Protein AF-A0A480A609-F1 (afdb_monomer_lite)

Structure (mmCIF, N/CA/C/O backbone):
data_AF-A0A480A609-F1
#
_entry.id   AF-A0A480A609-F1
#
loop_
_atom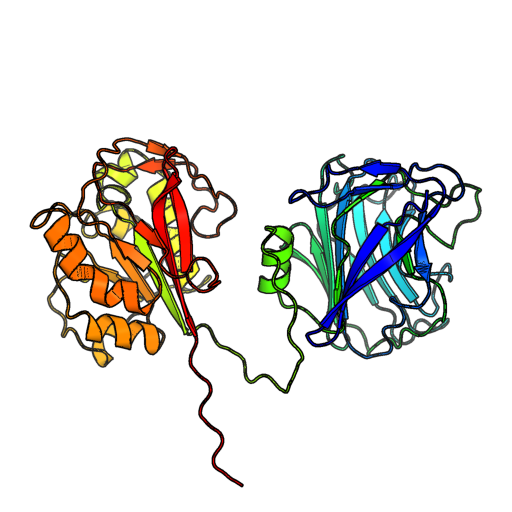_site.group_PDB
_atom_site.id
_atom_site.type_symbol
_atom_site.label_atom_id
_atom_site.label_alt_id
_atom_site.label_comp_id
_atom_site.label_asym_id
_atom_site.label_entity_id
_atom_site.label_seq_id
_atom_site.pdbx_PDB_ins_code
_atom_site.Cartn_x
_atom_site.Cartn_y
_atom_site.Cartn_z
_atom_site.occupancy
_atom_site.B_iso_or_equiv
_atom_site.auth_seq_id
_atom_site.auth_comp_id
_atom_site.auth_asym_id
_atom_site.auth_atom_id
_atom_site.pdbx_PDB_model_num
ATOM 1 N N . MET A 1 1 ? 21.116 15.821 30.233 1.00 38.81 1 MET A N 1
ATOM 2 C CA . MET A 1 1 ? 20.248 16.184 29.092 1.00 38.81 1 MET A CA 1
ATOM 3 C C . MET A 1 1 ? 19.076 15.226 29.103 1.00 38.81 1 MET A C 1
ATOM 5 O O . MET A 1 1 ? 19.307 14.044 29.323 1.00 38.81 1 MET A O 1
ATOM 9 N N . THR A 1 2 ? 17.851 15.714 28.944 1.00 37.25 2 THR A N 1
ATOM 10 C CA . THR A 1 2 ? 16.641 14.883 28.978 1.00 37.25 2 THR A CA 1
ATOM 11 C C . THR A 1 2 ? 16.502 14.139 27.651 1.00 37.25 2 THR A C 1
ATOM 13 O O . THR A 1 2 ? 16.056 14.707 26.662 1.00 37.25 2 THR A O 1
ATOM 16 N N . THR A 1 3 ? 16.941 12.882 27.607 1.00 53.53 3 THR A N 1
ATOM 17 C CA . THR A 1 3 ? 16.758 11.997 26.450 1.00 53.53 3 THR A CA 1
ATOM 18 C C . THR A 1 3 ? 15.340 11.439 26.471 1.00 53.53 3 THR A C 1
ATOM 20 O O . THR A 1 3 ? 15.086 10.433 27.127 1.00 53.53 3 THR A O 1
ATOM 23 N N . THR A 1 4 ? 14.399 12.106 25.813 1.00 59.78 4 THR A N 1
ATOM 24 C CA . THR A 1 4 ? 13.044 11.578 25.608 1.00 59.78 4 THR A CA 1
ATOM 25 C C . THR A 1 4 ? 12.957 10.842 24.272 1.00 59.78 4 THR A C 1
ATOM 27 O O . THR A 1 4 ? 13.764 11.076 23.372 1.00 59.78 4 THR A O 1
ATOM 30 N N . PHE A 1 5 ? 12.000 9.921 24.147 1.00 63.91 5 PHE A N 1
ATOM 31 C CA . PHE A 1 5 ? 11.693 9.259 22.877 1.00 63.91 5 PHE A CA 1
ATOM 32 C C . PHE A 1 5 ? 10.222 9.481 22.525 1.00 63.91 5 PHE A C 1
ATOM 34 O O . PHE A 1 5 ? 9.330 9.027 23.246 1.00 63.91 5 PHE A O 1
ATOM 41 N N . SER A 1 6 ? 9.972 10.187 21.424 1.00 63.97 6 SER A N 1
ATOM 42 C CA . SER A 1 6 ? 8.634 10.600 21.007 1.00 63.97 6 SER A CA 1
ATOM 43 C C . SER A 1 6 ? 7.799 9.434 20.465 1.00 63.97 6 SER A C 1
ATOM 45 O O . SER A 1 6 ? 8.185 8.749 19.517 1.00 63.97 6 SER A O 1
ATOM 47 N N . CYS A 1 7 ? 6.595 9.264 21.006 1.00 57.59 7 CYS A N 1
ATOM 48 C CA . CYS A 1 7 ? 5.483 8.595 20.336 1.00 57.59 7 CYS A CA 1
ATOM 49 C C . CYS A 1 7 ? 4.660 9.653 19.602 1.00 57.59 7 CYS A C 1
ATOM 51 O O . CYS A 1 7 ? 4.340 10.686 20.185 1.00 57.59 7 CYS A O 1
ATOM 53 N N . LEU A 1 8 ? 4.227 9.390 18.371 1.00 61.50 8 LEU A N 1
ATOM 54 C CA . LEU A 1 8 ? 3.173 10.200 17.758 1.00 61.50 8 LEU A CA 1
ATOM 55 C C . LEU A 1 8 ? 1.819 9.590 18.128 1.00 61.50 8 LEU A C 1
ATOM 57 O O . LEU A 1 8 ? 1.333 8.676 17.458 1.00 61.50 8 LEU A O 1
ATOM 61 N N . LEU A 1 9 ? 1.199 10.086 19.203 1.00 56.19 9 LEU A N 1
ATOM 62 C CA . LEU A 1 9 ? -0.234 9.865 19.376 1.00 56.19 9 LEU A CA 1
ATOM 63 C C . LEU A 1 9 ? -0.938 10.715 18.325 1.00 56.19 9 LEU A C 1
ATOM 65 O O . LEU A 1 9 ? -0.709 11.920 18.239 1.00 56.19 9 LEU A O 1
ATOM 69 N N . THR A 1 10 ? -1.824 10.103 17.550 1.00 58.34 10 THR A N 1
ATOM 70 C CA . THR A 1 10 ? -2.813 10.877 16.812 1.00 58.34 10 THR A CA 1
ATOM 71 C C . THR A 1 10 ? -4.202 10.482 17.260 1.00 58.34 10 THR A C 1
ATOM 73 O O . THR A 1 10 ? -4.699 9.404 16.936 1.00 58.34 10 THR A O 1
ATOM 76 N N . ALA A 1 11 ? -4.820 11.391 18.005 1.00 49.84 11 ALA A N 1
ATOM 77 C CA . ALA A 1 11 ? -6.221 11.311 18.357 1.00 49.84 11 ALA A CA 1
ATOM 78 C C . ALA A 1 11 ? -6.999 12.241 17.424 1.00 49.84 11 ALA A C 1
ATOM 80 O O . ALA A 1 11 ? -6.680 13.428 17.343 1.00 49.84 11 ALA A O 1
ATOM 81 N N . LYS A 1 12 ? -8.017 11.725 16.728 1.00 38.41 12 LYS A N 1
ATOM 82 C CA . LYS A 1 12 ? -9.081 12.540 16.110 1.00 38.41 12 LYS A CA 1
ATOM 83 C C . LYS A 1 12 ? -8.612 13.840 15.402 1.00 38.41 12 LYS A C 1
ATOM 85 O O . LYS A 1 12 ? -9.098 14.922 15.719 1.00 38.41 12 LYS A O 1
ATOM 90 N N . ALA A 1 13 ? -7.739 13.713 14.393 1.00 36.84 13 ALA A N 1
ATOM 91 C CA . ALA A 1 13 ? -7.087 14.780 13.595 1.00 36.84 13 ALA A CA 1
ATOM 92 C C . ALA A 1 13 ? -5.990 15.632 14.259 1.00 36.84 13 ALA A C 1
ATOM 94 O O . ALA A 1 13 ? -5.351 16.406 13.549 1.00 36.84 13 ALA A O 1
ATOM 95 N N . ASN A 1 14 ? -5.697 15.463 15.548 1.00 42.69 14 ASN A N 1
ATOM 96 C CA . ASN A 1 14 ? -4.573 16.140 16.194 1.00 42.69 14 ASN A CA 1
ATOM 97 C C . ASN A 1 14 ? -3.413 15.164 16.400 1.00 42.69 14 ASN A C 1
ATOM 99 O O . ASN A 1 14 ? -3.502 14.240 17.211 1.00 42.69 14 ASN A O 1
ATOM 103 N N . VAL A 1 15 ? -2.314 15.378 15.669 1.00 59.09 15 VAL A N 1
ATOM 104 C CA . VAL A 1 15 ? -1.036 14.707 15.944 1.00 59.09 15 VAL A CA 1
ATOM 105 C C . VAL A 1 15 ? -0.393 15.441 17.110 1.00 59.09 15 VAL A C 1
ATOM 107 O O . VAL A 1 15 ? -0.134 16.640 17.023 1.00 59.09 15 VAL A O 1
ATOM 110 N N . SER A 1 16 ? -0.143 14.742 18.210 1.00 66.56 16 SER A N 1
ATOM 111 C CA . SER A 1 16 ? 0.563 15.290 19.365 1.00 66.56 16 SER A CA 1
ATOM 112 C C . SER A 1 16 ? 1.728 14.370 19.727 1.00 66.56 16 SER A C 1
ATOM 114 O O . SER A 1 16 ? 1.506 13.179 19.971 1.00 66.56 16 SER A O 1
ATOM 116 N N . PRO A 1 17 ? 2.973 14.881 19.755 1.00 75.00 17 PRO A N 1
ATOM 117 C CA . PRO A 1 17 ? 4.085 14.112 20.279 1.00 75.00 17 PRO A CA 1
ATOM 118 C C . PRO A 1 17 ? 3.854 13.874 21.774 1.00 75.00 17 PRO A C 1
ATOM 120 O O . PRO A 1 17 ? 3.636 14.811 22.542 1.00 75.00 17 PRO A O 1
ATOM 123 N N . ILE A 1 18 ? 3.888 12.609 22.177 1.00 79.00 18 ILE A N 1
ATOM 124 C CA . ILE A 1 18 ? 3.941 12.198 23.575 1.00 79.00 18 ILE A CA 1
ATOM 125 C C . ILE A 1 18 ? 5.359 11.732 23.841 1.00 79.00 18 ILE A C 1
ATOM 127 O O . ILE A 1 18 ? 5.795 10.692 23.345 1.00 79.00 18 ILE A O 1
ATOM 131 N N . GLU A 1 19 ? 6.067 12.504 24.652 1.00 81.88 19 GLU A N 1
ATOM 132 C CA . GLU A 1 19 ? 7.425 12.182 25.056 1.00 81.88 19 GLU A CA 1
ATOM 133 C C . GLU A 1 19 ? 7.427 11.031 26.064 1.00 81.88 19 GLU A C 1
ATOM 135 O O . GLU A 1 19 ? 6.884 11.130 27.167 1.00 81.88 19 GLU A O 1
ATOM 140 N N . GLY A 1 20 ? 8.040 9.917 25.671 1.00 83.50 20 GLY A N 1
ATOM 141 C CA . GLY A 1 20 ? 8.302 8.793 26.552 1.00 83.50 20 GLY A CA 1
ATOM 142 C C . GLY A 1 20 ? 9.522 9.062 27.426 1.00 83.50 20 GLY A C 1
ATOM 143 O O . GLY A 1 20 ? 10.591 9.428 26.929 1.00 83.50 20 GLY A O 1
ATOM 144 N N . THR A 1 21 ? 9.384 8.820 28.729 1.00 86.56 21 THR A N 1
ATOM 145 C CA . THR A 1 21 ? 10.517 8.784 29.657 1.00 86.56 21 THR A CA 1
ATOM 146 C C . THR A 1 21 ? 11.310 7.511 29.404 1.00 86.56 21 THR A C 1
ATOM 148 O O . THR A 1 21 ? 10.779 6.408 29.563 1.00 86.56 21 THR A O 1
ATOM 151 N N . VAL A 1 22 ? 12.579 7.652 29.029 1.00 86.81 22 VAL A N 1
ATOM 152 C CA . VAL A 1 22 ? 13.477 6.512 28.820 1.00 86.81 22 VAL A CA 1
ATOM 153 C C . VAL A 1 22 ? 14.244 6.165 30.097 1.00 86.81 22 VAL A C 1
ATOM 155 O O . VAL A 1 22 ? 14.505 7.025 30.938 1.00 86.81 22 VAL A O 1
ATOM 158 N N . SER A 1 23 ? 14.638 4.904 30.239 1.00 85.50 23 SER A N 1
ATOM 159 C CA . SER A 1 23 ? 15.553 4.443 31.285 1.00 85.50 23 SER A CA 1
ATOM 160 C C . SER A 1 23 ? 16.499 3.402 30.695 1.00 85.50 23 SER A C 1
ATOM 162 O O . SER A 1 23 ? 16.045 2.526 29.970 1.00 85.50 23 SER A O 1
ATOM 164 N N . ASN A 1 24 ? 17.805 3.519 30.959 1.00 85.50 24 ASN A N 1
ATOM 165 C CA . ASN A 1 24 ? 18.862 2.613 30.478 1.00 85.50 24 ASN A CA 1
ATOM 166 C C . ASN A 1 24 ? 18.799 2.278 28.965 1.00 85.50 24 ASN A C 1
ATOM 168 O O . ASN A 1 24 ? 19.029 1.133 28.562 1.00 85.50 24 ASN A O 1
ATOM 172 N N . THR A 1 25 ? 18.482 3.270 28.125 1.00 85.69 25 THR A N 1
ATOM 173 C CA . THR A 1 25 ? 18.395 3.160 26.654 1.00 85.69 25 THR A CA 1
ATOM 174 C C . THR A 1 25 ? 19.447 4.011 25.943 1.00 85.69 25 THR A C 1
ATOM 176 O O . THR A 1 25 ? 19.902 5.012 26.495 1.00 85.69 25 THR A O 1
ATOM 179 N N . THR A 1 26 ? 19.693 3.724 24.665 1.00 85.88 26 THR A N 1
ATOM 180 C CA . THR A 1 26 ? 20.396 4.634 23.738 1.00 85.88 26 THR A CA 1
ATOM 181 C C . THR A 1 26 ? 19.428 5.109 22.652 1.00 85.88 26 THR A C 1
ATOM 183 O O . THR A 1 26 ? 18.565 4.338 22.246 1.00 85.88 26 THR A O 1
ATOM 186 N N . ILE A 1 27 ? 19.552 6.353 22.179 1.00 84.50 27 ILE A N 1
ATOM 187 C CA . ILE A 1 27 ? 18.755 6.897 21.064 1.00 84.50 27 ILE A CA 1
ATOM 188 C C . ILE A 1 27 ? 19.696 7.263 19.911 1.00 84.50 27 ILE A C 1
ATOM 190 O O . ILE A 1 27 ? 20.749 7.855 20.144 1.00 84.50 27 ILE A O 1
ATOM 194 N N . ASP A 1 28 ? 19.311 6.924 18.682 1.00 78.81 28 ASP A N 1
ATOM 195 C CA . ASP A 1 28 ? 20.030 7.259 17.448 1.00 78.81 28 ASP A CA 1
ATOM 196 C C . ASP A 1 28 ? 19.064 7.662 16.312 1.00 78.81 28 ASP A C 1
ATOM 198 O O . ASP A 1 28 ? 17.847 7.682 16.490 1.00 78.81 28 ASP A O 1
ATOM 202 N N . ALA A 1 29 ? 19.606 8.001 15.138 1.00 77.94 29 ALA A N 1
ATOM 203 C CA . ALA A 1 29 ? 18.848 8.394 13.944 1.00 77.94 29 ALA A CA 1
ATOM 204 C C . ALA A 1 29 ? 18.829 7.308 12.841 1.00 77.94 29 ALA A C 1
ATOM 206 O O . ALA A 1 29 ? 18.782 7.627 11.656 1.00 77.94 29 ALA A O 1
ATOM 207 N N . GLN A 1 30 ? 18.928 6.025 13.208 1.00 78.00 30 GLN A N 1
ATOM 208 C CA . GLN A 1 30 ? 19.029 4.892 12.272 1.00 78.00 30 GLN A CA 1
ATOM 209 C C . GLN A 1 30 ? 17.745 4.041 12.196 1.00 78.00 30 GLN A C 1
ATOM 211 O O . GLN A 1 30 ? 17.797 2.846 11.884 1.00 78.00 30 GLN A O 1
ATOM 216 N N . GLY A 1 31 ? 16.588 4.624 12.513 1.00 81.38 31 GLY A N 1
ATOM 217 C CA . GLY A 1 31 ? 15.295 3.967 12.346 1.00 81.38 31 GLY A CA 1
ATOM 218 C C . GLY A 1 31 ? 14.820 3.961 10.883 1.00 81.38 31 GLY A C 1
ATOM 219 O O . GLY A 1 31 ? 15.264 4.790 10.081 1.00 81.38 31 GLY A O 1
ATOM 220 N N . PRO A 1 32 ? 13.892 3.061 10.507 1.00 81.88 32 PRO A N 1
ATOM 221 C CA . PRO A 1 32 ? 13.291 3.041 9.174 1.00 81.88 32 PRO A CA 1
ATOM 222 C C . PRO A 1 32 ? 12.659 4.389 8.809 1.00 81.88 32 PRO A C 1
ATOM 224 O O . PRO A 1 32 ? 12.061 5.054 9.656 1.00 81.88 32 PRO A O 1
ATOM 227 N N . GLY A 1 33 ? 12.799 4.814 7.551 1.00 70.00 33 GLY A N 1
ATOM 228 C CA . GLY A 1 33 ? 12.304 6.116 7.084 1.00 70.00 33 GLY A CA 1
ATOM 229 C C . GLY A 1 33 ? 12.984 7.325 7.744 1.00 70.00 33 GLY A C 1
ATOM 230 O O . GLY A 1 33 ? 12.332 8.347 7.937 1.00 70.00 33 GLY A O 1
ATOM 231 N N . SER A 1 34 ? 14.255 7.195 8.144 1.00 69.00 34 SER A N 1
ATOM 232 C CA . SER A 1 34 ? 15.039 8.226 8.854 1.00 69.00 34 SER A CA 1
ATOM 233 C C . SER A 1 34 ? 14.434 8.684 10.190 1.00 69.00 34 SER A C 1
ATOM 235 O O . SER A 1 34 ? 14.767 9.755 10.698 1.00 69.00 34 SER A O 1
ATOM 237 N N . ASN A 1 35 ? 13.546 7.878 10.778 1.00 74.25 35 ASN A N 1
ATOM 238 C CA . ASN A 1 35 ? 13.003 8.137 12.106 1.00 74.25 35 ASN A CA 1
ATOM 239 C C . ASN A 1 35 ? 14.079 7.902 13.180 1.00 74.25 35 ASN A C 1
ATOM 241 O O . ASN A 1 35 ? 14.975 7.069 13.022 1.00 74.25 35 ASN A O 1
ATOM 245 N N . ALA A 1 36 ? 13.952 8.582 14.322 1.00 83.44 36 ALA A N 1
ATOM 246 C CA . ALA A 1 36 ? 14.745 8.243 15.500 1.00 83.44 36 ALA A CA 1
ATOM 247 C C . ALA A 1 36 ? 14.476 6.787 15.927 1.00 83.44 36 ALA A C 1
ATOM 249 O O . ALA A 1 36 ? 13.340 6.301 15.839 1.00 83.44 36 ALA A O 1
ATOM 250 N N . SER A 1 37 ? 15.507 6.092 16.402 1.00 88.31 37 SER A N 1
ATOM 251 C CA . SER A 1 37 ? 15.395 4.759 16.992 1.00 88.31 37 SER A CA 1
ATOM 252 C C . SER A 1 37 ? 15.838 4.777 18.453 1.00 88.31 37 SER A C 1
ATOM 254 O O . SER A 1 37 ? 16.725 5.544 18.829 1.00 88.31 37 SER A O 1
ATOM 256 N N . VAL A 1 38 ? 15.207 3.950 19.286 1.00 92.12 38 VAL A N 1
ATOM 257 C CA . VAL A 1 38 ? 15.596 3.733 20.684 1.00 92.12 38 VAL A CA 1
ATOM 258 C C . VAL A 1 38 ? 15.979 2.275 20.896 1.00 92.12 38 VAL A C 1
ATOM 260 O O . VAL A 1 38 ? 15.193 1.365 20.635 1.00 92.12 38 VAL A O 1
ATOM 263 N N . GLN A 1 39 ? 17.197 2.055 21.379 1.00 92.12 39 GLN A N 1
ATOM 264 C CA . GLN A 1 39 ? 17.715 0.758 21.789 1.00 92.12 39 GLN A CA 1
ATOM 265 C C . GLN A 1 39 ? 17.315 0.482 23.239 1.00 92.12 39 GLN A C 1
ATOM 267 O O . GLN A 1 39 ? 17.809 1.132 24.165 1.00 92.12 39 GLN A O 1
ATOM 272 N N . ILE A 1 40 ? 16.488 -0.541 23.432 1.00 91.06 40 ILE A N 1
ATOM 273 C CA . ILE A 1 40 ? 16.347 -1.241 24.706 1.00 91.06 40 ILE A CA 1
ATOM 274 C C . ILE A 1 40 ? 17.479 -2.265 24.772 1.00 91.06 40 ILE A C 1
ATOM 276 O O . ILE A 1 40 ? 17.631 -3.088 23.874 1.00 91.06 40 ILE A O 1
ATOM 280 N N . THR A 1 41 ? 18.332 -2.171 25.785 1.00 85.12 41 THR A N 1
ATOM 281 C CA . THR A 1 41 ? 19.662 -2.810 25.800 1.00 85.12 41 THR A CA 1
ATOM 282 C C . THR A 1 41 ? 19.662 -4.244 26.335 1.00 85.12 41 THR A C 1
ATOM 284 O O . THR A 1 41 ? 20.709 -4.882 26.384 1.00 85.12 41 THR A O 1
ATOM 287 N N . GLY A 1 42 ? 18.511 -4.743 26.798 1.00 82.25 42 GLY A N 1
ATOM 288 C CA . GLY A 1 42 ? 18.412 -5.996 27.556 1.00 82.25 42 GLY A CA 1
ATOM 289 C C . GLY A 1 42 ? 18.967 -5.917 28.989 1.00 82.25 42 GLY A C 1
ATOM 290 O O . GLY A 1 42 ? 18.896 -6.899 29.727 1.00 82.25 42 GLY A O 1
ATOM 291 N N . ALA A 1 43 ? 19.507 -4.762 29.397 1.00 82.25 43 ALA A N 1
ATOM 292 C CA . ALA A 1 43 ? 19.927 -4.505 30.768 1.00 82.25 43 ALA A CA 1
ATOM 293 C C . ALA A 1 43 ? 18.726 -4.236 31.686 1.00 82.25 43 ALA A C 1
ATOM 295 O O . ALA A 1 43 ? 17.659 -3.786 31.249 1.00 82.25 43 ALA A O 1
ATOM 296 N N . ASP A 1 44 ? 18.925 -4.460 32.982 1.00 77.69 44 ASP A N 1
ATOM 297 C CA . ASP A 1 44 ? 17.932 -4.199 34.015 1.00 77.69 44 ASP A CA 1
ATOM 298 C C . ASP A 1 44 ? 17.404 -2.765 33.906 1.00 77.69 44 ASP A C 1
ATOM 300 O O . ASP A 1 44 ? 18.145 -1.799 33.695 1.00 77.69 44 ASP A O 1
ATOM 304 N N . ASN A 1 45 ? 16.088 -2.623 34.049 1.00 79.31 45 ASN A N 1
ATOM 305 C CA . ASN A 1 45 ? 15.402 -1.338 33.956 1.00 79.31 45 ASN A CA 1
ATOM 306 C C . ASN A 1 45 ? 15.557 -0.605 32.599 1.00 79.31 45 ASN A C 1
ATOM 308 O O . ASN A 1 45 ? 15.242 0.579 32.541 1.00 79.31 45 ASN A O 1
ATOM 312 N N . SER A 1 46 ? 15.965 -1.279 31.512 1.00 86.62 46 SER A N 1
ATOM 313 C CA . SER A 1 46 ? 15.951 -0.708 30.154 1.00 86.62 46 SER A CA 1
ATOM 314 C C . SER A 1 46 ? 14.533 -0.687 29.567 1.00 86.62 46 SER A C 1
ATOM 316 O O . SER A 1 46 ? 13.932 -1.745 29.408 1.00 86.62 46 SER A O 1
ATOM 318 N N . PHE A 1 47 ? 13.956 0.495 29.308 1.00 89.44 47 PHE A N 1
ATOM 319 C CA . PHE A 1 47 ? 12.626 0.663 28.684 1.00 89.44 47 PHE A CA 1
ATOM 320 C C . PHE A 1 47 ? 12.338 2.116 28.276 1.00 89.44 47 PHE A C 1
ATOM 322 O O . PHE A 1 47 ? 12.990 3.051 28.744 1.00 89.44 47 PHE A O 1
ATOM 329 N N . VAL A 1 48 ? 11.275 2.312 27.488 1.00 91.25 48 VAL A N 1
ATOM 330 C CA . VAL A 1 48 ? 10.580 3.608 27.365 1.00 91.25 48 VAL A CA 1
ATOM 331 C C . VAL A 1 48 ? 9.198 3.502 28.004 1.00 91.25 48 VAL A C 1
ATOM 333 O O . VAL A 1 48 ? 8.511 2.502 27.812 1.00 91.25 48 VAL A O 1
ATOM 336 N N . SER A 1 49 ? 8.785 4.508 28.776 1.00 90.75 49 SER A N 1
ATOM 337 C CA . SER A 1 49 ? 7.471 4.588 29.425 1.00 90.75 49 SER A CA 1
ATOM 338 C C . SER A 1 49 ? 6.747 5.870 29.040 1.00 90.75 49 SER A C 1
ATOM 340 O O . SER A 1 49 ? 7.242 6.964 29.294 1.00 90.75 49 SER A O 1
ATOM 342 N N . PHE A 1 50 ? 5.527 5.733 28.527 1.00 90.19 50 PHE A N 1
ATOM 343 C CA . PHE A 1 50 ? 4.666 6.853 28.126 1.00 90.19 50 PHE A CA 1
ATOM 344 C C . PHE A 1 50 ? 3.662 7.256 29.219 1.00 90.19 50 PHE A C 1
ATOM 346 O O . PHE A 1 50 ? 2.816 8.132 29.022 1.00 90.19 50 PHE A O 1
ATOM 353 N N . GLY A 1 51 ? 3.747 6.623 30.395 1.00 88.88 51 GLY A N 1
ATOM 354 C CA . GLY A 1 51 ? 2.756 6.794 31.453 1.00 88.88 51 GLY A CA 1
ATOM 355 C C . GLY A 1 51 ? 1.398 6.234 31.026 1.00 88.88 51 GLY A C 1
ATOM 356 O O . GLY A 1 51 ? 1.318 5.326 30.200 1.00 88.88 51 GLY A O 1
ATOM 357 N N . THR A 1 52 ? 0.327 6.784 31.588 1.00 90.00 52 THR A N 1
ATOM 358 C CA . THR A 1 52 ? -1.067 6.439 31.257 1.00 90.00 52 THR A CA 1
ATOM 359 C C . THR A 1 52 ? -1.647 7.274 30.109 1.00 90.00 52 THR A C 1
ATOM 361 O O . THR A 1 52 ? -2.831 7.153 29.812 1.00 90.00 52 THR A O 1
ATOM 364 N N . GLN A 1 53 ? -0.828 8.102 29.446 1.00 82.69 53 GLN A N 1
ATOM 365 C CA . GLN A 1 53 ? -1.252 8.975 28.340 1.00 82.69 53 GLN A CA 1
ATOM 366 C C . GLN A 1 53 ? -1.694 8.185 27.092 1.00 82.69 53 GLN A C 1
ATOM 368 O O . GLN A 1 53 ? -2.441 8.695 26.263 1.00 82.69 53 GLN A O 1
ATOM 373 N N . ILE A 1 54 ? -1.242 6.932 26.974 1.00 88.88 54 ILE A N 1
ATOM 374 C CA . ILE A 1 54 ? -1.671 5.936 25.984 1.00 88.88 54 ILE A CA 1
ATOM 375 C C . ILE A 1 54 ? -1.889 4.583 26.687 1.00 88.88 54 ILE A C 1
ATOM 377 O O . ILE A 1 54 ? -1.511 4.404 27.846 1.00 88.88 54 ILE A O 1
ATOM 381 N N . GLY A 1 55 ? -2.505 3.615 26.002 1.00 89.50 55 GLY A N 1
ATOM 382 C CA . GLY A 1 55 ? -2.770 2.271 26.543 1.00 89.50 55 GLY A CA 1
ATOM 383 C C . GLY A 1 55 ? -4.097 2.120 27.297 1.00 89.50 55 GLY A C 1
ATOM 384 O O . GLY A 1 55 ? -4.570 1.002 27.486 1.00 89.50 55 GLY A O 1
ATOM 385 N N . GLN A 1 56 ? -4.727 3.227 27.695 1.00 93.50 56 GLN A N 1
ATOM 386 C CA . GLN A 1 56 ? -6.020 3.251 28.389 1.00 93.50 56 GLN A CA 1
ATOM 387 C C . GLN A 1 56 ? -7.168 3.363 27.368 1.00 93.50 56 GLN A C 1
ATOM 389 O O . GLN A 1 56 ? -7.849 4.381 27.270 1.00 93.50 56 GLN A O 1
ATOM 394 N N . PHE A 1 57 ? -7.312 2.338 26.524 1.00 95.00 57 PHE A N 1
ATOM 395 C CA . PHE A 1 57 ? -8.160 2.378 25.323 1.00 95.00 57 PHE A CA 1
ATOM 396 C C . PHE A 1 57 ? -9.672 2.276 25.576 1.00 95.00 57 PHE A C 1
ATOM 398 O O . PHE A 1 57 ? -10.455 2.450 24.639 1.00 95.00 57 PHE A O 1
ATOM 405 N N . GLY A 1 58 ? -10.099 1.947 26.798 1.00 96.62 58 GLY A N 1
ATOM 406 C CA . GLY A 1 58 ? -11.497 1.649 27.102 1.00 96.62 58 GLY A CA 1
ATOM 407 C C . GLY A 1 58 ? -12.050 0.584 26.150 1.00 96.62 58 GLY A C 1
ATOM 408 O O . GLY A 1 58 ? -11.353 -0.375 25.814 1.00 96.62 58 GLY A O 1
ATOM 409 N N . THR A 1 59 ? -13.264 0.793 25.643 1.00 96.81 59 THR A N 1
ATOM 410 C CA . THR A 1 59 ? -13.879 -0.009 24.568 1.00 96.81 59 THR A CA 1
ATOM 411 C C . THR A 1 59 ? -13.742 0.638 23.177 1.00 96.81 59 THR A C 1
ATOM 413 O O . THR A 1 59 ? -14.225 0.093 22.190 1.00 96.81 59 THR A O 1
ATOM 416 N N . ASN A 1 60 ? -13.001 1.745 23.048 1.00 93.81 60 ASN A N 1
ATOM 417 C CA . ASN A 1 60 ? -13.190 2.802 22.031 1.00 93.81 60 ASN A CA 1
ATOM 418 C C . ASN A 1 60 ? -12.665 2.544 20.591 1.00 93.81 60 ASN A C 1
ATOM 420 O O . ASN A 1 60 ? -12.643 3.476 19.793 1.00 93.81 60 ASN A O 1
ATOM 424 N N . ASP A 1 61 ? -12.233 1.322 20.266 1.00 95.00 61 ASP A N 1
ATOM 425 C CA . ASP A 1 61 ? -11.318 0.958 19.159 1.00 95.00 61 ASP A CA 1
ATOM 426 C C . ASP A 1 61 ? -9.949 1.674 19.168 1.00 95.00 61 ASP A C 1
ATOM 428 O O . ASP A 1 61 ? -9.761 2.687 19.839 1.00 95.00 61 ASP A O 1
ATOM 432 N N . PHE A 1 62 ? -8.940 1.084 18.506 1.00 96.12 62 PHE A N 1
ATOM 433 C CA . PHE A 1 62 ? -7.585 1.656 18.437 1.00 96.12 62 PHE A CA 1
ATOM 434 C C . PHE A 1 62 ? -6.700 1.017 17.360 1.00 96.12 62 PHE A C 1
ATOM 436 O O . PHE A 1 62 ? -6.963 -0.091 16.888 1.00 96.12 62 PHE A O 1
ATOM 443 N N . THR A 1 63 ? -5.579 1.681 17.064 1.00 97.44 63 THR A N 1
ATOM 444 C CA . THR A 1 63 ? -4.418 1.066 16.405 1.00 97.44 63 THR A CA 1
ATOM 445 C C . THR A 1 63 ? -3.134 1.416 17.152 1.00 97.44 63 THR A C 1
ATOM 447 O O . THR A 1 63 ? -2.931 2.567 17.535 1.00 97.44 63 THR A O 1
ATOM 450 N N . VAL A 1 64 ? -2.248 0.440 17.343 1.00 97.25 64 VAL A N 1
ATOM 451 C CA . VAL A 1 64 ? -0.875 0.648 17.833 1.00 97.25 64 VAL A CA 1
ATOM 452 C C . VAL A 1 64 ? 0.081 0.108 16.783 1.00 97.25 64 VAL A C 1
ATOM 454 O O . VAL A 1 64 ? -0.089 -1.029 16.350 1.00 97.25 64 VAL A O 1
ATOM 457 N N . THR A 1 65 ? 1.074 0.898 16.375 1.00 95.69 65 THR A N 1
ATOM 458 C CA . THR A 1 65 ? 2.061 0.465 15.378 1.00 95.69 65 THR A CA 1
ATOM 459 C C . THR A 1 65 ? 3.460 0.996 15.661 1.00 95.69 65 THR A C 1
ATOM 461 O O . THR A 1 65 ? 3.613 2.110 16.162 1.00 95.69 65 THR A O 1
ATOM 464 N N . PHE A 1 66 ? 4.482 0.203 15.356 1.00 95.50 66 PHE A N 1
ATOM 465 C CA . PHE A 1 66 ? 5.893 0.568 15.491 1.00 95.50 66 PHE A CA 1
ATOM 466 C C . PHE A 1 66 ? 6.778 -0.334 14.628 1.00 95.50 66 PHE A C 1
ATOM 468 O O . PHE A 1 66 ? 6.408 -1.450 14.270 1.00 95.50 66 PHE A O 1
ATOM 475 N N . TRP A 1 67 ? 7.989 0.135 14.348 1.00 95.44 67 TRP A N 1
ATOM 476 C CA . TRP A 1 67 ? 9.070 -0.707 13.852 1.00 95.44 67 TRP A CA 1
ATOM 477 C C . TRP A 1 67 ? 9.832 -1.331 15.017 1.00 95.44 67 TRP A C 1
ATOM 479 O O . TRP A 1 67 ? 10.112 -0.638 15.999 1.00 95.44 67 TRP A O 1
ATOM 489 N N . VAL A 1 68 ? 10.212 -2.602 14.890 1.00 96.62 68 VAL A N 1
ATOM 490 C CA . VAL A 1 68 ? 11.101 -3.303 15.827 1.00 96.62 68 VAL A CA 1
ATOM 491 C C . VAL A 1 68 ? 12.231 -4.018 15.090 1.00 96.62 68 VAL A C 1
ATOM 493 O O . VAL A 1 68 ? 12.019 -4.563 14.011 1.00 96.62 68 VAL A O 1
ATOM 496 N N . GLN A 1 69 ? 13.428 -4.021 15.674 1.00 95.81 69 GLN A N 1
ATOM 497 C CA . GLN A 1 69 ? 14.568 -4.832 15.243 1.00 95.81 69 GLN A CA 1
ATOM 498 C C . GLN A 1 69 ? 15.141 -5.564 16.455 1.00 95.81 69 GLN A C 1
ATOM 500 O O . GLN A 1 69 ? 15.505 -4.934 17.448 1.00 95.81 69 GLN A O 1
ATOM 505 N N . THR A 1 70 ? 15.222 -6.894 16.397 1.00 95.38 70 THR A N 1
ATOM 506 C CA . THR A 1 70 ? 15.697 -7.712 17.522 1.00 95.38 70 THR A CA 1
ATOM 507 C C . THR A 1 70 ? 16.235 -9.068 17.065 1.00 95.38 70 THR A C 1
ATOM 509 O O . THR A 1 70 ? 15.834 -9.585 16.026 1.00 95.38 70 THR A O 1
ATOM 512 N N . THR A 1 71 ? 17.128 -9.641 17.871 1.00 94.69 71 THR A N 1
ATOM 513 C CA . THR A 1 71 ? 17.539 -11.057 17.839 1.00 94.69 71 THR A CA 1
ATOM 514 C C . THR A 1 71 ? 17.224 -11.762 19.165 1.00 94.69 71 THR A C 1
ATOM 516 O O . THR A 1 71 ? 17.767 -12.828 19.460 1.00 94.69 71 THR A O 1
ATOM 519 N N . GLU A 1 72 ? 16.367 -11.157 19.996 1.00 90.94 72 GLU A N 1
ATOM 520 C CA . GLU A 1 72 ? 16.044 -11.652 21.329 1.00 90.94 72 GLU A CA 1
ATOM 521 C C . GLU A 1 72 ? 15.442 -13.062 21.267 1.00 90.94 72 GLU A C 1
ATOM 523 O O . GLU A 1 72 ? 14.659 -13.413 20.378 1.00 90.94 72 GLU A O 1
ATOM 528 N N . SER A 1 73 ? 15.851 -13.893 22.223 1.00 89.62 73 SER A N 1
ATOM 529 C CA . SER A 1 73 ? 15.536 -15.318 22.271 1.00 89.62 73 SER A CA 1
ATOM 530 C C . SER A 1 73 ? 15.028 -15.785 23.635 1.00 89.62 73 SER A C 1
ATOM 532 O O . SER A 1 73 ? 14.785 -16.982 23.801 1.00 89.62 73 SER A O 1
ATOM 534 N N . TYR A 1 74 ? 14.782 -14.876 24.588 1.00 87.38 74 TYR A N 1
ATOM 535 C CA . TYR A 1 74 ? 14.004 -15.199 25.788 1.00 87.38 74 TYR A CA 1
ATOM 536 C C . TYR A 1 74 ? 12.677 -15.879 25.434 1.00 87.38 74 TYR A C 1
ATOM 538 O O . TYR A 1 74 ? 12.006 -15.509 24.474 1.00 87.38 74 TYR A O 1
ATOM 546 N N . ARG A 1 75 ? 12.289 -16.880 26.234 1.00 87.69 75 ARG A N 1
ATOM 547 C CA . ARG A 1 75 ? 11.129 -17.752 25.983 1.00 87.69 75 ARG A CA 1
ATOM 548 C C . ARG A 1 75 ? 9.874 -16.972 25.573 1.00 87.69 75 ARG A C 1
ATOM 550 O O . ARG A 1 75 ? 9.261 -17.288 24.558 1.00 87.69 75 ARG A O 1
ATOM 557 N N . TYR A 1 76 ? 9.545 -15.947 26.354 1.00 86.25 76 TYR A N 1
ATOM 558 C CA . TYR A 1 76 ? 8.487 -14.979 26.096 1.00 86.25 76 TYR A CA 1
ATOM 559 C C . TYR A 1 76 ? 8.952 -13.607 26.573 1.00 86.25 76 TYR A C 1
ATOM 561 O O . TYR A 1 76 ? 9.483 -13.499 27.679 1.00 86.25 76 TYR A O 1
ATOM 569 N N . PHE A 1 77 ? 8.727 -12.571 25.771 1.00 88.00 77 PHE A N 1
ATOM 570 C CA . PHE A 1 77 ? 9.024 -11.191 26.142 1.00 88.00 77 PHE A CA 1
ATOM 571 C C . PHE A 1 77 ? 8.010 -10.221 25.537 1.00 88.00 77 PHE A C 1
ATOM 573 O O . PHE A 1 77 ? 7.451 -10.462 24.466 1.00 88.00 77 PHE A O 1
ATOM 580 N N . ASP A 1 78 ? 7.771 -9.118 26.240 1.00 90.56 78 ASP A N 1
ATOM 581 C CA . ASP A 1 78 ? 6.776 -8.121 25.859 1.00 90.56 78 ASP A CA 1
ATOM 582 C C . ASP A 1 78 ? 7.467 -6.997 25.069 1.00 90.56 78 ASP A C 1
ATOM 584 O O . ASP A 1 78 ? 8.438 -6.395 25.536 1.00 90.56 78 ASP A O 1
ATOM 588 N N . LEU A 1 79 ? 6.962 -6.716 23.866 1.00 94.00 79 LEU A N 1
ATOM 589 C CA . LEU A 1 79 ? 7.461 -5.661 22.981 1.00 94.00 79 LEU A CA 1
ATOM 590 C C . LEU A 1 79 ? 6.830 -4.308 23.311 1.00 94.00 79 LEU A C 1
ATOM 592 O O . LEU A 1 79 ? 7.521 -3.293 23.367 1.00 94.00 79 LEU A O 1
ATOM 596 N N . ALA A 1 80 ? 5.513 -4.289 23.518 1.00 94.81 80 ALA A N 1
ATOM 597 C CA . ALA A 1 80 ? 4.756 -3.072 23.781 1.00 94.81 80 ALA A CA 1
ATOM 598 C C . ALA A 1 80 ? 3.468 -3.374 24.557 1.00 94.81 80 ALA A C 1
ATOM 600 O O . ALA A 1 80 ? 2.826 -4.392 24.315 1.00 94.81 80 ALA A O 1
ATOM 601 N N . GLY A 1 81 ? 3.045 -2.481 25.452 1.00 94.38 81 GLY A N 1
ATOM 602 C CA . GLY A 1 81 ? 1.751 -2.605 26.132 1.00 94.38 81 GLY A CA 1
ATOM 603 C C . GLY A 1 81 ? 1.754 -2.119 27.575 1.00 94.38 81 GLY A C 1
ATOM 604 O O . GLY A 1 81 ? 2.680 -1.443 28.018 1.00 94.38 81 GLY A O 1
ATOM 605 N N . ASN A 1 82 ? 0.696 -2.467 28.307 1.00 93.50 82 ASN A N 1
ATOM 606 C CA . ASN A 1 82 ? 0.477 -2.101 29.713 1.00 93.50 82 ASN A CA 1
ATOM 607 C C . ASN A 1 82 ? 0.096 -3.311 30.594 1.00 93.50 82 ASN A C 1
ATOM 609 O O . ASN A 1 82 ? -0.530 -3.142 31.642 1.00 93.50 82 ASN A O 1
ATOM 613 N N . ARG A 1 83 ? 0.450 -4.533 30.172 1.00 91.94 83 ARG A N 1
ATOM 614 C CA . ARG A 1 83 ? 0.174 -5.781 30.900 1.00 91.94 83 ARG A CA 1
ATOM 615 C C . ARG A 1 83 ? 0.951 -5.871 32.209 1.00 91.94 83 ARG A C 1
ATOM 617 O O . ARG A 1 83 ? 2.171 -5.786 32.202 1.00 91.94 83 ARG A O 1
ATOM 624 N N . THR A 1 84 ? 0.236 -6.133 33.303 1.00 87.75 84 THR A N 1
ATOM 625 C CA . THR A 1 84 ? 0.772 -6.446 34.648 1.00 87.75 84 THR A CA 1
ATOM 626 C C . THR A 1 84 ? 0.279 -7.783 35.209 1.00 87.75 84 THR A C 1
ATOM 628 O O . THR A 1 84 ? 0.789 -8.244 36.226 1.00 87.75 84 THR A O 1
ATOM 631 N N . ALA A 1 85 ? -0.700 -8.424 34.563 1.00 88.06 85 ALA A N 1
ATOM 632 C CA . ALA A 1 85 ? -1.261 -9.704 34.985 1.00 88.06 85 ALA A CA 1
ATOM 633 C C . ALA A 1 85 ? -0.615 -10.865 34.217 1.00 88.06 85 ALA A C 1
ATOM 635 O O . ALA A 1 85 ? -0.567 -10.845 32.987 1.00 88.06 85 ALA A O 1
ATOM 636 N N . GLY A 1 86 ? -0.124 -11.886 34.926 1.00 86.06 86 GLY A N 1
ATOM 637 C CA . GLY A 1 86 ? 0.580 -13.022 34.306 1.00 86.06 86 GLY A CA 1
ATOM 638 C C . GLY A 1 86 ? -0.300 -14.070 33.631 1.00 86.06 86 GLY A C 1
ATOM 639 O O . GLY A 1 86 ? 0.212 -14.962 32.964 1.00 86.06 86 GLY A O 1
ATOM 640 N N . SER A 1 87 ? -1.612 -13.938 33.787 1.00 90.25 87 SER A N 1
ATOM 641 C CA . SER A 1 87 ? -2.643 -14.710 33.097 1.00 90.25 87 SER A CA 1
ATOM 642 C C . SER A 1 87 ? -3.701 -13.705 32.619 1.00 90.25 87 SER A C 1
ATOM 644 O O . SER A 1 87 ? -3.322 -12.639 32.122 1.00 90.25 87 SER A O 1
ATOM 646 N N . HIS A 1 88 ? -4.983 -14.004 32.804 1.00 94.81 88 HIS A N 1
ATOM 647 C CA . HIS A 1 88 ? -6.091 -13.072 32.624 1.00 94.81 88 HIS A CA 1
ATOM 648 C C . HIS A 1 88 ? -6.006 -11.847 33.546 1.00 94.81 88 HIS A C 1
ATOM 650 O O . HIS A 1 88 ? -5.458 -11.898 34.652 1.00 94.81 88 HIS A O 1
ATOM 656 N N . GLY A 1 89 ? -6.539 -10.724 33.074 1.00 94.88 89 GLY A N 1
ATOM 657 C CA . GLY A 1 89 ? -6.506 -9.431 33.754 1.00 94.88 89 GLY A CA 1
ATOM 658 C C . GLY A 1 89 ? -7.026 -8.313 32.853 1.00 94.88 89 GLY A C 1
ATOM 659 O O . GLY A 1 89 ? -7.678 -8.572 31.855 1.00 94.88 89 GLY A O 1
ATOM 660 N N . ASN A 1 90 ? -6.723 -7.055 33.175 1.00 96.69 90 ASN A N 1
ATOM 661 C CA . ASN A 1 90 ? -7.057 -5.920 32.311 1.00 96.69 90 ASN A CA 1
ATOM 662 C C . ASN A 1 90 ? -5.785 -5.409 31.620 1.00 96.69 90 ASN A C 1
ATOM 664 O O . ASN A 1 90 ? -4.886 -4.929 32.315 1.00 96.69 90 ASN A O 1
ATOM 668 N N . PHE A 1 91 ? -5.658 -5.551 30.295 1.00 96.19 91 PHE A N 1
ATOM 669 C CA . PHE A 1 91 ? -4.467 -5.105 29.557 1.00 96.19 91 PHE A CA 1
ATOM 670 C C . PHE A 1 91 ? -4.624 -5.088 28.030 1.00 96.19 91 PHE A C 1
ATOM 672 O O . PHE A 1 91 ? -5.473 -5.762 27.453 1.00 96.19 91 PHE A O 1
ATOM 679 N N . PHE A 1 92 ? -3.702 -4.373 27.384 1.00 96.94 92 PHE A N 1
ATOM 680 C CA . PHE A 1 92 ? -3.233 -4.625 26.024 1.00 96.94 92 PHE A CA 1
ATOM 681 C C . PHE A 1 92 ? -1.756 -5.045 26.061 1.00 96.94 92 PHE A C 1
ATOM 683 O O . PHE A 1 92 ? -0.959 -4.485 26.824 1.00 96.94 92 PHE A O 1
ATOM 690 N N . CYS A 1 93 ? -1.377 -6.012 25.228 1.00 95.56 93 CYS A N 1
ATOM 691 C CA . CYS A 1 93 ? -0.003 -6.487 25.123 1.00 95.56 93 CYS A CA 1
ATOM 692 C C . CYS A 1 93 ? 0.338 -6.925 23.694 1.00 95.56 93 CYS A C 1
ATOM 694 O O . CYS A 1 93 ? -0.456 -7.604 23.051 1.00 95.56 93 CYS A O 1
ATOM 696 N N . ILE A 1 94 ? 1.539 -6.586 23.230 1.00 96.88 94 ILE A N 1
ATOM 697 C CA . ILE A 1 94 ? 2.204 -7.172 22.065 1.00 96.88 94 ILE A CA 1
ATOM 698 C C . ILE A 1 94 ? 3.457 -7.870 22.579 1.00 96.88 94 ILE A C 1
ATOM 700 O O . ILE A 1 94 ? 4.267 -7.265 23.288 1.00 96.88 94 ILE A O 1
ATOM 704 N N . ARG A 1 95 ? 3.621 -9.139 22.220 1.00 93.81 95 ARG A N 1
ATOM 705 C CA . ARG A 1 95 ? 4.660 -10.031 22.737 1.00 93.81 95 ARG A CA 1
ATOM 706 C C . ARG A 1 95 ? 5.332 -10.766 21.594 1.00 93.81 95 ARG A C 1
ATOM 708 O O . ARG A 1 95 ? 4.784 -10.873 20.499 1.00 93.81 95 ARG A O 1
ATOM 715 N N . MET A 1 96 ? 6.508 -11.305 21.871 1.00 93.50 96 MET A N 1
ATOM 716 C CA . MET A 1 96 ? 7.194 -12.212 20.967 1.00 93.50 96 MET A CA 1
ATOM 717 C C . MET A 1 96 ? 7.616 -13.480 21.713 1.00 93.50 96 MET A C 1
ATOM 719 O O . MET A 1 96 ? 8.025 -13.447 22.876 1.00 93.50 96 MET A O 1
ATOM 723 N N . THR A 1 97 ? 7.481 -14.617 21.033 1.00 92.31 97 THR A N 1
ATOM 724 C CA . THR A 1 97 ? 8.012 -15.907 21.486 1.00 92.31 97 THR A CA 1
ATOM 725 C C . THR A 1 97 ? 9.442 -16.035 20.977 1.00 92.31 97 THR A C 1
ATOM 727 O O . THR A 1 97 ? 9.653 -16.025 19.767 1.00 92.31 97 THR A O 1
ATOM 730 N N . GLY A 1 98 ? 10.425 -16.152 21.869 1.00 90.50 98 GLY A N 1
ATOM 731 C CA . GLY A 1 98 ? 11.804 -16.470 21.495 1.00 90.50 98 GLY A CA 1
ATOM 732 C C . GLY A 1 98 ? 12.025 -17.981 21.444 1.00 90.50 98 GLY A C 1
ATOM 733 O O . GLY A 1 98 ? 11.255 -18.718 20.832 1.00 90.50 98 GLY A O 1
ATOM 734 N N . LYS A 1 99 ? 13.082 -18.475 22.091 1.00 90.19 99 LYS A N 1
ATOM 735 C CA . LYS A 1 99 ? 13.382 -19.909 22.149 1.00 90.19 99 LYS A CA 1
ATOM 736 C C . LYS A 1 99 ? 12.366 -20.632 23.042 1.00 90.19 99 LYS A C 1
ATOM 738 O O . LYS A 1 99 ? 12.373 -20.468 24.261 1.00 90.19 99 LYS A O 1
ATOM 743 N N . HIS A 1 100 ? 11.530 -21.467 22.434 1.00 91.81 100 HIS A N 1
ATOM 744 C CA . HIS A 1 100 ? 10.504 -22.269 23.101 1.00 91.81 100 HIS A CA 1
ATOM 745 C C . HIS A 1 100 ? 10.620 -23.736 22.656 1.00 91.81 100 HIS A C 1
ATOM 747 O O . HIS A 1 100 ? 10.934 -24.001 21.500 1.00 91.81 100 HIS A O 1
ATOM 753 N N . GLU A 1 101 ? 10.375 -24.711 23.536 1.00 93.75 101 GLU A N 1
ATOM 754 C CA . GLU A 1 101 ? 10.627 -26.132 23.219 1.00 93.75 101 GLU A CA 1
ATOM 755 C C . GLU A 1 101 ? 9.603 -26.716 22.235 1.00 93.75 101 GLU A C 1
ATOM 757 O O . GLU A 1 101 ? 9.898 -27.674 21.529 1.00 93.75 101 GLU A O 1
ATOM 762 N N . SER A 1 102 ? 8.402 -26.134 22.182 1.00 93.12 102 SER A N 1
ATOM 763 C CA . SER A 1 102 ? 7.286 -26.586 21.336 1.00 93.12 102 SER A CA 1
ATOM 764 C C . SER A 1 102 ? 6.787 -25.554 20.316 1.00 93.12 102 SER A C 1
ATOM 766 O O . SER A 1 102 ? 5.733 -25.756 19.715 1.00 93.12 102 SER A O 1
ATOM 768 N N . ARG A 1 103 ? 7.488 -24.425 20.134 1.00 90.62 103 ARG A N 1
ATOM 769 C CA . ARG A 1 103 ? 7.061 -23.339 19.231 1.00 90.62 103 ARG A CA 1
ATOM 770 C C . ARG A 1 103 ? 8.263 -22.726 18.499 1.00 90.62 103 ARG A C 1
ATOM 772 O O . ARG A 1 103 ? 9.314 -22.591 19.122 1.00 90.62 103 ARG A O 1
ATOM 779 N N . PRO A 1 104 ? 8.137 -22.335 17.216 1.00 93.88 104 PRO A N 1
ATOM 780 C CA . PRO A 1 104 ? 9.210 -21.635 16.518 1.00 93.88 104 PRO A CA 1
ATOM 781 C C . PRO A 1 104 ? 9.416 -20.230 17.105 1.00 93.88 104 PRO A C 1
ATOM 783 O O . PRO A 1 104 ? 8.468 -19.586 17.557 1.00 93.88 104 PRO A O 1
ATOM 786 N N . ALA A 1 105 ? 10.664 -19.764 17.083 1.00 94.25 105 ALA A N 1
ATOM 787 C CA . ALA A 1 105 ? 11.035 -18.437 17.563 1.00 94.25 105 ALA A CA 1
ATOM 788 C C . ALA A 1 105 ? 10.592 -17.330 16.594 1.00 94.25 105 ALA A C 1
ATOM 790 O O . ALA A 1 105 ? 10.436 -17.556 15.395 1.00 94.25 105 ALA A O 1
ATOM 791 N N . GLY A 1 106 ? 10.391 -16.125 17.120 1.00 95.25 106 GLY A N 1
ATOM 792 C CA . GLY A 1 106 ? 9.961 -14.961 16.354 1.00 95.25 106 GLY A CA 1
ATOM 793 C C . GLY A 1 106 ? 8.481 -14.979 15.964 1.00 95.25 106 GLY A C 1
ATOM 794 O O . GLY A 1 106 ? 8.129 -14.308 15.002 1.00 95.25 106 GLY A O 1
ATOM 795 N N . ILE A 1 107 ? 7.614 -15.734 16.657 1.00 97.56 107 ILE A N 1
ATOM 796 C CA . ILE A 1 107 ? 6.154 -15.524 16.570 1.00 97.56 107 ILE A CA 1
ATOM 797 C C . ILE A 1 107 ? 5.817 -14.236 17.318 1.00 97.56 107 ILE A C 1
ATOM 799 O O . ILE A 1 107 ? 6.155 -14.116 18.498 1.00 97.56 107 ILE A O 1
ATOM 803 N N . ILE A 1 108 ? 5.109 -13.320 16.659 1.00 97.88 108 ILE A N 1
ATOM 804 C CA . ILE A 1 108 ? 4.504 -12.143 17.287 1.00 97.88 108 ILE A CA 1
ATOM 805 C C . ILE A 1 108 ? 3.084 -12.509 17.719 1.00 97.88 108 ILE A C 1
ATOM 807 O O . ILE A 1 108 ? 2.332 -13.122 16.960 1.00 97.88 108 ILE A O 1
ATOM 811 N N . SER A 1 109 ? 2.700 -12.103 18.924 1.00 96.94 109 SER A N 1
ATOM 812 C CA . SER A 1 109 ? 1.329 -12.200 19.415 1.00 96.94 109 SER A CA 1
ATOM 813 C C . SER A 1 109 ? 0.833 -10.855 19.930 1.00 96.94 109 SER A C 1
ATOM 815 O O . SER A 1 109 ? 1.610 -10.022 20.401 1.00 96.94 109 SER A O 1
ATOM 817 N N . ALA A 1 110 ? -0.474 -10.638 19.835 1.00 98.06 110 ALA A N 1
ATOM 818 C CA . ALA A 1 110 ? -1.154 -9.502 20.431 1.00 98.06 110 ALA A CA 1
ATOM 819 C C . ALA A 1 110 ? -2.366 -9.985 21.231 1.00 98.06 110 ALA A C 1
ATOM 821 O O . ALA A 1 110 ? -3.127 -10.838 20.776 1.00 98.06 110 ALA A O 1
ATOM 822 N N . GLU A 1 111 ? -2.536 -9.437 22.427 1.00 97.25 111 GLU A N 1
ATOM 823 C CA . GLU A 1 111 ? -3.563 -9.825 23.389 1.00 97.25 111 GLU A CA 1
ATOM 824 C C . GLU A 1 111 ? -4.285 -8.572 23.905 1.00 97.25 111 GLU A C 1
ATOM 826 O O . GLU A 1 111 ? -3.640 -7.568 24.235 1.00 97.25 111 GLU A O 1
ATOM 831 N N . VAL A 1 112 ? -5.612 -8.641 24.032 1.00 98.00 112 VAL A N 1
ATOM 832 C CA . VAL A 1 112 ? -6.375 -7.743 24.913 1.00 98.00 112 VAL A CA 1
ATOM 833 C C . VAL A 1 112 ? -7.214 -8.552 25.886 1.00 98.00 112 VAL A C 1
ATOM 835 O O . VAL A 1 112 ? -7.757 -9.600 25.534 1.00 98.00 112 VAL A O 1
ATOM 838 N N . ASP A 1 113 ? -7.335 -8.038 27.104 1.00 97.44 113 ASP A N 1
ATOM 839 C CA . ASP A 1 113 ? -8.167 -8.622 28.148 1.00 97.44 113 ASP A CA 1
ATOM 840 C C . ASP A 1 113 ? -8.777 -7.534 29.041 1.00 97.44 113 ASP A C 1
ATOM 842 O O . ASP A 1 113 ? -8.266 -6.413 29.134 1.00 97.44 113 ASP A O 1
ATOM 846 N N . GLN A 1 114 ? -9.900 -7.864 29.671 1.00 97.06 114 GLN A N 1
ATOM 847 C CA . GLN A 1 114 ? -10.728 -6.957 30.457 1.00 97.06 114 GLN A CA 1
ATOM 848 C C . GLN A 1 114 ? -10.680 -7.241 31.963 1.00 97.06 114 GLN A C 1
ATOM 850 O O . GLN A 1 114 ? -10.794 -6.307 32.757 1.00 97.06 114 GLN A O 1
ATOM 855 N N . ASP A 1 115 ? -10.552 -8.496 32.385 1.00 96.69 115 ASP A N 1
ATOM 856 C CA . ASP A 1 115 ? -10.611 -8.867 33.798 1.00 96.69 115 ASP A CA 1
ATOM 857 C C . ASP A 1 115 ? -9.940 -10.219 34.078 1.00 96.69 115 ASP A C 1
ATOM 859 O O . ASP A 1 115 ? -9.527 -10.942 33.179 1.00 96.69 115 ASP A O 1
ATOM 863 N N . GLN A 1 116 ? -9.829 -10.568 35.361 1.00 96.06 116 GLN A N 1
ATOM 864 C CA . GLN A 1 116 ? -9.206 -11.815 35.822 1.00 96.06 116 GLN A CA 1
ATOM 865 C C . GLN A 1 116 ? -9.961 -13.090 35.397 1.00 96.06 116 GLN A C 1
ATOM 867 O O . GLN A 1 116 ? -9.416 -14.181 35.550 1.00 96.06 116 GLN A O 1
ATOM 872 N N . ASN A 1 117 ? -11.181 -12.973 34.858 1.00 97.06 117 ASN A N 1
ATOM 873 C CA . ASN A 1 117 ? -11.975 -14.101 34.365 1.00 97.06 117 ASN A CA 1
ATOM 874 C C . ASN A 1 117 ? -11.821 -14.311 32.848 1.00 97.06 117 ASN A C 1
ATOM 876 O O . ASN A 1 117 ? -12.373 -15.272 32.311 1.00 97.06 117 ASN A O 1
ATOM 880 N N . GLY A 1 118 ? -11.116 -13.415 32.146 1.00 96.44 118 GLY A N 1
ATOM 881 C CA . GLY A 1 118 ? -10.964 -13.469 30.694 1.00 96.44 118 GLY A CA 1
ATOM 882 C C . GLY A 1 118 ? -12.252 -13.151 29.926 1.00 96.44 118 GLY A C 1
ATOM 883 O O . GLY A 1 118 ? -12.411 -13.622 28.798 1.00 96.44 118 GLY A O 1
ATOM 884 N N . THR A 1 119 ? -13.196 -12.395 30.514 1.00 96.81 119 THR A N 1
ATOM 885 C CA . THR A 1 119 ? -14.573 -12.218 29.992 1.00 96.81 119 THR A CA 1
ATOM 886 C C . THR A 1 119 ? -14.625 -11.860 28.502 1.00 96.81 119 THR A C 1
ATOM 888 O O . THR A 1 119 ? -15.424 -12.425 27.754 1.00 96.81 119 THR A O 1
ATOM 891 N N . ASN A 1 120 ? -13.747 -10.947 28.075 1.00 97.12 120 ASN A N 1
ATOM 892 C CA . ASN A 1 120 ? -13.588 -10.500 26.688 1.00 97.12 120 ASN A CA 1
ATOM 893 C C . ASN A 1 120 ? -12.151 -10.723 26.173 1.00 97.12 120 ASN A C 1
ATOM 895 O O . ASN A 1 120 ? -11.696 -9.991 25.295 1.00 97.12 120 ASN A O 1
ATOM 899 N N . TYR A 1 121 ? -11.430 -11.712 26.717 1.00 97.81 121 TYR A N 1
ATOM 900 C CA . TYR A 1 121 ? -10.075 -12.044 26.275 1.00 97.81 121 TYR A CA 1
ATOM 901 C C . TYR A 1 121 ? -10.052 -12.423 24.790 1.00 97.81 121 TYR A C 1
ATOM 903 O O . TYR A 1 121 ? -10.798 -13.306 24.352 1.00 97.81 121 TYR A O 1
ATOM 911 N N . ILE A 1 122 ? -9.140 -11.808 24.036 1.00 97.75 122 ILE A N 1
ATOM 912 C CA . ILE A 1 122 ? -8.760 -12.250 22.692 1.00 97.75 122 ILE A CA 1
ATOM 913 C C . ILE A 1 122 ? -7.248 -12.178 22.511 1.00 97.75 122 ILE A C 1
ATOM 915 O O . ILE A 1 122 ? -6.613 -11.163 22.796 1.00 97.75 122 ILE A O 1
ATOM 919 N N . GLY A 1 123 ? -6.698 -13.266 21.977 1.00 97.38 123 GLY A N 1
ATOM 920 C CA . GLY A 1 123 ? -5.334 -13.344 21.472 1.00 97.38 123 GLY A CA 1
ATOM 921 C C . GLY A 1 123 ? -5.334 -13.539 19.957 1.00 97.38 123 GLY A C 1
ATOM 922 O O . GLY A 1 123 ? -6.193 -14.228 19.401 1.00 97.38 123 GLY A O 1
ATOM 923 N N . VAL A 1 124 ? -4.357 -12.944 19.287 1.00 98.31 124 VAL A N 1
ATOM 924 C CA . VAL A 1 124 ? -4.053 -13.168 17.874 1.00 98.31 124 VAL A CA 1
ATOM 925 C C . VAL A 1 124 ? -2.549 -13.374 17.725 1.00 98.31 124 VAL A C 1
ATOM 927 O O . VAL A 1 124 ? -1.756 -12.721 18.400 1.00 98.31 124 VAL A O 1
ATOM 930 N N . GLU A 1 125 ? -2.151 -14.293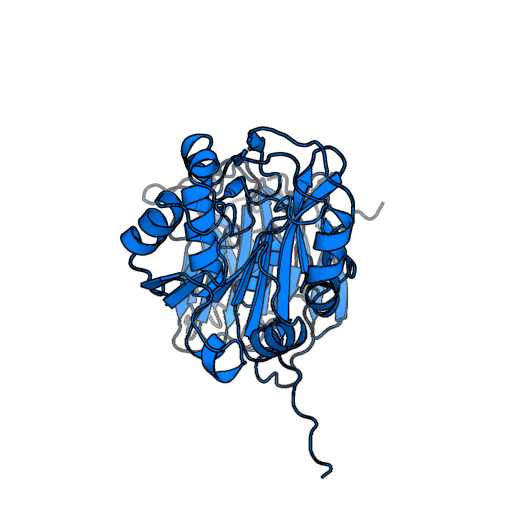 16.855 1.00 97.94 125 GLU A N 1
ATOM 931 C CA . GLU A 1 125 ? -0.749 -14.616 16.592 1.00 97.94 125 GLU A CA 1
ATOM 932 C C . GLU A 1 125 ? -0.447 -14.481 15.100 1.00 97.94 125 GLU A C 1
ATOM 934 O O . GLU A 1 125 ? -1.342 -14.591 14.256 1.00 97.94 125 GLU A O 1
ATOM 939 N N . SER A 1 126 ? 0.818 -14.232 14.771 1.00 97.06 126 SER A N 1
ATOM 940 C CA . SER A 1 126 ? 1.293 -14.218 13.394 1.00 97.06 126 SER A CA 1
ATOM 941 C C . SER A 1 126 ? 1.256 -15.626 12.789 1.00 97.06 126 SER A C 1
ATOM 943 O O . SER A 1 126 ? 1.721 -16.589 13.398 1.00 97.06 126 SER A O 1
ATOM 945 N N . LYS A 1 127 ? 0.741 -15.756 11.557 1.00 91.25 127 LYS A N 1
ATOM 946 C CA . LYS A 1 127 ? 0.728 -17.025 10.793 1.00 91.25 127 LYS A CA 1
ATOM 947 C C . LYS A 1 127 ? 2.127 -17.582 10.516 1.00 91.25 127 LYS A C 1
ATOM 949 O O . LYS A 1 127 ? 2.274 -18.778 10.277 1.00 91.25 127 LYS A O 1
ATOM 954 N N . THR A 1 128 ? 3.134 -16.715 10.504 1.00 91.75 128 THR A N 1
ATOM 955 C CA . THR A 1 128 ? 4.546 -17.050 10.311 1.00 91.75 128 THR A CA 1
ATOM 956 C C . THR A 1 128 ? 5.365 -16.681 11.548 1.00 91.75 128 THR A C 1
ATOM 958 O O . THR A 1 128 ? 4.908 -15.955 12.435 1.00 91.75 128 THR A O 1
ATOM 961 N N . ALA A 1 129 ? 6.581 -17.214 11.608 1.00 95.38 129 ALA A N 1
ATOM 962 C CA . ALA A 1 129 ? 7.555 -16.989 12.669 1.00 95.38 129 ALA A CA 1
ATOM 963 C C . ALA A 1 129 ? 8.867 -16.446 12.071 1.00 95.38 129 ALA A C 1
ATOM 965 O O . ALA A 1 129 ? 8.970 -16.288 10.854 1.00 95.38 129 ALA A O 1
ATOM 966 N N . GLY A 1 130 ? 9.878 -16.205 12.908 1.00 95.75 130 GLY A N 1
ATOM 967 C CA . GLY A 1 130 ? 11.191 -15.716 12.478 1.00 95.75 130 GLY A CA 1
ATOM 968 C C . GLY A 1 130 ? 11.359 -14.194 12.455 1.00 95.75 130 GLY A C 1
ATOM 969 O O . GLY A 1 130 ? 12.375 -13.724 11.961 1.00 95.75 130 GLY A O 1
ATOM 970 N N . PHE A 1 131 ? 10.435 -13.414 13.030 1.00 96.44 131 PHE A N 1
ATOM 971 C CA . PHE A 1 131 ? 10.532 -11.942 13.103 1.00 96.44 131 PHE A CA 1
ATOM 972 C C . PHE A 1 131 ? 11.581 -11.410 14.111 1.00 96.44 131 PHE A C 1
ATOM 974 O O . PHE A 1 131 ? 11.595 -10.224 14.437 1.00 96.44 131 PHE A O 1
ATOM 981 N N . ASN A 1 132 ? 12.456 -12.283 14.619 1.00 96.06 132 ASN A N 1
ATOM 982 C CA . ASN A 1 132 ? 13.646 -11.960 15.412 1.00 96.06 132 ASN A CA 1
ATOM 983 C C . ASN A 1 132 ? 14.948 -12.289 14.651 1.00 96.06 132 ASN A C 1
ATOM 985 O O . ASN A 1 132 ? 15.926 -12.752 15.238 1.00 96.06 132 ASN A O 1
ATOM 989 N N . ASP A 1 133 ? 14.963 -12.076 13.334 1.00 96.06 133 ASP A N 1
ATOM 990 C CA . ASP A 1 133 ? 16.113 -12.346 12.458 1.00 96.06 133 ASP A CA 1
ATOM 991 C C . ASP A 1 133 ? 17.182 -11.230 12.449 1.00 96.06 133 ASP A C 1
ATOM 993 O O . ASP A 1 133 ? 18.155 -11.299 11.694 1.00 96.06 133 ASP A O 1
ATOM 997 N N . GLY A 1 134 ? 17.011 -10.195 13.277 1.00 94.62 134 GLY A N 1
ATOM 998 C CA . GLY A 1 134 ? 17.886 -9.027 13.330 1.00 94.62 134 GLY A CA 1
ATOM 999 C C . GLY A 1 134 ? 17.600 -7.945 12.285 1.00 94.62 134 GLY A C 1
ATOM 1000 O O . GLY A 1 134 ? 18.356 -6.973 12.228 1.00 94.62 134 GLY A O 1
ATOM 1001 N N . LYS A 1 135 ? 16.534 -8.044 11.482 1.00 94.62 135 LYS A N 1
ATOM 1002 C CA . LYS A 1 135 ? 16.064 -6.966 10.593 1.00 94.62 135 LYS A CA 1
ATOM 1003 C C . LYS A 1 135 ? 14.983 -6.111 11.259 1.00 94.62 135 LYS A C 1
ATOM 1005 O O . LYS A 1 135 ? 14.504 -6.414 12.348 1.00 94.62 135 LYS A O 1
ATOM 1010 N N . TRP A 1 136 ? 14.639 -5.001 10.606 1.00 95.38 136 TRP A N 1
ATOM 1011 C CA . TRP A 1 136 ? 13.502 -4.163 10.979 1.00 95.38 136 TRP A CA 1
ATOM 1012 C C . TRP A 1 136 ? 12.201 -4.745 10.419 1.00 95.38 136 TRP A C 1
ATOM 1014 O O . TRP A 1 136 ? 12.082 -4.891 9.205 1.00 95.38 136 TRP A O 1
ATOM 1024 N N . HIS A 1 137 ? 11.227 -4.981 11.295 1.00 96.38 137 HIS A N 1
ATOM 1025 C CA . HIS A 1 137 ? 9.857 -5.363 10.950 1.00 96.38 137 HIS A CA 1
ATOM 1026 C C . HIS A 1 137 ? 8.860 -4.318 11.456 1.00 96.38 137 HIS A C 1
ATOM 1028 O O . HIS A 1 137 ? 9.026 -3.778 12.554 1.00 96.38 137 HIS A O 1
ATOM 1034 N N . HIS A 1 138 ? 7.817 -4.031 10.678 1.00 96.69 138 HIS A N 1
ATOM 1035 C CA . HIS A 1 138 ? 6.736 -3.125 11.073 1.00 96.69 138 HIS A CA 1
ATOM 1036 C C . HIS A 1 138 ? 5.576 -3.926 11.656 1.00 96.69 138 HIS A C 1
ATOM 1038 O O . HIS A 1 138 ? 4.941 -4.701 10.946 1.00 96.69 138 HIS A O 1
ATOM 1044 N N . ILE A 1 139 ? 5.275 -3.726 12.936 1.00 98.25 139 ILE A N 1
ATOM 1045 C CA . ILE A 1 139 ? 4.179 -4.399 13.635 1.00 98.25 139 ILE A CA 1
ATOM 1046 C C . ILE A 1 139 ? 3.048 -3.401 13.826 1.00 98.25 139 ILE A C 1
ATOM 1048 O O . ILE A 1 139 ? 3.259 -2.376 14.473 1.00 98.25 139 ILE A O 1
ATOM 1052 N N . ALA A 1 140 ? 1.846 -3.736 13.353 1.00 98.06 140 ALA A N 1
ATOM 1053 C CA . ALA A 1 140 ? 0.632 -2.991 13.676 1.00 98.06 140 ALA A CA 1
ATOM 1054 C C . ALA A 1 140 ? -0.446 -3.909 14.255 1.00 98.06 140 ALA A C 1
ATOM 1056 O O . ALA A 1 140 ? -0.666 -5.017 13.769 1.00 98.06 140 ALA A O 1
ATOM 1057 N N . VAL A 1 141 ? -1.161 -3.432 15.270 1.00 98.69 141 VAL A N 1
ATOM 1058 C CA . VAL A 1 141 ? -2.322 -4.119 15.842 1.00 98.69 141 VAL A CA 1
ATOM 1059 C C . VAL A 1 141 ? -3.515 -3.184 15.822 1.00 98.69 141 VAL A C 1
ATOM 1061 O O . VAL A 1 141 ? -3.471 -2.104 16.413 1.00 98.69 141 VAL A O 1
ATOM 1064 N N . VAL A 1 142 ? -4.577 -3.624 15.154 1.00 98.38 142 VAL A N 1
ATOM 1065 C CA . VAL A 1 142 ? -5.846 -2.909 15.006 1.00 98.38 142 VAL A CA 1
ATOM 1066 C C . VAL A 1 142 ? -6.908 -3.630 15.828 1.00 98.38 142 VAL A C 1
ATOM 1068 O O . VAL A 1 142 ? -7.155 -4.816 15.603 1.00 98.38 142 VAL A O 1
ATOM 1071 N N . ARG A 1 143 ? -7.578 -2.919 16.742 1.00 98.25 143 ARG A N 1
ATOM 1072 C CA . ARG A 1 143 ? -8.840 -3.379 17.336 1.00 98.25 143 ARG A CA 1
ATOM 1073 C C . ARG A 1 143 ? -10.005 -2.668 16.661 1.00 98.25 143 ARG A C 1
ATOM 1075 O O . ARG A 1 143 ? -10.048 -1.439 16.668 1.00 98.25 143 ARG A O 1
ATOM 1082 N N . LYS A 1 144 ? -10.952 -3.450 16.133 1.00 95.94 144 LYS A N 1
ATOM 1083 C CA . LYS A 1 144 ? -12.208 -2.972 15.543 1.00 95.94 144 LYS A CA 1
ATOM 1084 C C . LYS A 1 144 ? -13.393 -3.743 16.125 1.00 95.94 144 LYS A C 1
ATOM 1086 O O . LYS A 1 144 ? -13.597 -4.916 15.806 1.00 95.94 144 LYS A O 1
ATOM 1091 N N . GLY A 1 145 ? -14.165 -3.106 16.996 1.00 95.31 145 GLY A N 1
ATOM 1092 C CA . GLY A 1 145 ? -15.148 -3.758 17.852 1.00 95.31 145 GLY A CA 1
ATOM 1093 C C . GLY A 1 145 ? -14.519 -4.896 18.662 1.00 95.31 145 GLY A C 1
ATOM 1094 O O . GLY A 1 145 ? -13.553 -4.699 19.400 1.00 95.31 145 GLY A O 1
ATOM 1095 N N . ALA A 1 146 ? -15.081 -6.099 18.515 1.00 95.00 146 ALA A N 1
ATOM 1096 C CA . ALA A 1 146 ? -14.604 -7.327 19.159 1.00 95.00 146 ALA A CA 1
ATOM 1097 C C . ALA A 1 146 ? -13.491 -8.052 18.370 1.00 95.00 146 ALA A C 1
ATOM 1099 O O . ALA A 1 146 ? -13.067 -9.134 18.772 1.00 95.00 146 ALA A O 1
ATOM 1100 N N . SER A 1 147 ? -13.036 -7.502 17.239 1.00 96.81 147 SER A N 1
ATOM 1101 C CA . SER A 1 147 ? -11.979 -8.092 16.408 1.00 96.81 147 SER A CA 1
ATOM 1102 C C . SER A 1 147 ? -10.617 -7.466 16.694 1.00 96.81 147 SER A C 1
ATOM 1104 O O . SER A 1 147 ? -10.510 -6.247 16.834 1.00 96.81 147 SER A O 1
ATOM 1106 N N . LEU A 1 148 ? -9.578 -8.301 16.722 1.00 98.31 148 LEU A N 1
ATOM 1107 C CA . LEU A 1 148 ? -8.176 -7.909 16.832 1.00 98.31 148 LEU A CA 1
ATOM 1108 C C . LEU A 1 148 ? -7.404 -8.470 15.633 1.00 98.31 148 LEU A C 1
ATOM 1110 O O . LEU A 1 148 ? -7.324 -9.687 15.440 1.00 98.31 148 LEU A O 1
ATOM 1114 N N . THR A 1 149 ? -6.834 -7.573 14.834 1.00 98.19 149 THR A N 1
ATOM 1115 C CA . THR A 1 149 ? -6.074 -7.894 13.624 1.00 98.19 149 THR A CA 1
ATOM 1116 C C . THR A 1 149 ? -4.613 -7.511 13.834 1.00 98.19 149 THR A C 1
ATOM 1118 O O . THR A 1 149 ? -4.309 -6.368 14.180 1.00 98.19 149 THR A O 1
ATOM 1121 N N . LEU A 1 150 ? -3.710 -8.466 13.622 1.00 98.62 150 LEU A N 1
ATOM 1122 C CA . LEU A 1 150 ? -2.262 -8.281 13.672 1.00 98.62 150 LEU A CA 1
ATOM 1123 C C . LEU A 1 150 ? -1.714 -8.202 12.247 1.00 98.62 150 LEU A C 1
ATOM 1125 O O . LEU A 1 150 ? -1.918 -9.111 11.440 1.00 98.62 150 LEU A O 1
ATOM 1129 N N . TYR A 1 151 ? -0.966 -7.143 11.973 1.00 98.31 151 TYR A N 1
ATOM 1130 C CA . TYR A 1 151 ? -0.228 -6.927 10.740 1.00 98.31 151 TYR A CA 1
ATOM 1131 C C . TYR A 1 151 ? 1.267 -7.003 11.025 1.00 98.31 151 TYR A C 1
ATOM 1133 O O . TYR A 1 151 ? 1.736 -6.498 12.050 1.00 98.31 151 TYR A O 1
ATOM 1141 N N . VAL A 1 152 ? 2.009 -7.592 10.093 1.00 96.56 152 VAL A N 1
ATOM 1142 C CA . VAL A 1 152 ? 3.472 -7.537 10.070 1.00 96.56 152 VAL A CA 1
ATOM 1143 C C . VAL A 1 152 ? 3.891 -7.155 8.656 1.00 96.56 152 VAL A C 1
ATOM 1145 O O . VAL A 1 152 ? 3.335 -7.681 7.696 1.00 96.56 152 VAL A O 1
ATOM 1148 N N . ASP A 1 153 ? 4.803 -6.193 8.530 1.00 93.00 153 ASP A N 1
ATOM 1149 C CA . ASP A 1 153 ? 5.328 -5.675 7.258 1.00 93.00 153 ASP A CA 1
ATOM 1150 C C . ASP A 1 153 ? 4.228 -5.257 6.264 1.00 93.00 153 ASP A C 1
ATOM 1152 O O . ASP A 1 153 ? 4.234 -5.585 5.081 1.00 93.00 153 ASP A O 1
ATOM 1156 N N . GLY A 1 154 ? 3.227 -4.541 6.788 1.00 87.00 154 GLY A N 1
ATOM 1157 C CA . GLY A 1 154 ? 2.119 -3.972 6.016 1.00 87.00 154 GLY A CA 1
ATOM 1158 C C . GLY A 1 154 ? 0.977 -4.942 5.687 1.00 87.00 154 GLY A C 1
ATOM 1159 O O . GLY A 1 154 ? -0.086 -4.482 5.277 1.00 87.00 154 GLY A O 1
ATOM 1160 N N . VAL A 1 155 ? 1.140 -6.253 5.906 1.00 83.50 155 VAL A N 1
ATOM 1161 C CA . VAL A 1 155 ? 0.148 -7.284 5.539 1.00 83.50 155 VAL A CA 1
ATOM 1162 C C . VAL A 1 155 ? -0.488 -7.965 6.754 1.00 83.50 155 VAL A C 1
ATOM 1164 O O . VAL A 1 155 ? 0.128 -8.083 7.813 1.00 83.50 155 VAL A O 1
ATOM 1167 N N . VAL A 1 156 ? -1.733 -8.444 6.610 1.00 91.06 156 VAL A N 1
ATOM 1168 C CA . VAL A 1 156 ? -2.460 -9.161 7.677 1.00 91.06 156 VAL A CA 1
ATOM 1169 C C . VAL A 1 156 ? -1.768 -10.488 8.000 1.00 91.06 156 VAL A C 1
ATOM 1171 O O . VAL A 1 156 ? -1.865 -11.466 7.253 1.00 91.06 156 VAL A O 1
ATOM 1174 N N . SER A 1 157 ? -1.128 -10.545 9.165 1.00 89.75 157 SER A N 1
ATOM 1175 C CA . SER A 1 157 ? -0.445 -11.733 9.676 1.00 89.75 157 SER A CA 1
ATOM 1176 C C . SER A 1 157 ? -1.365 -12.616 10.527 1.00 89.75 157 SER A C 1
ATOM 1178 O O . SER A 1 157 ? -1.204 -13.832 10.524 1.00 89.75 157 SER A O 1
ATOM 1180 N N . GLY A 1 158 ? -2.386 -12.050 11.182 1.00 93.62 158 GLY A N 1
ATOM 1181 C CA . GLY A 1 158 ? -3.383 -12.800 11.957 1.00 93.62 158 GLY A CA 1
ATOM 1182 C C . GLY A 1 158 ? -4.662 -12.000 12.226 1.00 93.62 158 GLY A C 1
ATOM 1183 O O . GLY A 1 158 ? -4.643 -10.771 12.210 1.00 93.62 158 GLY A O 1
ATOM 1184 N N . ASN A 1 159 ? -5.782 -12.683 12.482 1.00 94.62 159 ASN A N 1
ATOM 1185 C CA . ASN A 1 159 ? -7.038 -12.045 12.893 1.00 94.62 159 ASN A CA 1
ATOM 1186 C C . ASN A 1 159 ? -7.879 -12.968 13.788 1.00 94.62 159 ASN A C 1
ATOM 1188 O O . ASN A 1 159 ? -8.133 -14.110 13.406 1.00 94.62 159 ASN A O 1
ATOM 1192 N N . THR A 1 160 ? -8.371 -12.441 14.911 1.00 97.56 160 THR A N 1
ATOM 1193 C CA . THR A 1 160 ? -9.271 -13.138 15.847 1.00 97.56 160 THR A CA 1
ATOM 1194 C C . THR A 1 160 ? -10.462 -12.241 16.191 1.00 97.56 160 THR A C 1
ATOM 1196 O O . THR A 1 160 ? -10.303 -11.029 16.319 1.00 97.56 160 THR A O 1
ATOM 1199 N N . THR A 1 161 ? -11.648 -12.821 16.397 1.00 96.69 161 THR A N 1
ATOM 1200 C CA . THR A 1 161 ? -12.837 -12.104 16.894 1.00 96.69 161 THR A CA 1
ATOM 1201 C C . THR A 1 161 ? -13.329 -12.737 18.192 1.00 96.69 161 THR A C 1
ATOM 1203 O O . THR A 1 161 ? -13.451 -13.957 18.287 1.00 96.69 161 THR A O 1
ATOM 1206 N N . GLY A 1 162 ? -13.579 -11.902 19.200 1.00 93.94 162 GLY A N 1
ATOM 1207 C CA . GLY A 1 162 ? -14.010 -12.305 20.535 1.00 93.94 162 GLY A CA 1
ATOM 1208 C C . GLY A 1 162 ? -15.521 -12.343 20.726 1.00 93.94 162 GLY A C 1
ATOM 1209 O O . GLY A 1 162 ? -16.301 -12.027 19.831 1.00 93.94 162 GLY A O 1
ATOM 1210 N N . LYS A 1 163 ? -15.927 -12.685 21.952 1.00 94.12 163 LYS A N 1
ATOM 1211 C CA . LYS A 1 163 ? -17.334 -12.675 22.395 1.00 94.12 163 LYS A CA 1
ATOM 1212 C C . LYS A 1 163 ? -17.896 -11.260 22.591 1.00 94.12 163 LYS A C 1
ATOM 1214 O O . LYS A 1 163 ? -19.108 -11.079 22.578 1.00 94.12 163 LYS A O 1
ATOM 1219 N N . GLY A 1 164 ? -17.022 -10.276 22.786 1.00 96.19 164 GLY A N 1
ATOM 1220 C CA . GLY A 1 164 ? -17.365 -8.891 23.079 1.00 96.19 164 GLY A CA 1
ATOM 1221 C C . GLY A 1 164 ? -16.129 -7.994 23.043 1.00 96.19 164 GLY A C 1
ATOM 1222 O O . GLY A 1 164 ? -15.031 -8.438 22.707 1.00 96.19 164 GLY A O 1
ATOM 1223 N N . VAL A 1 165 ? -16.315 -6.715 23.365 1.00 97.81 165 VAL A N 1
ATOM 1224 C CA . VAL A 1 165 ? -15.248 -5.706 23.335 1.00 97.81 165 VAL A CA 1
ATOM 1225 C C . VAL A 1 165 ? -14.601 -5.596 24.712 1.00 97.81 165 VAL A C 1
ATOM 1227 O O . VAL A 1 165 ? -15.269 -5.213 25.670 1.00 97.81 165 VAL A O 1
ATOM 1230 N N . ALA A 1 166 ? -13.305 -5.897 24.816 1.00 97.56 166 ALA A N 1
ATOM 1231 C CA . ALA A 1 166 ? -12.559 -5.712 26.058 1.00 97.56 166 ALA A CA 1
ATOM 1232 C C . ALA A 1 166 ? -12.444 -4.222 26.422 1.00 97.56 166 ALA A C 1
ATOM 1234 O O . ALA A 1 166 ? -11.949 -3.420 25.630 1.00 97.56 166 ALA A O 1
ATOM 1235 N N . ASN A 1 167 ? -12.880 -3.860 27.630 1.00 97.94 167 ASN A N 1
ATOM 1236 C CA . ASN A 1 167 ? -12.669 -2.539 28.219 1.00 97.94 167 ASN A CA 1
ATOM 1237 C C . ASN A 1 167 ? -11.265 -2.443 28.842 1.00 97.94 167 ASN A C 1
ATOM 1239 O O . ASN A 1 167 ? -11.042 -3.021 29.903 1.00 97.94 167 ASN A O 1
ATOM 1243 N N . ILE A 1 168 ? -10.331 -1.715 28.225 1.00 97.12 168 ILE A N 1
ATOM 1244 C CA . ILE A 1 168 ? -8.924 -1.638 28.665 1.00 97.12 168 ILE A CA 1
ATOM 1245 C C . ILE A 1 168 ? -8.678 -0.332 29.435 1.00 97.12 168 ILE A C 1
ATOM 1247 O O . ILE A 1 168 ? -8.515 0.731 28.836 1.00 97.12 168 ILE A O 1
ATOM 1251 N N . ALA A 1 169 ? -8.666 -0.410 30.765 1.00 95.44 169 ALA A N 1
ATOM 1252 C CA . ALA A 1 169 ? -8.640 0.740 31.673 1.00 95.44 169 ALA A CA 1
ATOM 1253 C C . ALA A 1 169 ? -7.907 0.421 32.996 1.00 95.44 169 ALA A C 1
ATOM 1255 O O . ALA A 1 169 ? -8.385 0.731 34.086 1.00 95.44 169 ALA A O 1
ATOM 1256 N N . ASN A 1 170 ? -6.754 -0.249 32.914 1.00 93.56 170 ASN A N 1
ATOM 1257 C CA . ASN A 1 170 ? -6.013 -0.750 34.077 1.00 93.56 170 ASN A CA 1
ATOM 1258 C C . ASN A 1 170 ? -5.210 0.303 34.866 1.00 93.56 170 ASN A C 1
ATOM 1260 O O . ASN A 1 170 ? -4.631 -0.025 35.898 1.00 93.56 170 ASN A O 1
ATOM 1264 N N . GLY A 1 171 ? -5.107 1.543 34.376 1.00 93.44 171 GLY A N 1
ATOM 1265 C CA . GLY A 1 171 ? -4.317 2.604 35.012 1.00 93.44 171 GLY A CA 1
ATOM 1266 C C . GLY A 1 171 ? -2.798 2.372 35.020 1.00 93.44 171 GLY A C 1
ATOM 1267 O O . GLY A 1 171 ? -2.066 3.142 35.641 1.00 93.44 171 GLY A O 1
ATOM 1268 N N . HIS A 1 172 ? -2.291 1.339 34.341 1.00 92.56 172 HIS A N 1
ATOM 1269 C CA . HIS A 1 172 ? -0.864 1.038 34.275 1.00 92.56 172 HIS A CA 1
ATOM 1270 C C . HIS A 1 172 ? -0.163 1.756 33.109 1.00 92.56 172 HIS A C 1
ATOM 1272 O O . HIS A 1 172 ? -0.771 1.964 32.052 1.00 92.56 172 HIS A O 1
ATOM 1278 N N . PRO A 1 173 ? 1.129 2.119 33.257 1.00 91.00 173 PRO A N 1
ATOM 1279 C CA . PRO A 1 173 ? 1.870 2.776 32.190 1.00 91.00 173 PRO A CA 1
ATOM 1280 C C . PRO A 1 173 ? 2.047 1.888 30.959 1.00 91.00 173 PRO A C 1
ATOM 1282 O O . PRO A 1 173 ? 2.458 0.733 31.087 1.00 91.00 173 PRO A O 1
ATOM 1285 N N . PHE A 1 174 ? 1.840 2.459 29.773 1.00 92.94 174 PHE A N 1
ATOM 1286 C CA . PHE A 1 174 ? 2.254 1.836 28.520 1.00 92.94 174 PHE A CA 1
ATOM 1287 C C . PHE A 1 174 ? 3.775 1.942 28.356 1.00 92.94 174 PHE A C 1
ATOM 1289 O O . PHE A 1 174 ? 4.356 3.019 28.546 1.00 92.94 174 PHE A O 1
ATOM 1296 N N . LYS A 1 175 ? 4.424 0.834 27.995 1.00 91.75 175 LYS A N 1
ATOM 1297 C CA . LYS A 1 175 ? 5.882 0.731 27.861 1.00 91.75 175 LYS A CA 1
ATOM 1298 C C . LYS A 1 175 ? 6.289 0.055 26.557 1.00 91.75 175 LYS A C 1
ATOM 1300 O O . LYS A 1 175 ? 5.541 -0.765 26.032 1.00 91.75 175 LYS A O 1
ATOM 1305 N N . LEU A 1 176 ? 7.491 0.381 26.081 1.00 92.31 176 LEU A N 1
ATOM 1306 C CA . LEU A 1 176 ? 8.219 -0.386 25.065 1.00 92.31 176 LEU A CA 1
ATOM 1307 C C . LEU A 1 176 ? 9.319 -1.222 25.715 1.00 92.31 176 LEU A C 1
ATOM 1309 O O . LEU A 1 176 ? 10.010 -0.748 26.621 1.00 92.31 176 LEU A O 1
ATOM 1313 N N . GLY A 1 177 ? 9.480 -2.446 25.213 1.00 82.75 177 GLY A N 1
ATOM 1314 C CA . GLY A 1 177 ? 10.539 -3.382 25.571 1.00 82.75 177 GLY A CA 1
ATOM 1315 C C . GLY A 1 177 ? 10.587 -3.773 27.041 1.00 82.75 177 GLY A C 1
ATOM 1316 O O . GLY A 1 177 ? 11.670 -4.090 27.520 1.00 82.75 177 GLY A O 1
ATOM 1317 N N . ARG A 1 178 ? 9.457 -3.741 27.764 1.00 82.19 178 ARG A N 1
ATOM 1318 C CA . ARG A 1 178 ? 9.402 -4.191 29.158 1.00 82.19 178 ARG A CA 1
ATOM 1319 C C . ARG A 1 178 ? 8.146 -4.973 29.510 1.00 82.19 178 ARG A C 1
ATOM 1321 O O . ARG A 1 178 ? 7.064 -4.396 29.593 1.00 82.19 178 ARG A O 1
ATOM 1328 N N . SER A 1 179 ? 8.345 -6.240 29.870 1.00 71.75 179 SER A N 1
ATOM 1329 C CA . SER A 1 179 ? 7.337 -7.018 30.593 1.00 71.75 179 SER A CA 1
ATOM 1330 C C . SER A 1 179 ? 7.191 -6.497 32.026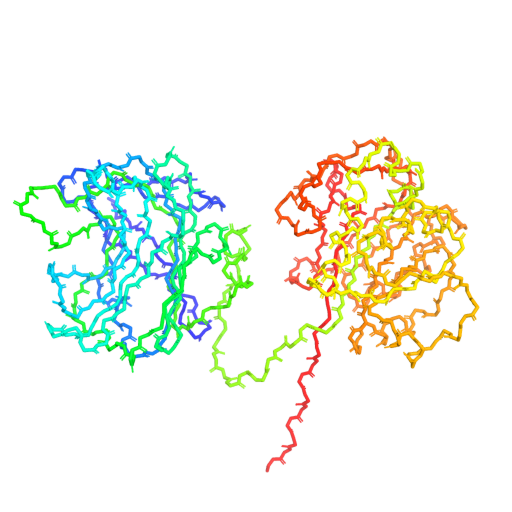 1.00 71.75 179 SER A C 1
ATOM 1332 O O . SER A 1 179 ? 8.174 -6.096 32.659 1.00 71.75 179 SER A O 1
ATOM 1334 N N . LEU A 1 180 ? 5.970 -6.524 32.561 1.00 65.88 180 LEU A N 1
ATOM 1335 C CA . LEU A 1 180 ? 5.707 -6.323 33.995 1.00 65.88 180 LEU A CA 1
ATOM 1336 C C . LEU A 1 180 ? 5.315 -7.634 34.696 1.00 65.88 180 LEU A C 1
ATOM 1338 O O . LEU A 1 180 ? 4.924 -7.613 35.858 1.00 65.88 180 LEU A O 1
ATOM 1342 N N . VAL A 1 181 ? 5.463 -8.770 34.004 1.00 61.53 181 VAL A N 1
ATOM 1343 C CA . VAL A 1 181 ? 5.242 -10.122 34.525 1.00 61.53 181 VAL A CA 1
ATOM 1344 C C . VAL A 1 181 ? 6.449 -11.006 34.207 1.00 61.53 181 VAL A C 1
ATOM 1346 O O . VAL A 1 181 ? 6.707 -11.345 33.051 1.00 61.53 181 VAL A O 1
ATOM 1349 N N . GLY A 1 182 ? 7.165 -11.437 35.239 1.00 53.88 182 GLY A N 1
ATOM 1350 C CA . GLY A 1 182 ? 8.278 -12.376 35.111 1.00 53.88 182 GLY A CA 1
ATOM 1351 C C . GLY A 1 182 ? 9.019 -12.522 36.434 1.00 53.88 182 GLY A C 1
ATOM 1352 O O . GLY A 1 182 ? 9.182 -11.544 37.154 1.00 53.88 182 GLY A O 1
ATOM 1353 N N . VAL A 1 183 ? 9.426 -13.747 36.770 1.00 45.03 183 VAL A N 1
ATOM 1354 C CA . VAL A 1 183 ? 9.926 -14.121 38.112 1.00 45.03 183 VAL A CA 1
ATOM 1355 C C . VAL A 1 183 ? 11.462 -14.061 38.216 1.00 45.03 183 VAL A C 1
ATOM 1357 O O . VAL A 1 183 ? 12.048 -14.622 39.135 1.00 45.03 183 VAL A O 1
ATOM 1360 N N . HIS 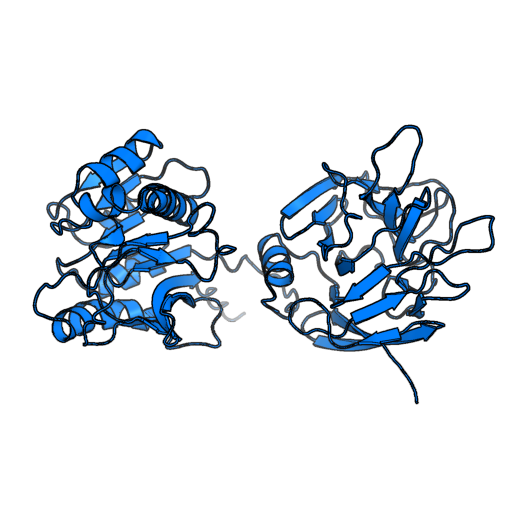A 1 184 ? 12.125 -13.412 37.255 1.00 50.00 184 HIS A N 1
ATOM 1361 C CA . HIS A 1 184 ? 13.583 -13.325 37.152 1.00 50.00 184 HIS A CA 1
ATOM 1362 C C . HIS A 1 184 ? 14.006 -11.932 36.681 1.00 50.00 184 HIS A C 1
ATOM 1364 O O . HIS A 1 184 ? 13.249 -11.245 35.998 1.00 50.00 184 HIS A O 1
ATOM 1370 N N . ASP A 1 185 ? 15.231 -11.539 37.023 1.00 49.88 185 ASP A N 1
ATOM 1371 C CA . ASP A 1 185 ? 15.647 -10.135 37.185 1.00 49.88 185 ASP A CA 1
ATOM 1372 C C . ASP A 1 185 ? 15.736 -9.302 35.888 1.00 49.88 185 ASP A C 1
ATOM 1374 O O . ASP A 1 185 ? 16.032 -8.109 35.919 1.00 49.88 185 ASP A O 1
ATOM 1378 N N . LYS A 1 186 ? 15.432 -9.901 34.730 1.00 52.88 186 LYS A N 1
ATOM 1379 C CA . LYS A 1 186 ? 15.582 -9.294 33.401 1.00 52.88 186 LYS A CA 1
ATOM 1380 C C . LYS A 1 186 ? 14.235 -9.084 32.727 1.00 52.88 186 LYS A C 1
ATOM 1382 O O . LYS A 1 186 ? 13.659 -9.984 32.126 1.00 52.88 186 LYS A O 1
ATOM 1387 N N . PHE A 1 187 ? 13.756 -7.847 32.813 1.00 65.81 187 PHE A N 1
ATOM 1388 C CA . PHE A 1 187 ? 12.456 -7.432 32.279 1.00 65.81 187 PHE A CA 1
ATOM 1389 C C . PHE A 1 187 ? 12.511 -6.840 30.866 1.00 65.81 187 PHE A C 1
ATOM 1391 O O . PHE A 1 187 ? 11.455 -6.519 30.322 1.00 65.81 187 PHE A O 1
ATOM 1398 N N . ALA A 1 188 ? 13.708 -6.664 30.301 1.00 74.19 188 ALA A N 1
ATOM 1399 C CA . ALA A 1 188 ? 13.940 -5.938 29.059 1.00 74.19 188 ALA A CA 1
ATOM 1400 C C . ALA A 1 188 ? 14.414 -6.864 27.931 1.00 74.19 188 ALA A C 1
ATOM 1402 O O . ALA A 1 188 ? 15.374 -7.612 28.108 1.00 74.19 188 ALA A O 1
ATOM 1403 N N . ALA A 1 189 ? 13.767 -6.788 26.769 1.00 81.75 189 ALA A N 1
ATOM 1404 C CA . ALA A 1 189 ? 14.214 -7.472 25.555 1.00 81.75 189 ALA A CA 1
ATOM 1405 C C . ALA A 1 189 ? 15.275 -6.630 24.836 1.00 81.75 189 ALA A C 1
ATOM 1407 O O . ALA A 1 189 ? 15.082 -5.422 24.680 1.00 81.75 189 ALA A O 1
ATOM 1408 N N . ASN A 1 190 ? 16.364 -7.240 24.359 1.00 89.88 190 ASN A N 1
ATOM 1409 C CA . ASN A 1 190 ? 17.339 -6.517 23.543 1.00 89.88 190 ASN A CA 1
ATOM 1410 C C . ASN A 1 190 ? 16.753 -6.220 22.150 1.00 89.88 190 ASN A C 1
ATOM 1412 O O . ASN A 1 190 ? 16.728 -7.080 21.265 1.00 89.88 190 ASN A O 1
ATOM 1416 N N . ALA A 1 191 ? 16.231 -5.010 21.966 1.00 93.50 191 ALA A N 1
ATOM 1417 C CA . ALA A 1 191 ? 15.471 -4.629 20.783 1.00 93.50 191 ALA A CA 1
ATOM 1418 C C . ALA A 1 191 ? 15.549 -3.121 20.520 1.00 93.50 191 ALA A C 1
ATOM 1420 O O . ALA A 1 191 ? 15.513 -2.309 21.447 1.00 93.50 191 ALA A O 1
ATOM 1421 N N . ARG A 1 192 ? 15.598 -2.743 19.242 1.00 94.25 192 ARG A N 1
ATOM 1422 C CA . ARG A 1 192 ? 15.450 -1.356 18.790 1.00 94.25 192 ARG A CA 1
ATOM 1423 C C . ARG A 1 192 ? 14.012 -1.113 18.372 1.00 94.25 192 ARG A C 1
ATOM 1425 O O . ARG A 1 192 ? 13.409 -1.970 17.734 1.00 94.25 192 ARG A O 1
ATOM 1432 N N . TYR A 1 193 ? 13.494 0.063 18.699 1.00 95.06 193 TYR A N 1
ATOM 1433 C CA . TYR A 1 193 ? 12.149 0.507 18.343 1.00 95.06 193 TYR A CA 1
ATOM 1434 C C . TYR A 1 193 ? 12.233 1.817 17.570 1.00 95.06 193 TYR A C 1
ATOM 1436 O O . TYR A 1 193 ? 13.081 2.655 17.870 1.00 95.06 193 TYR A O 1
ATOM 1444 N N . SER A 1 194 ? 11.353 2.025 16.595 1.00 91.81 194 SER A N 1
ATOM 1445 C CA . SER A 1 194 ? 11.271 3.291 15.863 1.00 91.81 194 SER A CA 1
ATOM 1446 C C . SER A 1 194 ? 9.844 3.585 15.404 1.00 91.81 194 SER A C 1
ATOM 1448 O O . SER A 1 194 ? 9.048 2.672 15.186 1.00 91.81 194 SER A O 1
ATOM 1450 N N . GLY A 1 195 ? 9.508 4.871 15.270 1.00 88.25 195 GLY A N 1
ATOM 1451 C CA . GLY A 1 195 ? 8.235 5.314 14.700 1.00 88.25 195 GLY A CA 1
ATOM 1452 C C . GLY A 1 195 ? 6.991 4.779 15.417 1.00 88.25 195 GLY A C 1
ATOM 1453 O O . GLY A 1 195 ? 6.037 4.404 14.736 1.00 88.25 195 GLY A O 1
ATOM 1454 N N . LEU A 1 196 ? 6.998 4.727 16.758 1.00 91.56 196 LEU A N 1
ATOM 1455 C CA . LEU A 1 196 ? 5.813 4.360 17.540 1.00 91.56 196 LEU A CA 1
ATOM 1456 C C . LEU A 1 196 ? 4.689 5.371 17.289 1.00 91.56 196 LEU A C 1
ATOM 1458 O O . LEU A 1 196 ? 4.856 6.579 17.488 1.00 91.56 196 LEU A O 1
ATOM 1462 N N . ARG A 1 197 ? 3.532 4.854 16.879 1.00 91.31 197 ARG A N 1
ATOM 1463 C CA . ARG A 1 197 ? 2.307 5.618 16.665 1.00 91.31 197 ARG A CA 1
ATOM 1464 C C . ARG A 1 197 ? 1.127 4.920 17.327 1.00 91.31 197 ARG A C 1
ATOM 1466 O O . ARG A 1 197 ? 1.002 3.695 17.277 1.00 91.31 197 ARG A O 1
ATOM 1473 N N . VAL A 1 198 ? 0.247 5.718 17.920 1.00 92.06 198 VAL A N 1
ATOM 1474 C CA . VAL A 1 198 ? -1.005 5.258 18.530 1.00 92.06 198 VAL A CA 1
ATOM 1475 C C . VAL A 1 198 ? -2.159 6.057 17.940 1.00 92.06 198 VAL A C 1
ATOM 1477 O O . VAL A 1 198 ? -2.035 7.260 17.719 1.00 92.06 198 VAL A O 1
ATOM 1480 N N . TYR A 1 199 ? -3.267 5.373 17.678 1.00 90.06 199 TYR A N 1
ATOM 1481 C CA . TYR A 1 199 ? -4.454 5.894 17.014 1.00 90.06 199 TYR A CA 1
ATOM 1482 C C . TYR A 1 199 ? -5.677 5.588 17.876 1.00 90.06 199 TYR A C 1
ATOM 1484 O O . TYR A 1 199 ? -5.857 4.440 18.285 1.00 90.06 199 TYR A O 1
ATOM 1492 N N . ASP A 1 200 ? -6.557 6.568 18.081 1.00 87.94 200 ASP A N 1
ATOM 1493 C CA . ASP A 1 200 ? -7.863 6.390 18.743 1.00 87.94 200 ASP A CA 1
ATOM 1494 C C . ASP A 1 200 ? -8.959 5.871 17.786 1.00 87.94 200 ASP A C 1
ATOM 1496 O O . ASP A 1 200 ? -10.149 6.126 17.960 1.00 87.94 200 ASP A O 1
ATOM 1500 N N . THR A 1 201 ? -8.536 5.160 16.739 1.00 85.75 201 THR A N 1
ATOM 1501 C CA . THR A 1 201 ? -9.380 4.578 15.697 1.00 85.75 201 THR A CA 1
ATOM 1502 C C . THR A 1 201 ? -8.772 3.268 15.210 1.00 85.75 201 THR A C 1
ATOM 1504 O O . THR A 1 201 ? -7.548 3.107 15.172 1.00 85.75 201 THR A O 1
ATOM 1507 N N . ALA A 1 202 ? -9.625 2.352 14.755 1.00 90.44 202 ALA A N 1
ATOM 1508 C CA . ALA A 1 202 ? -9.192 1.288 13.864 1.00 90.44 202 ALA A CA 1
ATOM 1509 C C . ALA A 1 202 ? -8.720 1.903 12.533 1.00 90.44 202 ALA A C 1
ATOM 1511 O O . ALA A 1 202 ? -9.480 2.637 11.895 1.00 90.44 202 ALA A O 1
ATOM 1512 N N . LEU A 1 203 ? -7.481 1.624 12.130 1.00 87.38 203 LEU A N 1
ATOM 1513 C CA . LEU A 1 203 ? -6.986 1.894 10.782 1.00 87.38 203 LEU A CA 1
ATOM 1514 C C . LEU A 1 203 ? -7.422 0.789 9.814 1.00 87.38 203 LEU A C 1
ATOM 1516 O O . LEU A 1 203 ? -7.755 -0.322 10.230 1.00 87.38 203 LEU A O 1
ATOM 1520 N N . ASN A 1 204 ? -7.422 1.103 8.520 1.00 80.56 204 ASN A N 1
ATOM 1521 C CA . ASN A 1 204 ? -7.656 0.123 7.460 1.00 80.56 204 ASN A CA 1
ATOM 1522 C C . ASN A 1 204 ? -6.333 -0.375 6.849 1.00 80.56 204 ASN A C 1
ATOM 1524 O O . ASN A 1 204 ? -5.278 0.230 7.039 1.00 80.56 204 ASN A O 1
ATOM 1528 N N . ASP A 1 205 ? -6.408 -1.452 6.072 1.00 73.94 205 ASP A N 1
ATOM 1529 C CA . ASP A 1 205 ? -5.282 -2.126 5.420 1.00 73.94 205 ASP A CA 1
ATOM 1530 C C . ASP A 1 205 ? -4.384 -1.161 4.615 1.00 73.94 205 ASP A C 1
ATOM 1532 O O . ASP A 1 205 ? -3.158 -1.260 4.669 1.00 73.94 205 ASP A O 1
ATOM 1536 N N . SER A 1 206 ? -4.970 -0.184 3.908 1.00 74.69 206 SER A N 1
ATOM 1537 C CA . SER A 1 206 ? -4.214 0.797 3.113 1.00 74.69 206 SER A CA 1
ATOM 1538 C C . SER A 1 206 ? -3.494 1.847 3.968 1.00 74.69 206 SER A C 1
ATOM 1540 O O . SER A 1 206 ? -2.365 2.220 3.641 1.00 74.69 206 SER A O 1
ATOM 1542 N N . ASP A 1 207 ? -4.064 2.249 5.110 1.00 82.12 207 ASP A N 1
ATOM 1543 C CA . ASP A 1 207 ? -3.371 3.108 6.079 1.00 82.12 207 ASP A CA 1
ATOM 1544 C C . ASP A 1 207 ? -2.178 2.356 6.698 1.00 82.12 207 ASP A C 1
ATOM 1546 O O . ASP A 1 207 ? -1.080 2.904 6.796 1.00 82.12 207 ASP A O 1
ATOM 1550 N N . ILE A 1 208 ? -2.357 1.078 7.066 1.00 84.56 208 ILE A N 1
ATOM 1551 C CA . ILE A 1 208 ? -1.279 0.235 7.613 1.00 84.56 208 ILE A CA 1
ATOM 1552 C C . ILE A 1 208 ? -0.154 0.024 6.592 1.00 84.56 208 ILE A C 1
ATOM 1554 O O . ILE A 1 208 ? 1.022 0.178 6.933 1.00 84.56 208 ILE A O 1
ATOM 1558 N N . SER A 1 209 ? -0.504 -0.279 5.341 1.00 78.31 209 SER A N 1
ATOM 1559 C CA . SER A 1 209 ? 0.453 -0.428 4.239 1.00 78.31 209 SER A CA 1
ATOM 1560 C C . SER A 1 209 ? 1.214 0.874 3.943 1.00 78.31 209 SER A C 1
ATOM 1562 O O . SER A 1 209 ? 2.425 0.852 3.707 1.00 78.31 209 SER A O 1
ATOM 1564 N N . SER A 1 210 ? 0.549 2.030 4.054 1.00 79.88 210 SER A N 1
ATOM 1565 C CA . SER A 1 210 ? 1.190 3.347 3.923 1.00 79.88 210 SER A CA 1
ATOM 1566 C C . SER A 1 210 ? 2.214 3.594 5.035 1.00 79.88 210 SER A C 1
ATOM 1568 O O . SER A 1 210 ? 3.339 4.010 4.758 1.00 79.88 210 SER A O 1
ATOM 1570 N N . LEU A 1 211 ? 1.871 3.265 6.287 1.00 83.38 211 LEU A N 1
ATOM 1571 C CA . LEU A 1 211 ? 2.769 3.412 7.439 1.00 83.38 211 LEU A CA 1
ATOM 1572 C C . LEU A 1 211 ? 3.990 2.481 7.364 1.00 83.38 211 LEU A C 1
ATOM 1574 O O . LEU A 1 211 ? 5.093 2.908 7.710 1.00 83.38 211 LEU A O 1
ATOM 1578 N N . PHE A 1 212 ? 3.817 1.260 6.847 1.00 85.38 212 PHE A N 1
ATOM 1579 C CA . PHE A 1 212 ? 4.924 0.361 6.504 1.00 85.38 212 PHE A CA 1
ATOM 1580 C C . PHE A 1 212 ? 5.792 0.917 5.362 1.00 85.38 212 PHE A C 1
ATOM 1582 O O . PHE A 1 212 ? 7.016 0.875 5.431 1.00 85.38 212 PHE A O 1
ATOM 1589 N N . SER A 1 213 ? 5.181 1.504 4.335 1.00 78.50 213 SER A N 1
ATOM 1590 C CA . SER A 1 213 ? 5.901 2.063 3.180 1.00 78.50 213 SER A CA 1
ATOM 1591 C C . SER A 1 213 ? 6.583 3.413 3.464 1.00 78.50 213 SER A C 1
ATOM 1593 O O . SER A 1 213 ? 7.235 3.967 2.583 1.00 78.50 213 SER A O 1
ATOM 1595 N N . GLY A 1 214 ? 6.436 3.966 4.674 1.00 64.00 214 GLY A N 1
ATOM 1596 C CA . GLY A 1 214 ? 6.983 5.273 5.058 1.00 64.00 214 GLY A CA 1
ATOM 1597 C C . GLY A 1 214 ? 6.150 6.481 4.606 1.00 64.00 214 GLY A C 1
ATOM 1598 O O . GLY A 1 214 ? 6.570 7.618 4.812 1.00 64.00 214 GLY A O 1
ATOM 1599 N N . ILE A 1 215 ? 4.960 6.263 4.039 1.00 45.56 215 ILE A N 1
ATOM 1600 C CA . ILE A 1 215 ? 4.030 7.317 3.616 1.00 45.56 215 ILE A CA 1
ATOM 1601 C C . ILE A 1 215 ? 3.164 7.704 4.823 1.00 45.56 215 ILE A C 1
ATOM 1603 O O . ILE A 1 215 ? 2.168 7.056 5.148 1.00 45.56 215 ILE A O 1
ATOM 1607 N N . THR A 1 216 ? 3.556 8.759 5.537 1.00 37.72 216 THR A N 1
ATOM 1608 C CA . THR A 1 216 ? 2.861 9.186 6.759 1.00 37.72 216 THR A CA 1
ATOM 1609 C C . THR A 1 216 ? 1.612 10.020 6.467 1.00 37.72 216 THR A C 1
ATOM 1611 O O . THR A 1 216 ? 1.681 11.246 6.387 1.00 37.72 216 THR A O 1
ATOM 1614 N N . SER A 1 217 ? 0.451 9.369 6.407 1.00 32.19 217 SER A N 1
ATOM 1615 C CA . SER A 1 217 ? -0.851 10.038 6.544 1.00 32.19 217 SER A CA 1
ATOM 1616 C C . SER A 1 217 ? -1.202 10.247 8.025 1.00 32.19 217 SER A C 1
ATOM 1618 O O . SER A 1 217 ? -1.306 9.260 8.760 1.00 32.19 217 SER A O 1
ATOM 1620 N N . PRO A 1 218 ? -1.430 11.485 8.505 1.00 33.28 218 PRO A N 1
ATOM 1621 C CA . PRO A 1 218 ? -2.017 11.699 9.823 1.00 33.28 218 PRO A CA 1
ATOM 1622 C C . PRO A 1 218 ? -3.519 11.341 9.796 1.00 33.28 218 PRO A C 1
ATOM 1624 O O . PRO A 1 218 ? -4.240 11.788 8.896 1.00 33.28 218 PRO A O 1
ATOM 1627 N N . PRO A 1 219 ? -4.031 10.553 10.757 1.00 34.06 219 PRO A N 1
ATOM 1628 C CA . PRO A 1 219 ? -5.425 10.116 10.778 1.00 34.06 219 PRO A CA 1
ATOM 1629 C C . PRO A 1 219 ? -6.367 11.279 11.096 1.00 34.06 219 PRO A C 1
ATOM 1631 O O . PRO A 1 219 ? -6.219 11.991 12.092 1.00 34.06 219 PRO A O 1
ATOM 1634 N N . LYS A 1 220 ? -7.384 11.448 10.253 1.00 36.53 220 LYS A N 1
ATOM 1635 C CA . LYS A 1 220 ? -8.420 12.471 10.423 1.00 36.53 220 LYS A CA 1
ATOM 1636 C C . LYS A 1 220 ? -9.564 11.942 11.291 1.00 36.53 220 LYS A C 1
ATOM 1638 O O . LYS A 1 220 ? -9.914 10.768 11.219 1.00 36.53 220 LYS A O 1
ATOM 1643 N N . THR A 1 221 ? -10.144 12.828 12.100 1.00 29.62 221 THR A N 1
ATOM 1644 C CA . THR A 1 221 ? -11.313 12.594 12.959 1.00 29.62 221 THR A CA 1
ATOM 1645 C C . THR A 1 221 ? -12.407 11.845 12.209 1.00 29.62 221 THR A C 1
ATOM 1647 O O . THR A 1 221 ? -12.829 12.276 11.135 1.00 29.62 221 THR A O 1
ATOM 1650 N N . GLN A 1 222 ? -12.940 10.779 12.809 1.00 32.41 222 GLN A N 1
ATOM 1651 C CA . GLN A 1 222 ? -14.214 10.233 12.361 1.00 32.41 222 GLN A CA 1
ATOM 1652 C C . GLN A 1 222 ? -15.344 11.218 12.696 1.00 32.41 222 GLN A C 1
ATOM 1654 O O . GLN A 1 222 ? -15.898 11.196 13.793 1.00 32.41 222 GLN A O 1
ATOM 1659 N N . THR A 1 223 ? -15.717 12.044 11.722 1.00 29.69 223 THR A N 1
ATOM 1660 C CA . THR A 1 223 ? -17.086 12.556 11.606 1.00 29.69 223 THR A CA 1
ATOM 1661 C C . THR A 1 223 ? -17.784 11.691 10.563 1.00 29.69 223 THR A C 1
ATOM 1663 O O . THR A 1 223 ? -17.650 11.949 9.371 1.00 29.69 223 THR A O 1
ATOM 1666 N N . GLU A 1 224 ? -18.435 10.620 11.030 1.00 35.44 224 GLU A N 1
ATOM 1667 C CA . GLU A 1 224 ? -19.321 9.696 10.296 1.00 35.44 224 GLU A CA 1
ATOM 1668 C C . GLU A 1 224 ? -19.099 9.626 8.766 1.00 35.44 224 GLU A C 1
ATOM 1670 O O . GLU A 1 224 ? -19.860 10.156 7.951 1.00 35.44 224 GLU A O 1
ATOM 1675 N N . VAL A 1 225 ? -18.005 8.973 8.364 1.00 33.59 225 VAL A N 1
ATOM 1676 C CA . VAL A 1 225 ? -17.590 8.910 6.959 1.00 33.59 225 VAL A CA 1
ATOM 1677 C C . VAL A 1 225 ? -18.375 7.824 6.220 1.00 33.59 225 VAL A C 1
ATOM 1679 O O . VAL A 1 225 ? -18.029 6.644 6.272 1.00 33.59 225 VAL A O 1
ATOM 1682 N N . LYS A 1 226 ? -19.370 8.237 5.423 1.00 34.59 226 LYS A N 1
ATOM 1683 C CA . LYS A 1 226 ? -19.713 7.492 4.199 1.00 34.59 226 LYS A CA 1
ATOM 1684 C C . LYS A 1 226 ? -18.433 7.395 3.369 1.00 34.59 226 LYS A C 1
ATOM 1686 O O . LYS A 1 226 ? -17.850 8.427 3.038 1.00 34.59 226 LYS A O 1
ATOM 1691 N N . THR A 1 227 ? -17.977 6.170 3.119 1.00 37.66 227 THR A N 1
ATOM 1692 C CA . THR A 1 227 ? -16.646 5.852 2.586 1.00 37.66 227 THR A CA 1
ATOM 1693 C C . THR A 1 227 ? -16.245 6.753 1.420 1.00 37.66 227 THR A C 1
ATOM 1695 O O . THR A 1 227 ? -16.974 6.897 0.437 1.00 37.66 227 THR A O 1
ATOM 1698 N N . LYS A 1 228 ? -15.047 7.346 1.517 1.00 45.12 228 LYS A N 1
ATOM 1699 C CA . LYS A 1 228 ? -14.433 8.158 0.459 1.00 45.12 228 LYS A CA 1
ATOM 1700 C C . LYS A 1 228 ? -13.936 7.214 -0.652 1.00 45.12 228 LYS A C 1
ATOM 1702 O O . LYS A 1 228 ? -12.744 6.967 -0.780 1.00 45.12 228 LYS A O 1
ATOM 1707 N N . GLN A 1 229 ? -14.873 6.608 -1.382 1.00 56.53 229 GLN A N 1
ATOM 1708 C CA . GLN A 1 229 ? -14.613 5.547 -2.352 1.00 56.53 229 GLN A CA 1
ATOM 1709 C C . GLN A 1 229 ? -13.736 6.077 -3.494 1.00 56.53 229 GLN A C 1
ATOM 1711 O O . GLN A 1 229 ? -14.187 6.909 -4.289 1.00 56.53 229 GLN A O 1
ATOM 1716 N N . ILE A 1 230 ? -12.495 5.586 -3.581 1.00 64.81 230 ILE A N 1
ATOM 1717 C CA . ILE A 1 230 ? -11.707 5.661 -4.814 1.00 64.81 230 ILE A CA 1
ATOM 1718 C C . ILE A 1 230 ? -12.524 4.928 -5.873 1.00 64.81 230 ILE A C 1
ATOM 1720 O O . ILE A 1 230 ? -12.844 3.749 -5.718 1.00 64.81 230 ILE A O 1
ATOM 1724 N N . ILE A 1 231 ? -12.937 5.659 -6.903 1.00 74.12 231 ILE A N 1
ATOM 1725 C CA . ILE A 1 231 ? -13.740 5.116 -7.994 1.00 74.12 231 ILE A CA 1
ATOM 1726 C C . ILE A 1 231 ? -12.915 5.048 -9.276 1.00 74.12 231 ILE A C 1
ATOM 1728 O O . ILE A 1 231 ? -12.913 4.003 -9.920 1.00 74.12 231 ILE A O 1
ATOM 1732 N N . GLY A 1 232 ? -12.179 6.100 -9.634 1.00 91.62 232 GLY A N 1
ATOM 1733 C CA . GLY A 1 232 ? -11.354 6.130 -10.844 1.00 91.62 232 GLY A CA 1
ATOM 1734 C C . GLY A 1 232 ? -9.890 5.809 -10.567 1.00 91.62 232 GLY A C 1
ATOM 1735 O O . GLY A 1 232 ? -9.391 6.160 -9.501 1.00 91.62 232 GLY A O 1
ATOM 1736 N N . GLN A 1 233 ? -9.197 5.191 -11.526 1.00 95.62 233 GLN A N 1
ATOM 1737 C CA . GLN A 1 233 ? -7.736 5.027 -11.486 1.00 95.62 233 GLN A CA 1
ATOM 1738 C C . GLN A 1 233 ? -7.128 5.162 -12.885 1.00 95.62 233 GLN A C 1
ATOM 1740 O O . GLN A 1 233 ? -7.761 4.856 -13.898 1.00 95.62 233 GLN A O 1
ATOM 1745 N N . ILE A 1 234 ? -5.877 5.599 -12.929 1.00 98.56 234 ILE A N 1
ATOM 1746 C CA . ILE A 1 234 ? -5.069 5.796 -14.124 1.00 98.56 234 ILE A CA 1
ATOM 1747 C C . ILE A 1 234 ? -3.688 5.204 -13.852 1.00 98.56 234 ILE A C 1
ATOM 1749 O O . ILE A 1 234 ? -3.079 5.482 -12.822 1.00 98.56 234 ILE A O 1
ATOM 1753 N N . VAL A 1 235 ? -3.174 4.437 -14.806 1.00 98.69 235 VAL A N 1
ATOM 1754 C CA . VAL A 1 235 ? -1.749 4.118 -14.922 1.00 98.69 235 VAL A CA 1
ATOM 1755 C C . VAL A 1 235 ? -1.275 4.754 -16.217 1.00 98.69 235 VAL A C 1
ATOM 1757 O O . VAL A 1 235 ? -1.826 4.464 -17.275 1.00 98.69 235 VAL A O 1
ATOM 1760 N N . VAL A 1 236 ? -0.274 5.624 -16.156 1.00 98.44 236 VAL A N 1
ATOM 1761 C CA . VAL A 1 236 ? 0.348 6.216 -17.343 1.00 98.44 236 VAL A CA 1
ATOM 1762 C C . VAL A 1 236 ? 1.779 5.718 -17.463 1.00 98.44 236 VAL A C 1
ATOM 1764 O O . VAL A 1 236 ? 2.589 5.887 -16.555 1.00 98.44 236 VAL A O 1
ATOM 1767 N N . ASN A 1 237 ? 2.084 5.107 -18.602 1.00 97.81 237 ASN A N 1
ATOM 1768 C CA . ASN A 1 237 ? 3.429 4.742 -19.016 1.00 97.81 237 ASN A CA 1
ATOM 1769 C C . ASN A 1 237 ? 3.794 5.606 -20.223 1.00 97.81 237 ASN A C 1
ATOM 1771 O O . ASN A 1 237 ? 3.072 5.614 -21.221 1.00 97.81 237 ASN A O 1
ATOM 1775 N N . ALA A 1 238 ? 4.890 6.350 -20.126 1.00 93.75 238 ALA A N 1
ATOM 1776 C CA . ALA A 1 238 ? 5.288 7.312 -21.148 1.00 93.75 238 ALA A CA 1
ATOM 1777 C C . ALA A 1 238 ? 6.073 6.694 -22.317 1.00 93.75 238 ALA A C 1
ATOM 1779 O O . ALA A 1 238 ? 6.772 7.434 -23.000 1.00 93.75 238 ALA A O 1
ATOM 1780 N N . ASP A 1 239 ? 5.971 5.382 -22.536 1.00 96.44 239 ASP A N 1
ATOM 1781 C CA . ASP A 1 239 ? 6.669 4.638 -23.588 1.00 96.44 239 ASP A CA 1
ATOM 1782 C C . ASP A 1 239 ? 5.812 3.447 -24.065 1.00 96.44 239 ASP A C 1
ATOM 1784 O O . ASP A 1 239 ? 5.316 2.657 -23.254 1.00 96.44 239 ASP A O 1
ATOM 1788 N N . GLU A 1 240 ? 5.610 3.290 -25.373 1.00 95.50 240 GLU A N 1
ATOM 1789 C CA . GLU A 1 240 ? 4.822 2.195 -25.949 1.00 95.50 240 GLU A CA 1
ATOM 1790 C C . GLU A 1 240 ? 5.584 0.877 -26.038 1.00 95.50 240 GLU A C 1
ATOM 1792 O O . GLU A 1 240 ? 4.986 -0.203 -26.113 1.00 95.50 240 GLU A O 1
ATOM 1797 N N . SER A 1 241 ? 6.912 0.938 -25.997 1.00 97.31 241 SER A N 1
ATOM 1798 C CA . SER A 1 241 ? 7.743 -0.239 -26.196 1.00 97.31 241 SER A CA 1
ATOM 1799 C C . SER A 1 241 ? 7.648 -1.206 -25.020 1.00 97.31 241 SER A C 1
ATOM 1801 O O . SER A 1 241 ? 7.846 -2.400 -25.228 1.00 97.31 241 SER A O 1
ATOM 1803 N N . THR A 1 242 ? 7.277 -0.746 -23.819 1.00 97.75 242 THR A N 1
ATOM 1804 C CA . THR A 1 242 ? 7.197 -1.571 -22.598 1.00 97.75 242 THR A CA 1
ATOM 1805 C C . THR A 1 242 ? 6.260 -2.773 -22.716 1.00 97.75 242 THR A C 1
ATOM 1807 O O . THR A 1 242 ? 6.665 -3.877 -22.364 1.00 97.75 242 THR A O 1
ATOM 1810 N N . LEU A 1 243 ? 5.026 -2.578 -23.201 1.00 98.19 243 LEU A N 1
ATOM 1811 C CA . LEU A 1 243 ? 4.027 -3.653 -23.344 1.00 98.19 243 LEU A CA 1
ATOM 1812 C C . LEU A 1 243 ? 3.934 -4.219 -24.770 1.00 98.19 243 LEU A C 1
ATOM 1814 O O . LEU A 1 243 ? 3.160 -5.145 -25.020 1.00 98.19 243 LEU A O 1
ATOM 1818 N N . SER A 1 244 ? 4.754 -3.709 -25.692 1.00 97.94 244 SER A N 1
ATOM 1819 C CA . SER A 1 244 ? 4.893 -4.267 -27.036 1.00 97.94 244 SER A CA 1
ATOM 1820 C C . SER A 1 244 ? 5.393 -5.718 -27.015 1.00 97.94 244 SER A C 1
ATOM 1822 O O . SER A 1 244 ? 6.051 -6.160 -26.068 1.00 97.94 244 SER A O 1
ATOM 1824 N N . ASP A 1 245 ? 5.174 -6.441 -28.118 1.00 98.25 245 ASP A N 1
ATOM 1825 C CA . ASP A 1 245 ? 5.733 -7.786 -28.321 1.00 98.25 245 ASP A CA 1
ATOM 1826 C C . ASP A 1 245 ? 7.259 -7.819 -28.135 1.00 98.25 245 ASP A C 1
ATOM 1828 O O . ASP A 1 245 ? 7.798 -8.760 -27.551 1.00 98.25 245 ASP A O 1
ATOM 1832 N N . GLN A 1 246 ? 7.966 -6.772 -28.575 1.00 96.44 246 GLN A N 1
ATOM 1833 C CA . GLN A 1 246 ? 9.411 -6.662 -28.386 1.00 96.44 246 GLN A CA 1
ATOM 1834 C C . GLN A 1 246 ? 9.779 -6.370 -26.925 1.00 96.44 246 GLN A C 1
ATOM 1836 O O . GLN A 1 246 ? 10.750 -6.943 -26.433 1.00 96.44 246 GLN A O 1
ATOM 1841 N N . GLY A 1 247 ? 9.015 -5.535 -26.217 1.00 97.19 247 GLY A N 1
ATOM 1842 C CA . GLY A 1 247 ? 9.233 -5.229 -24.801 1.00 97.19 247 GLY A CA 1
ATOM 1843 C C . GLY A 1 247 ? 9.087 -6.459 -23.919 1.00 97.19 247 GLY A C 1
ATOM 1844 O O . GLY A 1 247 ? 10.025 -6.812 -23.209 1.00 97.19 247 GLY A O 1
ATOM 1845 N N . ILE A 1 248 ? 7.967 -7.175 -24.054 1.00 97.88 248 ILE A N 1
ATOM 1846 C CA . ILE A 1 248 ? 7.693 -8.418 -23.317 1.00 97.88 248 ILE A CA 1
ATOM 1847 C C . ILE A 1 248 ? 8.720 -9.509 -23.660 1.00 97.88 248 ILE A C 1
ATOM 1849 O O . ILE A 1 248 ? 9.163 -10.242 -22.778 1.00 97.88 248 ILE A O 1
ATOM 1853 N N . LYS A 1 249 ? 9.167 -9.598 -24.920 1.00 95.50 249 LYS A N 1
ATOM 1854 C CA . LYS A 1 249 ? 10.227 -10.534 -25.333 1.00 95.50 249 LYS A CA 1
ATOM 1855 C C . LYS A 1 249 ? 11.611 -10.174 -24.774 1.00 95.50 249 LYS A C 1
ATOM 1857 O O . LYS A 1 249 ? 12.386 -11.075 -24.467 1.00 95.50 249 LYS A O 1
ATOM 1862 N N . THR A 1 250 ? 11.939 -8.884 -24.683 1.00 92.75 250 THR A N 1
ATOM 1863 C CA . THR A 1 250 ? 13.239 -8.394 -24.172 1.00 92.75 250 THR A CA 1
ATOM 1864 C C . THR A 1 250 ? 13.297 -8.453 -22.646 1.00 92.75 250 THR A C 1
ATOM 1866 O O . THR A 1 250 ? 14.353 -8.713 -22.071 1.00 92.75 250 THR A O 1
ATOM 1869 N N . THR A 1 251 ? 12.148 -8.240 -22.005 1.00 93.31 251 THR A N 1
ATOM 1870 C CA . THR A 1 251 ? 11.986 -8.116 -20.559 1.00 93.31 251 THR A CA 1
ATOM 1871 C C . THR A 1 251 ? 10.695 -8.825 -20.139 1.00 93.31 251 THR A C 1
ATOM 1873 O O . THR A 1 251 ? 9.637 -8.193 -20.096 1.00 93.31 251 THR A O 1
ATOM 1876 N N . PRO A 1 252 ? 10.753 -10.136 -19.826 1.00 90.12 252 PRO A N 1
ATOM 1877 C CA . PRO A 1 252 ? 9.573 -10.930 -19.469 1.00 90.12 252 PRO A CA 1
ATOM 1878 C C . PRO A 1 252 ? 8.765 -10.371 -18.290 1.00 90.12 252 PRO A C 1
ATOM 1880 O O . PRO A 1 252 ? 7.545 -10.519 -18.271 1.00 90.12 252 PRO A O 1
ATOM 1883 N N . ASP A 1 253 ? 9.413 -9.653 -17.366 1.00 96.31 253 ASP A N 1
ATOM 1884 C CA . ASP A 1 253 ? 8.780 -8.905 -16.272 1.00 96.31 253 ASP A CA 1
ATOM 1885 C C . ASP A 1 253 ? 7.655 -7.960 -16.750 1.00 96.31 253 ASP A C 1
ATOM 1887 O O . ASP A 1 253 ? 6.731 -7.667 -15.993 1.00 96.31 253 ASP A O 1
ATOM 1891 N N . ALA A 1 254 ? 7.682 -7.493 -18.006 1.00 97.81 254 ALA A N 1
ATOM 1892 C CA . ALA A 1 254 ? 6.621 -6.660 -18.572 1.00 97.81 254 ALA A CA 1
ATOM 1893 C C . ALA A 1 254 ? 5.275 -7.404 -18.710 1.00 97.81 254 ALA A C 1
ATOM 1895 O O . ALA A 1 254 ? 4.218 -6.777 -18.634 1.00 97.81 254 ALA A O 1
ATOM 1896 N N . ALA A 1 255 ? 5.286 -8.738 -18.840 1.00 98.31 255 ALA A N 1
ATOM 1897 C CA . ALA A 1 255 ? 4.066 -9.539 -18.748 1.00 98.31 255 ALA A CA 1
ATOM 1898 C C . ALA A 1 255 ? 3.508 -9.529 -17.314 1.00 98.31 255 ALA A C 1
ATOM 1900 O O . ALA A 1 255 ? 2.312 -9.313 -17.126 1.00 98.31 255 ALA A O 1
ATOM 1901 N N . THR A 1 256 ? 4.368 -9.670 -16.300 1.00 98.38 256 THR A N 1
ATOM 1902 C CA . THR A 1 256 ? 3.986 -9.530 -14.884 1.00 98.38 256 THR A CA 1
ATOM 1903 C C . THR A 1 256 ? 3.444 -8.129 -14.595 1.00 98.38 256 THR A C 1
ATOM 1905 O O . THR A 1 256 ? 2.393 -7.996 -13.977 1.00 98.38 256 THR A O 1
ATOM 1908 N N . PHE A 1 257 ? 4.074 -7.078 -15.129 1.00 98.62 257 PHE A N 1
ATOM 1909 C CA . PHE A 1 257 ? 3.584 -5.699 -15.031 1.00 98.62 257 PHE A CA 1
ATOM 1910 C C . PHE A 1 257 ? 2.180 -5.528 -15.641 1.00 98.62 257 PHE A C 1
ATOM 1912 O O . PHE A 1 257 ? 1.320 -4.912 -15.013 1.00 98.62 257 PHE A O 1
ATOM 1919 N N . ALA A 1 258 ? 1.897 -6.128 -16.804 1.00 98.69 258 ALA A N 1
ATOM 1920 C CA . ALA A 1 258 ? 0.551 -6.127 -17.392 1.00 98.69 258 ALA A CA 1
ATOM 1921 C C . ALA A 1 258 ? -0.496 -6.812 -16.491 1.00 98.69 258 ALA A C 1
ATOM 1923 O O . ALA A 1 258 ? -1.597 -6.285 -16.311 1.00 98.69 258 ALA A O 1
ATOM 1924 N N . LEU A 1 259 ? -0.145 -7.946 -15.875 1.00 98.56 259 LEU A N 1
ATOM 1925 C CA . LEU A 1 259 ? -1.009 -8.631 -14.907 1.00 98.56 259 LEU A CA 1
ATOM 1926 C C . LEU A 1 259 ? -1.211 -7.806 -13.630 1.00 98.56 259 LEU A C 1
ATOM 1928 O O . LEU A 1 259 ? -2.327 -7.740 -13.114 1.00 98.56 259 LEU A O 1
ATOM 1932 N N . ASN A 1 260 ? -0.173 -7.116 -13.157 1.00 98.38 260 ASN A N 1
ATOM 1933 C CA . ASN A 1 260 ? -0.279 -6.224 -12.010 1.00 98.38 260 ASN A CA 1
ATOM 1934 C C . ASN A 1 260 ? -1.162 -5.003 -12.317 1.00 98.38 260 ASN A C 1
ATOM 1936 O O . ASN A 1 260 ? -1.906 -4.580 -11.438 1.00 98.38 260 ASN A O 1
ATOM 1940 N N . ILE A 1 261 ? -1.160 -4.472 -13.550 1.00 98.69 261 ILE A N 1
ATOM 1941 C CA . ILE A 1 261 ? -2.107 -3.425 -13.986 1.00 98.69 261 ILE A CA 1
ATOM 1942 C C . ILE A 1 261 ? -3.548 -3.942 -13.923 1.00 98.69 261 ILE A C 1
ATOM 1944 O O . ILE A 1 261 ? -4.409 -3.275 -13.349 1.00 98.69 261 ILE A O 1
ATOM 1948 N N . ALA A 1 262 ? -3.818 -5.142 -14.451 1.00 98.31 262 ALA A N 1
ATOM 1949 C CA . ALA A 1 262 ? -5.143 -5.752 -14.341 1.00 98.31 262 ALA A CA 1
ATOM 1950 C C . ALA A 1 262 ? -5.561 -5.911 -12.869 1.00 98.31 262 ALA A C 1
ATOM 1952 O O . ALA A 1 262 ? -6.640 -5.463 -12.479 1.00 98.31 262 ALA 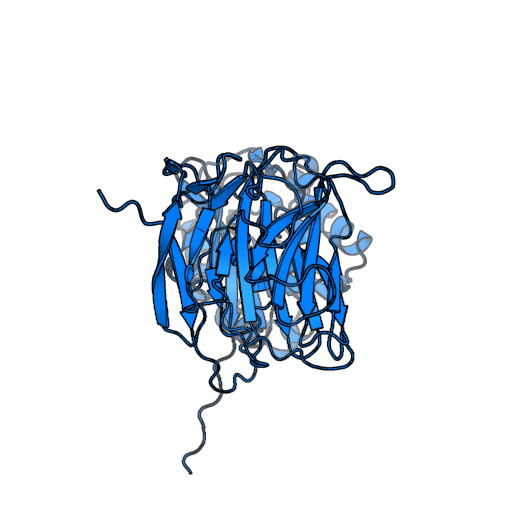A O 1
ATOM 1953 N N . LYS A 1 263 ? -4.678 -6.464 -12.031 1.00 95.94 263 LYS A N 1
ATOM 1954 C CA . LYS A 1 263 ? -4.909 -6.646 -10.592 1.00 95.94 263 LYS A CA 1
ATOM 1955 C C . LYS A 1 263 ? -5.110 -5.328 -9.840 1.00 95.94 263 LYS A C 1
ATOM 1957 O O . LYS A 1 263 ? -5.944 -5.265 -8.943 1.00 95.94 263 LYS A O 1
ATOM 1962 N N . TYR A 1 264 ? -4.400 -4.267 -10.212 1.00 92.81 264 TYR A N 1
ATOM 1963 C CA . TYR A 1 264 ? -4.571 -2.934 -9.632 1.00 92.81 264 TYR A CA 1
ATOM 1964 C C . TYR A 1 264 ? -5.944 -2.331 -9.970 1.00 92.81 264 TYR A C 1
ATOM 1966 O O . TYR A 1 264 ? -6.542 -1.682 -9.117 1.00 92.81 264 TYR A O 1
ATOM 1974 N N . PHE A 1 265 ? -6.479 -2.607 -11.165 1.00 95.69 265 PHE A N 1
ATOM 1975 C CA . PHE A 1 265 ? -7.793 -2.122 -11.603 1.00 95.69 265 PHE A CA 1
ATOM 1976 C C . PHE A 1 265 ? -8.991 -2.922 -11.070 1.00 95.69 265 PHE A C 1
ATOM 1978 O O . PHE A 1 265 ? -10.032 -2.320 -10.797 1.00 95.69 265 PHE A O 1
ATOM 1985 N N . VAL A 1 266 ? -8.884 -4.255 -10.949 1.00 90.81 266 VAL A N 1
ATOM 1986 C CA . VAL A 1 266 ? -10.032 -5.130 -10.610 1.00 90.81 266 VAL A CA 1
ATOM 1987 C C . VAL A 1 266 ? -9.815 -6.070 -9.416 1.00 90.81 266 VAL A C 1
ATOM 1989 O O . VAL A 1 266 ? -10.707 -6.855 -9.082 1.00 90.81 266 VAL A O 1
ATOM 1992 N N . GLY A 1 267 ? -8.665 -6.010 -8.743 1.00 90.19 267 GLY A N 1
ATOM 1993 C CA . GLY A 1 267 ? -8.289 -6.962 -7.694 1.00 90.19 267 GLY A CA 1
ATOM 1994 C C . GLY A 1 267 ? -8.078 -8.372 -8.254 1.00 90.19 267 GLY A C 1
ATOM 1995 O O . GLY A 1 267 ? -7.579 -8.546 -9.361 1.00 90.19 267 GLY A O 1
ATOM 1996 N N . GLU A 1 268 ? -8.500 -9.396 -7.511 1.00 88.06 268 GLU A N 1
ATOM 1997 C CA . GLU A 1 268 ? -8.410 -10.801 -7.957 1.00 88.06 268 GLU A CA 1
ATOM 1998 C C . GLU A 1 268 ? -9.466 -11.183 -9.025 1.00 88.06 268 GLU A C 1
ATOM 2000 O O . GLU A 1 268 ? -9.514 -12.331 -9.478 1.00 88.06 268 GLU A O 1
ATOM 2005 N N . ASN A 1 269 ? -10.341 -10.251 -9.427 1.00 88.00 269 ASN A N 1
ATOM 2006 C CA . ASN A 1 269 ? -11.438 -10.520 -10.359 1.00 88.00 269 ASN A CA 1
ATOM 2007 C C . ASN A 1 269 ? -10.965 -10.665 -11.817 1.00 88.00 269 ASN A C 1
ATOM 2009 O O . ASN A 1 269 ? -9.920 -10.163 -12.231 1.00 88.00 269 ASN A O 1
ATOM 2013 N N . LYS A 1 270 ? -11.789 -11.309 -12.648 1.00 94.75 270 LYS A N 1
ATOM 2014 C CA . LYS A 1 270 ? -11.555 -11.426 -14.095 1.00 94.75 270 LYS A CA 1
ATOM 2015 C C . LYS A 1 270 ? -12.167 -10.248 -14.845 1.00 94.75 270 LYS A C 1
ATOM 2017 O O . LYS A 1 270 ? -13.273 -10.332 -15.363 1.00 94.75 270 LYS A O 1
ATOM 2022 N N . GLY A 1 271 ? -11.415 -9.149 -14.881 1.00 95.50 271 GLY A N 1
ATOM 2023 C CA . GLY A 1 271 ? -11.793 -7.928 -15.595 1.00 95.50 271 GLY A CA 1
ATOM 2024 C C . GLY A 1 271 ? -11.986 -8.113 -17.105 1.00 95.50 271 GLY A C 1
ATOM 2025 O O . GLY A 1 271 ? -11.358 -8.969 -17.740 1.00 95.50 271 GLY A O 1
ATOM 2026 N N . LYS A 1 272 ? -12.846 -7.268 -17.670 1.00 98.19 272 LYS A N 1
ATOM 2027 C CA . LYS A 1 272 ? -13.132 -7.108 -19.093 1.00 98.19 272 LYS A CA 1
ATOM 2028 C C . LYS A 1 272 ? -12.501 -5.811 -19.597 1.00 98.19 272 LYS A C 1
ATOM 2030 O O . LYS A 1 272 ? -12.992 -4.720 -19.311 1.00 98.19 272 LYS A O 1
ATOM 2035 N N . PHE A 1 273 ? -11.444 -5.939 -20.388 1.00 98.75 273 PHE A N 1
ATOM 2036 C CA . PHE A 1 273 ? -10.642 -4.825 -20.885 1.00 98.75 273 PHE A CA 1
ATOM 2037 C C . PHE A 1 273 ? -10.824 -4.591 -22.390 1.00 98.75 273 PHE A C 1
ATOM 2039 O O . PHE A 1 273 ? -11.112 -5.515 -23.164 1.00 98.75 273 PHE A O 1
ATOM 2046 N N . HIS A 1 274 ? -10.623 -3.341 -22.807 1.00 98.56 274 HIS A N 1
ATOM 2047 C CA . HIS A 1 274 ? -10.625 -2.948 -24.214 1.00 98.56 274 HIS A CA 1
ATOM 2048 C C . HIS A 1 274 ? -9.405 -2.102 -24.570 1.00 98.56 274 HIS A C 1
ATOM 2050 O O . HIS A 1 274 ? -9.115 -1.118 -23.892 1.00 98.56 274 HIS A O 1
ATOM 2056 N N . VAL A 1 275 ? -8.726 -2.460 -25.658 1.00 98.44 275 VAL A N 1
ATOM 2057 C CA . VAL A 1 275 ? -7.671 -1.659 -26.279 1.00 98.44 275 VAL A CA 1
ATOM 2058 C C . VAL A 1 275 ? -8.299 -0.713 -27.296 1.00 98.44 275 VAL A C 1
ATOM 2060 O O . VAL A 1 275 ? -8.580 -1.105 -28.430 1.00 98.44 275 VAL A O 1
ATOM 2063 N N . LEU A 1 276 ? -8.477 0.542 -26.893 1.00 96.94 276 LEU A N 1
ATOM 2064 C CA . LEU A 1 276 ? -8.912 1.641 -27.750 1.00 96.94 276 LEU A CA 1
ATOM 2065 C C . LEU A 1 276 ? -7.680 2.275 -28.419 1.00 96.94 276 LEU A C 1
ATOM 2067 O O . LEU A 1 276 ? -7.277 3.394 -28.106 1.00 96.94 276 LEU A O 1
ATOM 2071 N N . SER A 1 277 ? -7.002 1.489 -29.259 1.00 95.81 277 SER A N 1
ATOM 2072 C CA . SER A 1 277 ? -5.754 1.864 -29.932 1.00 95.81 277 SER A CA 1
ATOM 2073 C C . SER A 1 277 ? -5.429 0.912 -31.089 1.00 95.81 277 SER A C 1
ATOM 2075 O O . SER A 1 277 ? -5.720 -0.281 -31.011 1.00 95.81 277 SER A O 1
ATOM 2077 N N . ASN A 1 278 ? -4.760 1.421 -32.128 1.00 94.94 278 ASN A N 1
ATOM 2078 C CA . ASN A 1 278 ? -4.065 0.641 -33.159 1.00 94.94 278 ASN A CA 1
ATOM 2079 C C . ASN A 1 278 ? -2.532 0.629 -32.965 1.00 94.94 278 ASN A C 1
ATOM 2081 O O . ASN A 1 278 ? -1.809 0.117 -33.818 1.00 94.94 278 ASN A O 1
ATOM 2085 N N . ASN A 1 279 ? -2.003 1.219 -31.887 1.00 96.19 279 ASN A N 1
ATOM 2086 C CA . ASN A 1 279 ? -0.563 1.264 -31.636 1.00 96.19 279 ASN A CA 1
ATOM 2087 C C . ASN A 1 279 ? -0.017 -0.140 -31.295 1.00 96.19 279 ASN A C 1
ATOM 2089 O O . ASN A 1 279 ? -0.650 -0.924 -30.579 1.00 96.19 279 ASN A O 1
ATOM 2093 N N . PHE A 1 280 ? 1.175 -0.464 -31.805 1.00 95.81 280 PHE A N 1
ATOM 2094 C CA . PHE A 1 280 ? 1.794 -1.787 -31.657 1.00 95.81 280 PHE A CA 1
ATOM 2095 C C . PHE A 1 280 ? 2.107 -2.154 -30.193 1.00 95.81 280 PHE A C 1
ATOM 2097 O O . PHE A 1 280 ? 2.065 -3.332 -29.838 1.00 95.81 280 PHE A O 1
ATOM 2104 N N . GLY A 1 281 ? 2.345 -1.158 -29.332 1.00 95.62 281 GLY A N 1
ATOM 2105 C CA . GLY A 1 281 ? 2.565 -1.311 -27.893 1.00 95.62 281 GLY A CA 1
ATOM 2106 C C . GLY A 1 281 ? 1.362 -1.844 -27.111 1.00 95.62 281 GLY A C 1
ATOM 2107 O O . GLY A 1 281 ? 1.530 -2.318 -25.991 1.00 95.62 281 GLY A O 1
ATOM 2108 N N . LEU A 1 282 ? 0.158 -1.809 -27.699 1.00 97.50 282 LEU A N 1
ATOM 2109 C CA . LEU A 1 282 ? -1.076 -2.325 -27.089 1.00 97.50 282 LEU A CA 1
ATOM 2110 C C . LEU A 1 282 ? -1.785 -3.412 -27.911 1.00 97.50 282 LEU A C 1
ATOM 2112 O O . LEU A 1 282 ? -2.606 -4.153 -27.372 1.00 97.50 282 LEU A O 1
ATOM 2116 N N . THR A 1 283 ? -1.505 -3.510 -29.212 1.00 96.81 283 THR A N 1
ATOM 2117 C CA . THR A 1 283 ? -2.200 -4.436 -30.130 1.00 96.81 283 THR A CA 1
ATOM 2118 C C . THR A 1 283 ? -1.450 -5.740 -30.412 1.00 96.81 283 THR A C 1
ATOM 2120 O O . THR A 1 283 ? -2.045 -6.653 -31.003 1.00 96.81 283 THR A O 1
ATOM 2123 N N . GLY A 1 284 ? -0.191 -5.833 -29.964 1.00 96.19 284 GLY A N 1
ATOM 2124 C CA . GLY A 1 284 ? 0.670 -7.012 -30.067 1.00 96.19 284 GLY A CA 1
ATOM 2125 C C . GLY A 1 284 ? 0.100 -8.269 -29.404 1.00 96.19 284 GLY A C 1
ATOM 2126 O O . GLY A 1 284 ? -0.712 -8.213 -28.474 1.00 96.19 284 GLY A O 1
ATOM 2127 N N . ALA A 1 285 ? 0.527 -9.429 -29.898 1.00 97.56 285 ALA A N 1
ATOM 2128 C CA . ALA A 1 285 ? -0.043 -10.719 -29.512 1.00 97.56 285 ALA A CA 1
ATOM 2129 C C . ALA A 1 285 ? 0.335 -11.150 -28.084 1.00 97.56 285 ALA A C 1
ATOM 2131 O O . ALA A 1 285 ? -0.397 -11.915 -27.457 1.00 97.56 285 ALA A O 1
ATOM 2132 N N . SER A 1 286 ? 1.467 -10.683 -27.560 1.00 98.12 286 SER A N 1
ATOM 2133 C CA . SER A 1 286 ? 2.008 -11.093 -26.260 1.00 98.12 286 SER A CA 1
ATOM 2134 C C . SER A 1 286 ? 1.197 -10.506 -25.110 1.00 98.12 286 SER A C 1
ATOM 2136 O O . SER A 1 286 ? 0.873 -11.232 -24.176 1.00 98.12 286 SER A O 1
ATOM 2138 N N . LEU A 1 287 ? 0.804 -9.229 -25.196 1.00 98.38 287 LEU A N 1
ATOM 2139 C CA . LEU A 1 287 ? -0.065 -8.590 -24.202 1.00 98.38 287 LEU A CA 1
ATOM 2140 C C . LEU A 1 287 ? -1.450 -9.257 -24.171 1.00 98.38 287 LEU A C 1
ATOM 2142 O O . LEU A 1 287 ? -1.931 -9.645 -23.108 1.00 98.38 287 LEU A O 1
ATOM 2146 N N . GLU A 1 288 ? -2.051 -9.468 -25.344 1.00 98.50 288 GLU A N 1
ATOM 2147 C CA . GLU A 1 288 ? -3.329 -10.174 -25.491 1.00 98.50 288 GLU A CA 1
ATOM 2148 C C . GLU A 1 288 ? -3.268 -11.598 -24.920 1.00 98.50 288 GLU A C 1
ATOM 2150 O O . GLU A 1 288 ? -4.131 -11.987 -24.130 1.00 98.50 288 GLU A O 1
ATOM 2155 N N . GLN A 1 289 ? -2.226 -12.370 -25.245 1.00 98.50 289 GLN A N 1
ATOM 2156 C CA . GLN A 1 289 ? -2.030 -13.708 -24.684 1.00 98.50 289 GLN A CA 1
ATOM 2157 C C . GLN A 1 289 ? -1.819 -13.690 -23.168 1.00 98.50 289 GLN A C 1
ATOM 2159 O O . GLN A 1 289 ? -2.339 -14.569 -22.489 1.00 98.50 289 GLN A O 1
ATOM 2164 N N . THR A 1 290 ? -1.073 -12.728 -22.625 1.00 98.50 290 THR A N 1
ATOM 2165 C CA . THR A 1 290 ? -0.858 -12.588 -21.177 1.00 98.50 290 THR A CA 1
ATOM 2166 C C . THR A 1 290 ? -2.184 -12.364 -20.450 1.00 98.50 290 THR A C 1
ATOM 2168 O O . THR A 1 290 ? -2.514 -13.103 -19.522 1.00 98.50 290 THR A O 1
ATOM 2171 N N . MET A 1 291 ? -2.991 -11.409 -20.921 1.00 98.62 291 MET A N 1
ATOM 2172 C CA . MET A 1 291 ? -4.268 -11.062 -20.292 1.00 98.62 291 MET A CA 1
ATOM 2173 C C . MET A 1 291 ? -5.307 -12.184 -20.431 1.00 98.62 291 MET A C 1
ATOM 2175 O O . MET A 1 291 ? -5.972 -12.541 -19.457 1.00 98.62 291 MET A O 1
ATOM 2179 N N . THR A 1 292 ? -5.413 -12.798 -21.613 1.00 98.56 292 THR A N 1
ATOM 2180 C CA . THR A 1 292 ? -6.364 -13.897 -21.853 1.00 98.56 292 THR A CA 1
ATOM 2181 C C . THR A 1 292 ? -5.982 -15.188 -21.123 1.00 98.56 292 THR A C 1
ATOM 2183 O O . THR A 1 292 ? -6.863 -15.831 -20.555 1.00 98.56 292 THR A O 1
ATOM 2186 N N . LYS A 1 293 ? -4.689 -15.547 -21.028 1.00 98.12 293 LYS A N 1
ATOM 2187 C CA . LYS A 1 293 ? -4.221 -16.695 -20.216 1.00 98.12 293 LYS A CA 1
ATOM 2188 C C . LYS A 1 293 ? -4.493 -16.505 -18.722 1.00 98.12 293 LYS A C 1
ATOM 2190 O O . LYS A 1 293 ? -4.784 -17.477 -18.033 1.00 98.12 293 LYS A O 1
ATOM 2195 N N . ALA A 1 294 ? -4.459 -15.267 -18.228 1.00 96.94 294 ALA A N 1
ATOM 2196 C CA . ALA A 1 294 ? -4.881 -14.933 -16.868 1.00 96.94 294 ALA A CA 1
ATOM 2197 C C . ALA A 1 294 ? -6.414 -14.936 -16.672 1.00 96.94 294 ALA A C 1
ATOM 2199 O O . ALA A 1 294 ? -6.889 -14.759 -15.547 1.00 96.94 294 ALA A O 1
ATOM 2200 N N . GLY A 1 295 ? -7.196 -15.180 -17.729 1.00 97.56 295 GLY A N 1
ATOM 2201 C CA . GLY A 1 295 ? -8.655 -15.295 -17.697 1.00 97.56 295 GLY A CA 1
ATOM 2202 C C . GLY A 1 295 ? -9.409 -13.973 -17.855 1.00 97.56 295 GLY A C 1
ATOM 2203 O O . GLY A 1 295 ? -10.609 -13.942 -17.596 1.00 97.56 295 GLY A O 1
ATOM 2204 N N . HIS A 1 296 ? -8.741 -12.886 -18.248 1.00 98.31 296 HIS A N 1
ATOM 2205 C CA . HIS A 1 296 ? -9.408 -11.618 -18.548 1.00 98.31 296 HIS A CA 1
ATOM 2206 C C . HIS A 1 296 ? -10.074 -11.654 -19.925 1.00 98.31 296 HIS A C 1
ATOM 2208 O O . HIS A 1 296 ? -9.547 -12.241 -20.872 1.00 98.31 296 HIS A O 1
ATOM 2214 N N . THR A 1 297 ? -11.212 -10.970 -20.065 1.00 98.44 297 THR A N 1
ATOM 2215 C CA . THR A 1 297 ? -11.784 -10.726 -21.397 1.00 98.44 297 THR A CA 1
ATOM 2216 C C . THR A 1 297 ? -11.002 -9.591 -22.045 1.00 98.44 297 THR A C 1
ATOM 2218 O O . THR A 1 297 ? -10.997 -8.478 -21.523 1.00 98.44 297 THR A O 1
ATOM 2221 N N . TRP A 1 298 ? -10.348 -9.863 -23.173 1.00 98.19 298 TRP A N 1
ATOM 2222 C CA . TRP A 1 298 ? -9.551 -8.889 -23.917 1.00 98.19 298 TRP A CA 1
ATOM 2223 C C . TRP A 1 298 ? -10.202 -8.607 -25.270 1.00 98.19 298 TRP A C 1
ATOM 2225 O O . TRP A 1 298 ? -10.580 -9.528 -25.990 1.00 98.19 298 TRP A O 1
ATOM 2235 N N . THR A 1 299 ? -10.357 -7.332 -25.611 1.00 97.88 299 THR A N 1
ATOM 2236 C CA . THR A 1 299 ? -10.886 -6.882 -26.907 1.00 97.88 299 THR A CA 1
ATOM 2237 C C . THR A 1 299 ? -10.062 -5.699 -27.406 1.00 97.88 299 THR A C 1
ATOM 2239 O O . THR A 1 299 ? -9.457 -5.003 -26.595 1.00 97.88 299 THR A O 1
ATOM 2242 N N . LYS A 1 300 ? -10.008 -5.461 -28.720 1.00 96.25 300 LYS A N 1
ATOM 2243 C CA . LYS A 1 300 ? -9.185 -4.394 -29.310 1.00 96.25 300 LYS A CA 1
ATOM 2244 C C . LYS A 1 300 ? -9.805 -3.794 -30.569 1.00 96.25 300 LYS A C 1
ATOM 2246 O O . LYS A 1 300 ? -10.483 -4.510 -31.304 1.00 96.25 300 LYS A O 1
ATOM 2251 N N . GLY A 1 301 ? -9.528 -2.516 -30.817 1.00 93.00 301 GLY A N 1
ATOM 2252 C CA . GLY A 1 301 ? -9.907 -1.788 -32.031 1.00 93.00 301 GLY A CA 1
ATOM 2253 C C . GLY A 1 301 ? -10.547 -0.427 -31.746 1.00 93.00 301 GLY A C 1
ATOM 2254 O O . GLY A 1 301 ? -11.011 -0.155 -30.648 1.00 93.00 301 GLY A O 1
ATOM 2255 N N . MET A 1 302 ? -10.607 0.437 -32.761 1.00 93.62 302 MET A N 1
ATOM 2256 C CA . MET A 1 302 ? -11.262 1.757 -32.672 1.00 93.62 302 MET A CA 1
ATOM 2257 C C . MET A 1 302 ? -12.745 1.732 -33.094 1.00 93.62 302 MET A C 1
ATOM 2259 O O . MET A 1 302 ? -13.353 2.773 -33.314 1.00 93.62 302 MET A O 1
ATOM 2263 N N . ASN A 1 303 ? -13.332 0.545 -33.263 1.00 90.69 303 ASN A N 1
ATOM 2264 C CA . ASN A 1 303 ? -14.652 0.324 -33.863 1.00 90.69 303 ASN A CA 1
ATOM 2265 C C . ASN A 1 303 ? -15.809 0.278 -32.844 1.00 90.69 303 ASN A C 1
ATOM 2267 O O . ASN A 1 303 ? -16.833 -0.355 -33.105 1.00 90.69 303 ASN A O 1
ATOM 2271 N N . ILE A 1 304 ? -15.658 0.949 -31.699 1.00 93.06 304 ILE A N 1
ATOM 2272 C CA . ILE A 1 304 ? -16.716 1.141 -30.698 1.00 93.06 304 ILE A CA 1
ATOM 2273 C C . ILE A 1 304 ? -17.095 2.628 -30.594 1.00 93.06 304 ILE A C 1
ATOM 2275 O O . ILE A 1 304 ? -16.237 3.484 -30.816 1.00 93.06 304 ILE A O 1
ATOM 2279 N N . PRO A 1 305 ? -18.344 2.980 -30.233 1.00 94.44 305 PRO A N 1
ATOM 2280 C CA . PRO A 1 305 ? -18.685 4.355 -29.880 1.00 94.44 305 PRO A CA 1
ATOM 2281 C C . PRO A 1 305 ? -17.840 4.839 -28.696 1.00 94.44 305 PRO A C 1
ATOM 2283 O O . PRO A 1 305 ? -17.783 4.187 -27.655 1.00 94.44 305 PRO A O 1
ATOM 2286 N N . ILE A 1 306 ? -17.194 5.993 -28.837 1.00 93.12 306 ILE A N 1
ATOM 2287 C CA . ILE A 1 306 ? -16.281 6.519 -27.817 1.00 93.12 306 ILE A CA 1
ATOM 2288 C C . ILE A 1 306 ? -17.045 7.521 -26.949 1.00 93.12 306 ILE A C 1
ATOM 2290 O O . ILE A 1 306 ? -16.970 8.730 -27.136 1.00 93.12 306 ILE A O 1
ATOM 2294 N N . ASN A 1 307 ? -17.855 6.990 -26.033 1.00 91.88 307 ASN A N 1
ATOM 2295 C CA . ASN A 1 307 ? -18.668 7.758 -25.091 1.00 91.88 307 ASN A CA 1
ATOM 2296 C C . ASN A 1 307 ? -18.718 7.070 -23.717 1.00 91.88 307 ASN A C 1
ATOM 2298 O O . ASN A 1 307 ? -18.404 5.883 -23.596 1.00 91.88 307 ASN A O 1
ATOM 2302 N N . LEU A 1 308 ? -19.129 7.812 -22.683 1.00 88.44 308 LEU A N 1
ATOM 2303 C CA . LEU A 1 308 ? -19.154 7.330 -21.298 1.00 88.44 308 LEU A CA 1
ATOM 2304 C C . LEU A 1 308 ? -19.912 5.998 -21.145 1.00 88.44 308 LEU A C 1
ATOM 2306 O O . LEU A 1 308 ? -19.374 5.059 -20.563 1.00 88.44 308 LEU A O 1
ATOM 2310 N N . GLU A 1 309 ? -21.114 5.894 -21.722 1.00 90.00 309 GLU A N 1
ATOM 2311 C CA . GLU A 1 309 ? -21.962 4.694 -21.651 1.00 90.00 309 GLU A CA 1
ATOM 2312 C C . GLU A 1 309 ? -21.265 3.449 -22.223 1.00 90.00 309 GLU A C 1
ATOM 2314 O O . GLU A 1 309 ? -21.406 2.345 -21.696 1.00 90.00 309 GLU A O 1
ATOM 2319 N N . THR A 1 310 ? -20.495 3.605 -23.302 1.00 93.31 310 THR A N 1
ATOM 2320 C CA . THR A 1 310 ? -19.793 2.485 -23.936 1.00 93.31 310 THR A CA 1
ATOM 2321 C C . THR A 1 310 ? -18.526 2.116 -23.177 1.00 93.31 310 THR A C 1
ATOM 2323 O O . THR A 1 310 ? -18.296 0.930 -22.945 1.00 93.31 310 THR A O 1
ATOM 2326 N N . LEU A 1 311 ? -17.737 3.095 -22.721 1.00 95.19 311 LEU A N 1
ATOM 2327 C CA . LEU A 1 311 ? -16.529 2.819 -21.934 1.00 95.19 311 LEU A CA 1
ATOM 2328 C C . LEU A 1 311 ? -16.864 2.186 -20.572 1.00 95.19 311 LEU A C 1
ATOM 2330 O O . LEU A 1 311 ? -16.152 1.291 -20.124 1.00 95.19 311 LEU A O 1
ATOM 2334 N N . GLN A 1 312 ? -17.995 2.549 -19.955 1.00 93.00 312 GLN A N 1
ATOM 2335 C CA . GLN A 1 312 ? -18.509 1.925 -18.724 1.00 93.00 312 GLN A CA 1
ATOM 2336 C C . GLN A 1 312 ? -18.893 0.443 -18.865 1.00 93.00 312 GLN A C 1
ATOM 2338 O O . GLN A 1 312 ? -19.101 -0.226 -17.856 1.00 93.00 312 GLN A O 1
ATOM 2343 N N . LYS A 1 313 ? -18.947 -0.109 -20.085 1.00 93.75 313 LYS A N 1
ATOM 2344 C CA . LYS A 1 313 ? -19.152 -1.552 -20.318 1.00 93.75 313 LYS A CA 1
ATOM 2345 C C . LYS A 1 313 ? -17.853 -2.360 -20.172 1.00 93.75 313 LYS A C 1
ATOM 2347 O O . LYS A 1 313 ? -17.875 -3.560 -20.460 1.00 93.75 313 LYS A O 1
ATOM 2352 N N . TYR A 1 314 ? -16.752 -1.728 -19.763 1.00 97.50 314 TYR A N 1
ATOM 2353 C CA . TYR A 1 314 ? -15.433 -2.322 -19.556 1.00 97.50 314 TYR A CA 1
ATOM 2354 C C . TYR A 1 314 ? -14.869 -1.915 -18.191 1.00 97.50 314 TYR A C 1
ATOM 2356 O O . TYR A 1 314 ? -14.963 -0.753 -17.788 1.00 97.50 314 TYR A O 1
ATOM 2364 N N . ASP A 1 315 ? -14.223 -2.866 -17.517 1.00 96.44 315 ASP A N 1
ATOM 2365 C CA . ASP A 1 315 ? -13.581 -2.649 -16.217 1.00 96.44 315 ASP A CA 1
ATOM 2366 C C . ASP A 1 315 ? -12.281 -1.840 -16.339 1.00 96.44 315 ASP A C 1
ATOM 2368 O O . ASP A 1 315 ? -11.789 -1.304 -15.349 1.00 96.44 315 ASP A O 1
ATOM 2372 N N . GLY A 1 316 ? -11.736 -1.722 -17.554 1.00 97.94 316 GLY A N 1
ATOM 2373 C CA . GLY A 1 316 ? -10.670 -0.780 -17.874 1.00 97.94 316 GLY A CA 1
ATOM 2374 C C . GLY A 1 316 ? -10.400 -0.640 -19.371 1.00 97.94 316 GLY A C 1
ATOM 2375 O O . GLY A 1 316 ? -10.630 -1.561 -20.160 1.00 97.94 316 GLY A O 1
ATOM 2376 N N . ILE A 1 317 ? -9.884 0.525 -19.753 1.00 98.62 317 ILE A N 1
ATOM 2377 C CA . ILE A 1 317 ? -9.525 0.885 -21.125 1.00 98.62 317 ILE A CA 1
ATOM 2378 C C . ILE A 1 317 ? -8.007 1.041 -21.222 1.00 98.62 317 ILE A C 1
ATOM 2380 O O . ILE A 1 317 ? -7.399 1.798 -20.468 1.00 98.62 317 ILE A O 1
ATOM 2384 N N . PHE A 1 318 ? -7.399 0.341 -22.172 1.00 98.62 318 PHE A N 1
ATOM 2385 C CA . PHE A 1 318 ? -6.009 0.519 -22.577 1.00 98.62 318 PHE A CA 1
ATOM 2386 C C . PHE A 1 318 ? -6.003 1.413 -23.819 1.00 98.62 318 PHE A C 1
ATOM 2388 O O . PHE A 1 318 ? -6.684 1.116 -24.797 1.00 98.62 318 PHE A O 1
ATOM 2395 N N . ILE A 1 319 ? -5.275 2.523 -23.789 1.00 97.44 319 ILE A N 1
ATOM 2396 C CA . ILE A 1 319 ? -5.317 3.558 -24.830 1.00 97.44 319 ILE A CA 1
ATOM 2397 C C . ILE A 1 319 ? -3.917 4.099 -25.108 1.00 97.44 319 ILE A C 1
ATOM 2399 O O . ILE A 1 319 ? -3.099 4.185 -24.200 1.00 97.44 319 ILE A O 1
ATOM 2403 N N . GLY A 1 320 ? -3.639 4.475 -26.356 1.00 94.25 320 GLY A N 1
ATOM 2404 C CA . GLY A 1 320 ? -2.378 5.111 -26.730 1.00 94.25 320 GLY A CA 1
ATOM 2405 C C . GLY A 1 320 ? -2.279 5.417 -28.218 1.00 94.25 320 GLY A C 1
ATOM 2406 O O . GLY A 1 320 ? -2.834 4.687 -29.038 1.00 94.25 320 GLY A O 1
ATOM 2407 N N . GLY A 1 321 ? -1.583 6.499 -28.572 1.00 88.44 321 GLY A N 1
ATOM 2408 C CA . GLY A 1 321 ? -1.333 6.958 -29.949 1.00 88.44 321 GLY A CA 1
ATOM 2409 C C . GLY A 1 321 ? -2.566 7.451 -30.726 1.00 88.44 321 GLY A C 1
ATOM 2410 O O . GLY A 1 321 ? -2.547 8.527 -31.323 1.00 88.44 321 GLY A O 1
ATOM 2411 N N . ASP A 1 322 ? -3.660 6.698 -30.755 1.00 90.56 322 ASP A N 1
ATOM 2412 C CA . ASP A 1 322 ? -4.917 7.143 -31.355 1.00 90.56 322 ASP A CA 1
ATOM 2413 C C . ASP A 1 322 ? -5.664 8.084 -30.413 1.00 90.56 322 ASP A C 1
ATOM 2415 O O . ASP A 1 322 ? -5.915 7.764 -29.253 1.00 90.56 322 ASP A O 1
ATOM 2419 N N . LEU A 1 323 ? -5.965 9.283 -30.919 1.00 85.31 323 LEU A N 1
ATOM 2420 C CA . LEU A 1 323 ? -6.567 10.348 -30.132 1.00 85.31 323 LEU A CA 1
ATOM 2421 C C . LEU A 1 323 ? -8.019 10.006 -29.797 1.00 85.31 323 LEU A C 1
ATOM 2423 O O . LEU A 1 323 ? -8.812 9.652 -30.668 1.00 85.31 323 LEU A O 1
ATOM 2427 N N . VAL A 1 324 ? -8.361 10.211 -28.531 1.00 86.75 324 VAL A N 1
ATOM 2428 C CA . VAL A 1 324 ? -9.724 10.190 -28.008 1.00 86.75 324 VAL A CA 1
ATOM 2429 C C . VAL A 1 324 ? -10.007 11.543 -27.372 1.00 86.75 324 VAL A C 1
ATOM 2431 O O . VAL A 1 324 ? -9.099 12.202 -26.866 1.00 86.75 324 VAL A O 1
ATOM 2434 N N . GLU A 1 325 ? -11.266 11.973 -27.396 1.00 89.25 325 GLU A N 1
ATOM 2435 C CA . GLU A 1 325 ? -11.666 13.207 -26.735 1.00 89.25 325 GLU A CA 1
ATOM 2436 C C . GLU A 1 325 ? -11.377 13.138 -25.227 1.00 89.25 325 GLU A C 1
ATOM 2438 O O . GLU A 1 325 ? -11.943 12.322 -24.496 1.00 89.25 325 GLU A O 1
ATOM 2443 N N . ASN A 1 326 ? -10.503 14.032 -24.756 1.00 94.06 326 ASN A N 1
ATOM 2444 C CA . ASN A 1 326 ? -10.047 14.051 -23.368 1.00 94.06 326 ASN A CA 1
ATOM 2445 C C . ASN A 1 326 ? -11.201 14.115 -22.356 1.00 94.06 326 ASN A C 1
ATOM 2447 O O . ASN A 1 326 ? -11.103 13.483 -21.308 1.00 94.06 326 ASN A O 1
ATOM 2451 N N . GLN A 1 327 ? -12.301 14.824 -22.652 1.00 91.19 327 GLN A N 1
ATOM 2452 C CA . GLN A 1 327 ? -13.435 14.895 -21.724 1.00 91.19 327 GLN A CA 1
ATOM 2453 C C . GLN A 1 327 ? -14.115 13.545 -21.502 1.00 91.19 327 GLN A C 1
ATOM 2455 O O . GLN A 1 327 ? -14.405 13.213 -20.358 1.00 91.19 327 GLN A O 1
ATOM 2460 N N . VAL A 1 328 ? -14.274 12.717 -22.538 1.00 93.19 328 VAL A N 1
ATOM 2461 C CA . VAL A 1 328 ? -14.863 11.376 -22.389 1.00 93.19 328 VAL A CA 1
ATOM 2462 C C . VAL A 1 328 ? -14.021 10.511 -21.440 1.00 93.19 328 VAL A C 1
ATOM 2464 O O . VAL A 1 328 ? -14.570 9.787 -20.611 1.00 93.19 328 VAL A O 1
ATOM 2467 N N . LEU A 1 329 ? -12.688 10.625 -21.496 1.00 96.06 329 LEU A N 1
ATOM 2468 C CA . LEU A 1 329 ? -11.779 9.920 -20.582 1.00 96.06 329 LEU A CA 1
ATOM 2469 C C . LEU A 1 329 ? -11.822 10.494 -19.157 1.00 96.06 329 LEU A C 1
ATOM 2471 O O . LEU A 1 329 ? -11.844 9.730 -18.189 1.00 96.06 329 LEU A O 1
ATOM 2475 N N . ILE A 1 330 ? -11.873 11.825 -19.016 1.00 94.56 330 ILE A N 1
ATOM 2476 C CA . ILE A 1 330 ? -12.031 12.504 -17.721 1.00 94.56 330 ILE A CA 1
ATOM 2477 C C . ILE A 1 330 ? -13.342 12.068 -17.055 1.00 94.56 330 ILE A C 1
ATOM 2479 O O . ILE A 1 330 ? -13.341 11.700 -15.881 1.00 94.56 330 ILE A O 1
ATOM 2483 N N . GLU A 1 331 ? -14.455 12.082 -17.786 1.00 89.75 331 GLU A N 1
ATOM 2484 C CA . GLU A 1 331 ? -15.768 11.653 -17.303 1.00 89.75 331 GLU A CA 1
ATOM 2485 C C . GLU A 1 331 ? -15.801 10.163 -16.967 1.00 89.75 331 GLU A C 1
ATOM 2487 O O . GLU A 1 331 ? -16.338 9.796 -15.921 1.00 89.75 331 GLU A O 1
ATOM 2492 N N . TYR A 1 332 ? -15.197 9.309 -17.799 1.00 95.88 332 TYR A N 1
ATOM 2493 C CA . TYR A 1 332 ? -15.100 7.871 -17.547 1.00 95.88 332 TYR A CA 1
ATOM 2494 C C . TYR A 1 332 ? -14.389 7.585 -16.221 1.00 95.88 332 TYR A C 1
ATOM 2496 O O . TYR A 1 332 ? -14.985 6.964 -15.338 1.00 95.88 332 TYR A O 1
ATOM 2504 N N . VAL A 1 333 ? -13.179 8.117 -16.014 1.00 96.12 333 VAL A N 1
ATOM 2505 C CA . VAL A 1 333 ? -12.439 7.953 -14.749 1.00 96.12 333 VAL A CA 1
ATOM 2506 C C . VAL A 1 333 ? -13.215 8.566 -13.574 1.00 96.12 333 VAL A C 1
ATOM 2508 O O . VAL A 1 333 ? -13.370 7.921 -12.535 1.00 96.12 333 VAL A O 1
ATOM 2511 N N . LYS A 1 334 ? -13.811 9.757 -13.740 1.00 88.62 334 LYS A N 1
ATOM 2512 C CA . LYS A 1 334 ? -14.636 10.394 -12.694 1.00 88.62 334 LYS A CA 1
ATOM 2513 C C . LYS A 1 334 ? -15.911 9.627 -12.327 1.00 88.62 334 LYS A C 1
ATOM 2515 O O . LYS A 1 334 ? -16.473 9.886 -11.264 1.00 88.62 334 LYS A O 1
ATOM 2520 N N . ASN A 1 335 ? -16.348 8.680 -13.157 1.00 83.12 335 ASN A N 1
ATOM 2521 C CA . ASN A 1 335 ? -17.497 7.807 -12.908 1.00 83.12 335 ASN A CA 1
ATOM 2522 C C . ASN A 1 335 ? -17.118 6.353 -12.569 1.00 83.12 335 ASN A C 1
ATOM 2524 O O . ASN A 1 335 ? -17.998 5.496 -12.538 1.00 83.12 335 ASN A O 1
ATOM 2528 N N . GLY A 1 336 ? -15.845 6.065 -12.280 1.00 85.94 336 GLY A N 1
ATOM 2529 C CA . GLY A 1 336 ? -15.393 4.732 -11.859 1.00 85.94 336 GLY A CA 1
ATOM 2530 C C . GLY A 1 336 ? -14.460 4.011 -12.832 1.00 85.94 336 GLY A C 1
ATOM 2531 O O . GLY A 1 336 ? -13.971 2.922 -12.526 1.00 85.94 336 GLY A O 1
ATOM 2532 N N . GLY A 1 337 ? -14.212 4.608 -13.994 1.00 94.19 337 GLY A N 1
ATOM 2533 C CA . GLY A 1 337 ? -13.390 4.040 -15.051 1.00 94.19 337 GLY A CA 1
ATOM 2534 C C . GLY A 1 337 ? -11.920 3.873 -14.677 1.00 94.19 337 GLY A C 1
ATOM 2535 O O . GLY A 1 337 ? -11.381 4.582 -13.821 1.00 94.19 337 GLY A O 1
ATOM 2536 N N . LYS A 1 338 ? -11.270 2.922 -15.348 1.00 98.25 338 LYS A N 1
ATOM 2537 C CA . LYS A 1 338 ? -9.852 2.599 -15.178 1.00 98.25 338 LYS A CA 1
ATOM 2538 C C . LYS A 1 338 ? -9.137 2.783 -16.509 1.00 98.25 338 LYS A C 1
ATOM 2540 O O . LYS A 1 338 ? -9.604 2.257 -17.517 1.00 98.25 338 LYS A O 1
ATOM 2545 N N . VAL A 1 339 ? -8.036 3.529 -16.542 1.00 98.69 339 VAL A N 1
ATOM 2546 C CA . VAL A 1 339 ? -7.321 3.825 -17.795 1.00 98.69 339 VAL A CA 1
ATOM 2547 C C . VAL A 1 339 ? -5.851 3.442 -17.685 1.00 98.69 339 VAL A C 1
ATOM 2549 O O . VAL A 1 339 ? -5.134 3.985 -16.851 1.00 98.69 339 VAL A O 1
ATOM 2552 N N . TYR A 1 340 ? -5.383 2.557 -18.563 1.00 98.75 340 TYR A N 1
ATOM 2553 C CA . TYR A 1 340 ? -3.958 2.444 -18.867 1.00 98.75 340 TYR A CA 1
ATOM 2554 C C . TYR A 1 340 ? -3.647 3.324 -20.079 1.00 98.75 340 TYR A C 1
ATOM 2556 O O . TYR A 1 340 ? -4.065 3.011 -21.195 1.00 98.75 340 TYR A O 1
ATOM 2564 N N . LEU A 1 341 ? -2.928 4.425 -19.860 1.00 98.38 341 LEU A N 1
ATOM 2565 C CA . LEU A 1 341 ? -2.438 5.294 -20.922 1.00 98.38 341 LEU A CA 1
ATOM 2566 C C . LEU A 1 341 ? -1.009 4.901 -21.310 1.00 98.38 341 LEU A C 1
ATOM 2568 O O . LEU A 1 341 ? -0.063 5.070 -20.543 1.00 98.38 341 LEU A O 1
ATOM 2572 N N . CYS A 1 342 ? -0.879 4.444 -22.545 1.00 96.00 342 CYS A N 1
ATOM 2573 C CA . CYS A 1 342 ? 0.356 4.291 -23.290 1.00 96.00 342 CYS A CA 1
ATOM 2574 C C . CYS A 1 342 ? 0.629 5.587 -24.073 1.00 96.00 342 CYS A C 1
ATOM 2576 O O . CYS A 1 342 ? -0.077 5.915 -25.028 1.00 96.00 342 CYS A O 1
ATOM 2578 N N . ALA A 1 343 ? 1.637 6.343 -23.653 1.00 92.19 343 ALA A N 1
ATOM 2579 C CA . ALA A 1 343 ? 2.134 7.520 -24.365 1.00 92.19 343 ALA A CA 1
ATOM 2580 C C . ALA A 1 343 ? 3.574 7.283 -24.861 1.00 92.19 343 ALA A C 1
ATOM 2582 O O . ALA A 1 343 ? 4.061 6.160 -24.778 1.00 92.19 343 ALA A O 1
ATOM 2583 N N . GLY A 1 344 ? 4.241 8.309 -25.402 1.00 91.75 344 GLY A N 1
ATOM 2584 C CA . GLY A 1 344 ? 5.585 8.176 -25.987 1.00 91.75 344 GLY A CA 1
ATOM 2585 C C . GLY A 1 344 ? 5.622 7.550 -27.380 1.00 91.75 344 GLY A C 1
ATOM 2586 O O . GLY A 1 344 ? 6.705 7.320 -27.901 1.00 91.75 344 GLY A O 1
ATOM 2587 N N . THR A 1 345 ? 4.453 7.335 -27.988 1.00 92.31 345 THR A N 1
ATOM 2588 C CA . THR A 1 345 ? 4.158 6.464 -29.136 1.00 92.31 345 THR A CA 1
ATOM 2589 C C . THR A 1 345 ? 4.795 6.850 -30.478 1.00 92.31 345 THR A C 1
ATOM 2591 O O . THR A 1 345 ? 4.407 6.324 -31.527 1.00 92.31 345 THR A O 1
ATOM 2594 N N . GLY A 1 346 ? 5.660 7.864 -30.501 1.00 87.81 346 GLY A N 1
ATOM 2595 C CA . GLY A 1 346 ? 6.242 8.448 -31.706 1.00 87.81 346 GLY A CA 1
ATOM 2596 C C . GLY A 1 346 ? 5.275 9.330 -32.513 1.00 87.81 346 GLY A C 1
ATOM 2597 O O . GLY A 1 346 ? 5.707 10.127 -33.356 1.00 87.81 346 GLY A O 1
ATOM 2598 N N . LYS A 1 347 ? 3.960 9.193 -32.306 1.00 86.94 347 LYS A N 1
ATOM 2599 C CA . LYS A 1 347 ? 2.936 9.602 -33.272 1.00 86.94 347 LYS A CA 1
ATOM 2600 C C . LYS A 1 347 ? 2.682 11.111 -33.259 1.00 86.94 347 LYS A C 1
ATOM 2602 O O . LYS A 1 347 ? 1.982 11.648 -32.406 1.00 86.94 347 LYS A O 1
ATOM 2607 N N . GLY A 1 348 ? 3.207 11.789 -34.278 1.00 87.50 348 GLY A N 1
ATOM 2608 C CA . GLY A 1 348 ? 3.119 13.247 -34.426 1.00 87.50 348 GLY A CA 1
ATOM 2609 C C . GLY A 1 348 ? 4.224 14.014 -33.692 1.00 87.50 348 GLY A C 1
ATOM 2610 O O . GLY A 1 348 ? 4.284 15.236 -33.806 1.00 87.50 348 GLY A O 1
ATOM 2611 N N . GLY A 1 349 ? 5.127 13.320 -32.993 1.00 93.44 349 GLY A N 1
ATOM 2612 C CA . GLY A 1 349 ? 6.212 13.936 -32.234 1.00 93.44 349 GLY A CA 1
ATOM 2613 C C . GLY A 1 349 ? 5.829 14.289 -30.793 1.00 93.44 349 GLY A C 1
ATOM 2614 O O . GLY A 1 349 ? 4.676 14.587 -30.481 1.00 93.44 349 GLY A O 1
ATOM 2615 N N . ALA A 1 350 ? 6.840 14.326 -29.923 1.00 94.50 350 ALA A N 1
ATOM 2616 C CA . ALA A 1 350 ? 6.694 14.419 -28.471 1.00 94.50 350 ALA A CA 1
ATOM 2617 C C . ALA A 1 350 ? 5.762 15.542 -27.981 1.00 94.50 350 ALA A C 1
ATOM 2619 O O . ALA A 1 350 ? 4.981 15.346 -27.053 1.00 94.50 350 ALA A O 1
ATOM 2620 N N . GLN A 1 351 ? 5.821 16.725 -28.602 1.00 95.88 351 GLN A N 1
ATOM 2621 C CA . GLN A 1 351 ? 4.976 17.859 -28.220 1.00 95.88 351 GLN A CA 1
ATOM 2622 C C . GLN A 1 351 ? 3.508 17.669 -28.630 1.00 95.88 351 GLN A C 1
ATOM 2624 O O . GLN A 1 351 ? 2.622 18.122 -27.907 1.00 95.88 351 GLN A O 1
ATOM 2629 N N . VAL A 1 352 ? 3.233 16.994 -29.750 1.00 92.94 352 VAL A N 1
ATOM 2630 C CA . VAL A 1 352 ? 1.860 16.680 -30.179 1.00 92.94 352 VAL A CA 1
ATOM 2631 C C . VAL A 1 352 ? 1.257 15.631 -29.252 1.00 92.94 352 VAL A C 1
ATOM 2633 O O . VAL A 1 352 ? 0.136 15.812 -28.790 1.00 92.94 352 VAL A O 1
ATOM 2636 N N . GLU A 1 353 ? 2.013 14.598 -28.882 1.00 91.56 353 GLU A N 1
ATOM 2637 C CA . GLU A 1 353 ? 1.564 13.603 -27.901 1.00 91.56 353 GLU A CA 1
ATOM 2638 C C . GLU A 1 353 ? 1.297 14.216 -26.523 1.00 91.56 353 GLU A C 1
ATOM 2640 O O . GLU A 1 353 ? 0.249 13.970 -25.923 1.00 91.56 353 GLU A O 1
ATOM 2645 N N . ALA A 1 354 ? 2.193 15.082 -26.046 1.00 94.31 354 ALA A N 1
ATOM 2646 C CA . ALA A 1 354 ? 1.970 15.836 -24.820 1.00 94.31 354 ALA A CA 1
ATOM 2647 C C . ALA A 1 354 ? 0.703 16.707 -24.916 1.00 94.31 354 ALA A C 1
ATOM 2649 O O . ALA A 1 354 ? -0.094 16.727 -23.982 1.00 94.31 354 ALA A O 1
ATOM 2650 N N . ASN A 1 355 ? 0.468 17.397 -26.036 1.00 92.75 355 ASN A N 1
ATOM 2651 C CA . ASN A 1 355 ? -0.753 18.187 -26.237 1.00 92.75 355 ASN A CA 1
ATOM 2652 C C . ASN A 1 355 ? -2.016 17.311 -26.250 1.00 92.75 355 ASN A C 1
ATOM 2654 O O . ASN A 1 355 ? -3.023 17.697 -25.661 1.00 92.75 355 ASN A O 1
ATOM 2658 N N . ASN A 1 356 ? -1.949 16.131 -26.872 1.00 92.38 356 ASN A N 1
ATOM 2659 C CA . ASN A 1 356 ? -3.062 15.191 -26.973 1.00 92.38 356 ASN A CA 1
ATOM 2660 C C . ASN A 1 356 ? -3.519 14.681 -25.600 1.00 92.38 356 ASN A C 1
ATOM 2662 O O . ASN A 1 356 ? -4.721 14.602 -25.370 1.00 92.38 356 ASN A O 1
ATOM 2666 N N . TRP A 1 357 ? -2.590 14.374 -24.685 1.00 95.62 357 TRP A N 1
ATOM 2667 C CA . TRP A 1 357 ? -2.913 13.722 -23.406 1.00 95.62 357 TRP A CA 1
ATOM 2668 C C . TRP A 1 357 ? -2.939 14.647 -22.184 1.00 95.62 357 TRP A C 1
ATOM 2670 O O . TRP A 1 357 ? -3.552 14.305 -21.170 1.00 95.62 357 TRP A O 1
ATOM 2680 N N . ASN A 1 358 ? -2.303 15.822 -22.236 1.00 96.38 358 ASN A N 1
ATOM 2681 C CA . ASN A 1 358 ? -2.158 16.667 -21.045 1.00 96.38 358 ASN A CA 1
ATOM 2682 C C . ASN A 1 358 ? -3.474 17.257 -20.527 1.00 96.38 358 ASN A C 1
ATOM 2684 O O . ASN A 1 358 ? -3.558 17.527 -19.333 1.00 96.38 358 ASN A O 1
ATOM 2688 N N . THR A 1 359 ? -4.510 17.423 -21.355 1.00 94.75 359 THR A N 1
ATOM 2689 C CA . THR A 1 359 ? -5.837 17.835 -20.858 1.00 94.75 359 THR A CA 1
ATOM 2690 C C . THR A 1 359 ? -6.464 16.757 -19.970 1.00 94.75 359 THR A C 1
ATOM 2692 O O . THR A 1 359 ? -6.997 17.087 -18.913 1.00 94.75 359 THR A O 1
ATOM 2695 N N . PHE A 1 360 ? -6.367 15.479 -20.357 1.00 97.62 360 PHE A N 1
ATOM 2696 C CA . PHE A 1 360 ? -6.809 14.355 -19.529 1.00 97.62 360 PHE A CA 1
ATOM 2697 C C . PHE A 1 360 ? -5.948 14.217 -18.270 1.00 97.62 360 PHE A C 1
ATOM 2699 O O . PHE A 1 360 ? -6.484 14.233 -17.166 1.00 97.62 360 PHE A O 1
ATOM 2706 N N . LEU A 1 361 ? -4.621 14.150 -18.411 1.00 97.31 361 LEU A N 1
ATOM 2707 C CA . LEU A 1 361 ? -3.721 13.903 -17.280 1.00 97.31 361 LEU A CA 1
ATOM 2708 C C . LEU A 1 361 ? -3.721 15.033 -16.238 1.00 97.31 361 LEU A C 1
ATOM 2710 O O . LEU A 1 361 ? -3.716 14.751 -15.038 1.00 97.31 361 LEU A O 1
ATOM 2714 N N . ALA A 1 362 ? -3.808 16.299 -16.661 1.00 94.44 362 ALA A N 1
ATOM 2715 C CA . ALA A 1 362 ? -3.824 17.428 -15.730 1.00 94.44 362 ALA A CA 1
ATOM 2716 C C . ALA A 1 362 ? -5.087 17.454 -14.852 1.00 94.44 362 ALA A C 1
ATOM 2718 O O . ALA A 1 362 ? -5.045 17.977 -13.739 1.00 94.44 362 ALA A O 1
ATOM 2719 N N . ALA A 1 363 ? -6.192 16.841 -15.300 1.00 91.44 363 ALA A N 1
ATOM 2720 C CA . ALA A 1 363 ? -7.397 16.672 -14.488 1.00 91.44 363 ALA A CA 1
ATOM 2721 C C . ALA A 1 363 ? -7.203 15.710 -13.294 1.00 91.44 363 ALA A C 1
ATOM 2723 O O . ALA A 1 363 ? -8.054 15.683 -12.403 1.00 91.44 363 ALA A O 1
ATOM 2724 N N . PHE A 1 364 ? -6.095 14.960 -13.272 1.00 94.56 364 PHE A N 1
ATOM 2725 C CA . PHE A 1 364 ? -5.712 13.994 -12.237 1.00 94.56 364 PHE A CA 1
ATOM 2726 C C . PHE A 1 364 ? -4.259 14.202 -11.759 1.00 94.56 364 PHE A C 1
ATOM 2728 O O . PHE A 1 364 ? -3.588 13.255 -11.364 1.00 94.56 364 PHE A O 1
ATOM 2735 N N . GLY A 1 365 ? -3.754 15.440 -11.817 1.00 92.31 365 GLY A N 1
ATOM 2736 C CA . GLY A 1 365 ? -2.473 15.809 -11.202 1.00 92.31 365 GLY A CA 1
ATOM 2737 C C . GLY A 1 365 ? -1.208 15.363 -11.945 1.00 92.31 365 GLY A C 1
ATOM 2738 O O . GLY A 1 365 ? -0.120 15.516 -11.402 1.00 92.31 365 GLY A O 1
ATOM 2739 N N . LEU A 1 366 ? -1.300 14.866 -13.183 1.00 97.00 366 LEU A N 1
ATOM 2740 C CA . LEU A 1 366 ? -0.143 14.405 -13.964 1.00 97.00 366 LEU A CA 1
ATOM 2741 C C . LEU A 1 366 ? 0.057 15.206 -15.258 1.00 97.00 366 LEU A C 1
ATOM 2743 O O . LEU A 1 366 ? -0.855 15.852 -15.773 1.00 97.00 366 LEU A O 1
ATOM 2747 N N . LYS A 1 367 ? 1.269 15.150 -15.816 1.00 96.19 367 LYS A N 1
ATOM 2748 C CA . LYS A 1 367 ? 1.617 15.764 -17.104 1.00 96.19 367 LYS A CA 1
ATOM 2749 C C . LYS A 1 367 ? 2.705 14.978 -17.824 1.00 96.19 367 LYS A C 1
ATOM 2751 O O . LYS A 1 367 ? 3.649 14.516 -17.196 1.00 96.19 367 LYS A O 1
ATOM 2756 N N . ILE A 1 368 ? 2.633 14.923 -19.147 1.00 95.75 368 ILE A N 1
ATOM 2757 C CA . ILE A 1 368 ? 3.708 14.459 -20.026 1.00 95.75 368 ILE A CA 1
ATOM 2758 C C . ILE A 1 368 ? 4.459 15.665 -20.613 1.00 95.75 368 ILE A C 1
ATOM 2760 O O . ILE A 1 368 ? 3.862 16.664 -21.031 1.00 95.75 368 ILE A O 1
ATOM 2764 N N . GLN A 1 369 ? 5.790 15.590 -20.628 1.00 95.38 369 GLN A N 1
ATOM 2765 C CA . GLN A 1 369 ? 6.666 16.604 -21.218 1.00 95.38 369 GLN A CA 1
ATOM 2766 C C . GLN A 1 369 ? 6.727 16.448 -22.742 1.00 95.38 369 GLN A C 1
ATOM 2768 O O . GLN A 1 369 ? 6.891 15.341 -23.243 1.00 95.38 369 GLN A O 1
ATOM 2773 N N . GLY A 1 370 ? 6.679 17.563 -23.478 1.00 96.12 370 GLY A N 1
ATOM 2774 C CA . GLY A 1 370 ? 6.714 17.600 -24.949 1.00 96.12 370 GLY A CA 1
ATOM 2775 C C . GLY A 1 370 ? 8.068 17.283 -25.594 1.00 96.12 370 GLY A C 1
ATOM 2776 O O . GLY A 1 370 ? 8.354 17.764 -26.686 1.00 96.12 370 GLY A O 1
ATOM 2777 N N . ILE A 1 371 ? 8.909 16.502 -24.916 1.00 94.00 371 ILE A N 1
ATOM 2778 C CA . ILE A 1 371 ? 10.233 16.061 -25.361 1.00 94.00 371 ILE A CA 1
ATOM 2779 C C . ILE A 1 371 ? 10.346 14.544 -25.198 1.00 94.00 371 ILE A C 1
ATOM 2781 O O . ILE A 1 371 ? 9.808 13.987 -24.236 1.00 94.00 371 ILE A O 1
ATOM 2785 N N . TYR A 1 372 ? 11.040 13.886 -26.126 1.00 95.62 372 TYR A N 1
ATOM 2786 C CA . TYR A 1 372 ? 11.450 12.497 -25.936 1.00 95.62 372 TYR A CA 1
ATOM 2787 C C . TYR A 1 372 ? 12.660 12.422 -25.002 1.00 95.62 372 TYR A C 1
ATOM 2789 O O . TYR A 1 372 ? 13.437 13.374 -24.883 1.00 95.62 372 TYR A O 1
ATOM 2797 N N . ASN A 1 373 ? 12.777 11.307 -24.290 1.00 94.38 373 ASN A N 1
ATOM 2798 C CA . ASN A 1 373 ? 13.669 11.150 -23.150 1.00 94.38 373 ASN A CA 1
ATOM 2799 C C . ASN A 1 373 ? 15.053 10.571 -23.508 1.00 94.38 373 ASN A C 1
ATOM 2801 O O . ASN A 1 373 ? 15.957 10.668 -22.678 1.00 94.38 373 ASN A O 1
ATOM 2805 N N . ALA A 1 374 ? 15.228 10.017 -24.717 1.00 94.44 374 ALA A N 1
ATOM 2806 C CA . ALA A 1 374 ? 16.427 9.302 -25.176 1.00 94.44 374 ALA A CA 1
ATOM 2807 C C . ALA A 1 374 ? 16.865 8.122 -24.278 1.00 94.44 374 ALA A C 1
ATOM 2809 O O . ALA A 1 374 ? 18.027 7.714 -24.298 1.00 94.44 374 ALA A O 1
ATOM 2810 N N . ILE A 1 375 ? 15.943 7.564 -23.489 1.00 94.50 375 ILE A N 1
ATOM 2811 C CA . ILE A 1 375 ? 16.173 6.406 -22.624 1.00 94.50 375 ILE A CA 1
ATOM 2812 C C . ILE A 1 375 ? 15.853 5.141 -23.416 1.00 94.50 375 ILE A C 1
ATOM 2814 O O . ILE A 1 375 ? 14.724 4.959 -23.863 1.00 94.50 375 ILE A O 1
ATOM 2818 N N . THR A 1 376 ? 16.826 4.243 -23.547 1.00 94.69 376 THR A N 1
ATOM 2819 C CA . THR A 1 376 ? 16.658 2.978 -24.273 1.00 94.69 376 THR A CA 1
ATOM 2820 C C . THR A 1 376 ? 17.264 1.820 -23.486 1.00 94.69 376 THR A C 1
ATOM 2822 O O . THR A 1 376 ? 18.383 1.925 -22.985 1.00 94.69 376 THR A O 1
ATOM 2825 N N . GLY A 1 377 ? 16.545 0.698 -23.411 1.00 94.75 377 GLY A N 1
ATOM 2826 C CA . GLY A 1 377 ? 16.996 -0.538 -22.769 1.00 94.75 377 GLY A CA 1
ATOM 2827 C C . GLY A 1 377 ? 16.138 -0.961 -21.577 1.00 94.75 377 GLY A C 1
ATOM 2828 O O . GLY A 1 377 ? 15.012 -0.500 -21.396 1.00 94.75 377 GLY A O 1
ATOM 2829 N N . ASN A 1 378 ? 16.679 -1.875 -20.772 1.00 95.38 378 ASN A N 1
ATOM 2830 C CA . ASN A 1 378 ? 15.989 -2.450 -19.618 1.00 95.38 378 ASN A CA 1
ATOM 2831 C C . ASN A 1 378 ? 16.228 -1.569 -18.387 1.00 95.38 378 ASN A C 1
ATOM 2833 O O . ASN A 1 378 ? 17.309 -1.585 -17.801 1.00 95.38 378 ASN A O 1
ATOM 2837 N N . ILE A 1 379 ? 15.216 -0.797 -18.000 1.00 94.56 379 ILE A N 1
ATOM 2838 C CA . ILE A 1 379 ? 15.276 0.131 -16.872 1.00 94.56 379 ILE A CA 1
ATOM 2839 C C . ILE A 1 379 ? 14.837 -0.595 -15.604 1.00 94.56 379 ILE A C 1
ATOM 2841 O O . ILE A 1 379 ? 13.748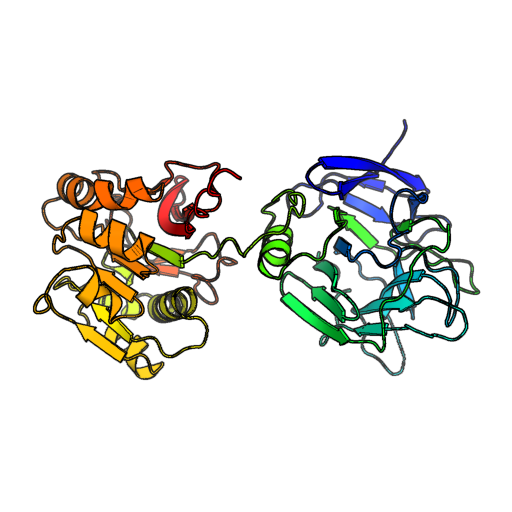 -1.163 -15.557 1.00 94.56 379 ILE A O 1
ATOM 2845 N N . ALA A 1 380 ? 15.690 -0.595 -14.578 1.00 94.31 380 ALA A N 1
ATOM 2846 C CA . ALA A 1 380 ? 15.371 -1.186 -13.282 1.00 94.31 380 ALA A CA 1
ATOM 2847 C C . ALA A 1 380 ? 14.270 -0.395 -12.564 1.00 94.31 380 ALA A C 1
ATOM 2849 O O . ALA A 1 380 ? 14.287 0.838 -12.569 1.00 94.31 380 ALA A O 1
ATOM 2850 N N . VAL A 1 381 ? 13.337 -1.095 -11.914 1.00 91.88 381 VAL A N 1
ATOM 2851 C CA . VAL A 1 381 ? 12.317 -0.434 -11.093 1.00 91.88 381 VAL A CA 1
ATOM 2852 C C . VAL A 1 381 ? 12.939 0.102 -9.805 1.00 91.88 381 VAL A C 1
ATOM 2854 O O . VAL A 1 381 ? 13.688 -0.598 -9.125 1.00 91.88 381 VAL A O 1
ATOM 2857 N N . ASN A 1 382 ? 12.626 1.349 -9.453 1.00 85.31 382 ASN A N 1
ATOM 2858 C CA . ASN A 1 382 ? 13.129 2.006 -8.241 1.00 85.31 382 ASN A CA 1
ATOM 2859 C C . ASN A 1 382 ? 12.077 2.175 -7.132 1.00 85.31 382 ASN A C 1
ATOM 2861 O O . ASN A 1 382 ? 12.370 2.777 -6.103 1.00 85.31 382 ASN A O 1
ATOM 2865 N N . ASN A 1 383 ? 10.891 1.582 -7.301 1.00 80.50 383 ASN A N 1
ATOM 2866 C CA . ASN A 1 383 ? 9.871 1.461 -6.259 1.00 80.50 383 ASN A CA 1
ATOM 2867 C C . ASN A 1 383 ? 9.297 0.024 -6.200 1.00 80.50 383 ASN A C 1
ATOM 2869 O O . ASN A 1 383 ? 8.115 -0.179 -6.477 1.00 80.50 383 ASN A O 1
ATOM 2873 N N . PRO A 1 384 ? 10.114 -1.002 -5.883 1.00 76.25 384 PRO A N 1
ATOM 2874 C CA . PRO A 1 384 ? 9.711 -2.413 -5.972 1.00 76.25 384 PRO A CA 1
ATOM 2875 C C . PRO A 1 384 ? 8.570 -2.814 -5.018 1.00 76.25 384 PRO A C 1
ATOM 2877 O O . PRO A 1 384 ? 7.972 -3.870 -5.198 1.00 76.25 384 PRO A O 1
ATOM 2880 N N . ASN A 1 385 ? 8.249 -1.979 -4.024 1.00 77.12 385 ASN A N 1
ATOM 2881 C CA . ASN A 1 385 ? 7.150 -2.213 -3.084 1.00 77.12 385 ASN A CA 1
ATOM 2882 C C . ASN A 1 385 ? 5.788 -1.730 -3.620 1.00 77.12 385 ASN A C 1
ATOM 2884 O O . ASN A 1 385 ? 4.754 -2.063 -3.044 1.00 77.12 385 ASN A O 1
ATOM 2888 N N . HIS A 1 386 ? 5.757 -0.940 -4.700 1.00 86.69 386 HIS A N 1
ATOM 2889 C CA . HIS A 1 386 ? 4.498 -0.513 -5.306 1.00 86.69 386 HIS A CA 1
ATOM 2890 C C . HIS A 1 386 ? 3.785 -1.719 -5.952 1.00 86.69 386 HIS A C 1
ATOM 2892 O O . HIS A 1 386 ? 4.442 -2.459 -6.685 1.00 86.69 386 HIS A O 1
ATOM 2898 N N . PRO A 1 387 ? 2.458 -1.913 -5.786 1.00 87.00 387 PRO A N 1
ATOM 2899 C CA . PRO A 1 387 ? 1.757 -3.109 -6.275 1.00 87.00 387 PRO A CA 1
ATOM 2900 C C . PRO A 1 387 ? 1.943 -3.405 -7.768 1.00 87.00 387 PRO A C 1
ATOM 2902 O O . PRO A 1 387 ? 2.009 -4.566 -8.161 1.00 87.00 387 PRO A O 1
ATOM 2905 N N . LEU A 1 388 ? 2.089 -2.368 -8.603 1.00 94.12 388 LEU A N 1
ATOM 2906 C CA . LEU A 1 388 ? 2.370 -2.543 -10.033 1.00 94.12 388 LEU A CA 1
ATOM 2907 C C . LEU A 1 388 ? 3.726 -3.215 -10.318 1.00 94.12 388 LEU A C 1
ATOM 2909 O O . LEU A 1 388 ? 3.870 -3.861 -11.353 1.00 94.12 388 LEU A O 1
ATOM 2913 N N . PHE A 1 389 ? 4.694 -3.120 -9.405 1.00 94.31 389 PHE A N 1
ATOM 2914 C CA . PHE A 1 389 ? 6.030 -3.701 -9.548 1.00 94.31 389 PHE A CA 1
ATOM 2915 C C . PHE A 1 389 ? 6.267 -4.952 -8.692 1.00 94.31 389 PHE A C 1
ATOM 2917 O O . PHE A 1 389 ? 7.400 -5.421 -8.605 1.00 94.31 389 PHE A O 1
ATOM 2924 N N . ALA A 1 390 ? 5.213 -5.547 -8.124 1.00 91.31 390 ALA A N 1
ATOM 2925 C CA . ALA A 1 390 ? 5.306 -6.858 -7.491 1.00 91.31 390 ALA A CA 1
ATOM 2926 C C . ALA A 1 390 ? 5.895 -7.886 -8.480 1.00 91.31 390 ALA A C 1
ATOM 2928 O O . ALA A 1 390 ? 5.358 -8.085 -9.568 1.00 91.31 390 ALA A O 1
ATOM 2929 N N . GLU A 1 391 ? 7.029 -8.489 -8.114 1.00 92.62 391 GLU A N 1
ATOM 2930 C CA . GLU A 1 391 ? 7.818 -9.421 -8.945 1.00 92.62 391 GLU A CA 1
ATOM 2931 C C . GLU A 1 391 ? 8.365 -8.853 -10.280 1.00 92.62 391 GLU A C 1
ATOM 2933 O O . GLU A 1 391 ? 8.952 -9.591 -11.069 1.00 92.62 391 GLU A O 1
ATOM 2938 N N . VAL A 1 392 ? 8.272 -7.538 -10.509 1.00 96.00 392 VAL A N 1
ATOM 2939 C CA . VAL A 1 392 ? 8.875 -6.832 -11.656 1.00 96.00 392 VAL A CA 1
ATOM 2940 C C . VAL A 1 392 ? 10.223 -6.258 -11.218 1.00 96.00 392 VAL A C 1
ATOM 2942 O O . VAL A 1 392 ? 10.291 -5.529 -10.233 1.00 96.00 392 VAL A O 1
ATOM 2945 N N . LYS A 1 393 ? 11.311 -6.548 -11.939 1.00 95.00 393 LYS A N 1
ATOM 2946 C CA . LYS A 1 393 ? 12.652 -6.006 -11.642 1.00 95.00 393 LYS A CA 1
ATOM 2947 C C . LYS A 1 393 ? 13.081 -4.963 -12.660 1.00 95.00 393 LYS A C 1
ATOM 2949 O O . LYS A 1 393 ? 13.730 -3.982 -12.300 1.00 95.00 393 LYS A O 1
ATOM 2954 N N . THR A 1 394 ? 12.730 -5.171 -13.924 1.00 95.69 394 THR A N 1
ATOM 2955 C CA . THR A 1 394 ? 13.064 -4.270 -15.031 1.00 95.69 394 THR A CA 1
ATOM 2956 C C . THR A 1 394 ? 11.881 -4.082 -15.972 1.00 95.69 394 THR A C 1
ATOM 2958 O O . THR A 1 394 ? 11.002 -4.932 -16.046 1.00 95.69 394 THR A O 1
ATOM 2961 N N . LEU A 1 395 ? 11.864 -2.980 -16.721 1.00 97.56 395 LEU A N 1
ATOM 2962 C CA . LEU A 1 395 ? 10.928 -2.737 -17.818 1.00 97.56 395 LEU A CA 1
ATOM 2963 C C . LEU A 1 395 ? 11.679 -2.179 -19.027 1.00 97.56 395 LEU A C 1
ATOM 2965 O O . LEU A 1 395 ? 12.580 -1.355 -18.879 1.00 97.56 395 LEU A O 1
ATOM 2969 N N . TYR A 1 396 ? 11.319 -2.633 -20.229 1.00 97.44 396 TYR A N 1
ATOM 2970 C CA . TYR A 1 396 ? 11.898 -2.097 -21.460 1.00 97.44 396 TYR A CA 1
ATOM 2971 C C . TYR A 1 396 ? 11.333 -0.701 -21.761 1.00 97.44 396 TYR A C 1
ATOM 2973 O O . TYR A 1 396 ? 10.126 -0.470 -21.644 1.00 97.44 396 TYR A O 1
ATOM 2981 N N . GLN A 1 397 ? 12.217 0.216 -22.138 1.00 96.75 397 GLN A N 1
ATOM 2982 C CA . GLN A 1 397 ? 11.921 1.582 -22.574 1.00 96.75 397 GLN A CA 1
ATOM 2983 C C . GLN A 1 397 ? 12.709 1.849 -23.864 1.00 96.75 397 GLN A C 1
ATOM 2985 O O . GLN A 1 397 ? 13.801 1.298 -24.049 1.00 96.75 397 GLN A O 1
ATOM 2990 N N . ASN A 1 398 ? 12.173 2.673 -24.758 1.00 96.19 398 ASN A N 1
ATOM 2991 C CA . ASN A 1 398 ? 12.813 3.078 -26.001 1.00 96.19 398 ASN A CA 1
ATOM 2992 C C . ASN A 1 398 ? 12.305 4.452 -26.482 1.00 96.19 398 ASN A C 1
ATOM 2994 O O . ASN A 1 398 ? 11.509 4.556 -27.412 1.00 96.19 398 ASN A O 1
ATOM 2998 N N . ASN A 1 399 ? 12.877 5.509 -25.904 1.00 94.88 399 ASN A N 1
ATOM 2999 C CA . ASN A 1 399 ? 12.732 6.903 -26.322 1.00 94.88 399 ASN A CA 1
ATOM 3000 C C . ASN A 1 399 ? 11.309 7.495 -26.195 1.00 94.88 399 ASN A C 1
ATOM 3002 O O . ASN A 1 399 ? 10.946 8.405 -26.940 1.00 94.88 399 ASN A O 1
ATOM 3006 N N . GLY A 1 400 ? 10.534 7.044 -25.207 1.00 95.69 400 GLY A N 1
ATOM 3007 C CA . GLY A 1 400 ? 9.285 7.685 -24.797 1.00 95.69 400 GLY A CA 1
ATOM 3008 C C . GLY A 1 400 ? 9.433 9.119 -24.247 1.00 95.69 400 GLY A C 1
ATOM 3009 O O . GLY A 1 400 ? 10.457 9.786 -24.401 1.00 95.69 400 GLY A O 1
ATOM 3010 N N . ASN A 1 401 ? 8.406 9.638 -23.575 1.00 96.44 401 ASN A N 1
ATOM 3011 C CA . ASN A 1 401 ? 8.424 10.961 -22.936 1.00 96.44 401 ASN A CA 1
ATOM 3012 C C . ASN A 1 401 ? 8.881 10.909 -21.459 1.00 96.44 401 ASN A C 1
ATOM 3014 O O . ASN A 1 401 ? 9.169 9.853 -20.900 1.00 96.44 401 ASN A O 1
ATOM 3018 N N . PHE A 1 402 ? 8.923 12.072 -20.800 1.00 96.69 402 PHE A N 1
ATOM 3019 C CA . PHE A 1 402 ? 8.970 12.166 -19.335 1.00 96.69 402 PHE A CA 1
ATOM 3020 C C . PHE A 1 402 ? 7.599 12.509 -18.750 1.00 96.69 402 PHE A C 1
ATOM 3022 O O . PHE A 1 402 ? 6.858 13.304 -19.330 1.00 96.69 402 PHE A O 1
ATOM 3029 N N . ILE A 1 403 ? 7.316 11.989 -17.557 1.00 97.38 403 ILE A N 1
ATOM 3030 C CA . ILE A 1 403 ? 6.152 12.336 -16.736 1.00 97.38 403 ILE A CA 1
ATOM 3031 C C . ILE A 1 403 ? 6.578 13.300 -15.621 1.00 97.38 403 ILE A C 1
ATOM 3033 O O . ILE A 1 403 ? 7.637 13.146 -15.006 1.00 97.38 403 ILE A O 1
ATOM 3037 N N . THR A 1 404 ? 5.733 14.291 -15.362 1.00 91.94 404 THR A N 1
ATOM 3038 C CA . THR A 1 404 ? 5.817 15.241 -14.256 1.00 91.94 404 THR A CA 1
ATOM 3039 C C . THR A 1 404 ? 4.563 15.115 -13.399 1.00 91.94 404 THR A C 1
ATOM 3041 O O . THR A 1 404 ? 3.447 15.137 -13.918 1.00 91.94 404 THR A O 1
ATOM 3044 N N . ASP A 1 405 ? 4.761 15.031 -12.089 1.00 89.94 405 ASP A N 1
ATOM 3045 C CA . ASP A 1 405 ? 3.704 15.214 -11.101 1.00 89.94 405 ASP A CA 1
ATOM 3046 C C . ASP A 1 405 ? 3.421 16.721 -10.931 1.00 89.94 405 ASP A C 1
ATOM 3048 O O . ASP A 1 405 ? 4.349 17.517 -10.771 1.00 89.94 405 ASP A O 1
ATOM 3052 N N . LEU A 1 406 ? 2.154 17.125 -11.048 1.00 83.94 406 LEU A N 1
ATOM 3053 C CA . LEU A 1 406 ? 1.692 18.512 -10.907 1.00 83.94 406 LEU A CA 1
ATOM 3054 C C . LEU A 1 406 ? 1.177 18.835 -9.495 1.00 83.94 406 LEU A C 1
ATOM 3056 O O . LEU A 1 406 ? 0.864 19.991 -9.213 1.00 83.94 406 LEU A O 1
ATOM 3060 N N . GLN A 1 407 ? 1.015 17.825 -8.645 1.00 78.94 407 GLN A N 1
ATOM 3061 C CA . GLN A 1 407 ? 0.389 17.895 -7.330 1.00 78.94 407 GLN A CA 1
ATOM 3062 C C . GLN A 1 407 ? 1.174 17.007 -6.355 1.00 78.94 407 GLN A C 1
ATOM 3064 O O . GLN A 1 407 ? 0.627 16.062 -5.800 1.00 78.94 407 GLN A O 1
ATOM 3069 N N . THR A 1 408 ? 2.454 17.309 -6.123 1.00 69.31 408 THR A N 1
ATOM 3070 C CA . THR A 1 408 ? 3.370 16.459 -5.331 1.00 69.31 408 THR A CA 1
ATOM 3071 C C . THR A 1 408 ? 2.931 16.215 -3.883 1.00 69.31 408 THR A C 1
ATOM 3073 O O . THR A 1 408 ? 3.400 15.274 -3.251 1.00 69.31 408 THR A O 1
ATOM 3076 N N . ASP A 1 409 ? 2.027 17.049 -3.364 1.00 55.88 409 ASP A N 1
ATOM 3077 C CA . ASP A 1 409 ? 1.455 16.942 -2.016 1.00 55.88 409 ASP A CA 1
ATOM 3078 C C . ASP A 1 409 ? 0.167 16.085 -1.985 1.00 55.88 409 ASP A C 1
ATOM 3080 O O . ASP A 1 409 ? -0.405 15.822 -0.924 1.00 55.88 409 ASP A O 1
ATOM 3084 N N . SER A 1 410 ? -0.329 15.672 -3.155 1.00 64.38 410 SER A N 1
ATOM 3085 C CA . SER A 1 410 ? -1.514 14.836 -3.329 1.00 64.38 410 SER A CA 1
ATOM 3086 C C . SER A 1 410 ? -1.141 13.360 -3.259 1.00 64.38 410 SER A C 1
ATOM 3088 O O . SER A 1 410 ? -0.254 12.886 -3.955 1.00 64.38 410 SER A O 1
ATOM 3090 N N . GLN A 1 411 ? -1.893 12.601 -2.467 1.00 74.12 411 GLN A N 1
ATOM 3091 C CA . GLN A 1 411 ? -1.787 11.137 -2.413 1.00 74.12 411 GLN A CA 1
ATOM 3092 C C . GLN A 1 411 ? -2.560 10.444 -3.546 1.00 74.12 411 GLN A C 1
ATOM 3094 O O . GLN A 1 411 ? -2.570 9.222 -3.622 1.00 74.12 411 GLN A O 1
ATOM 3099 N N . LEU A 1 412 ? -3.246 11.215 -4.397 1.00 77.38 412 LEU A N 1
ATOM 3100 C CA . LEU A 1 412 ? -4.039 10.707 -5.518 1.00 77.38 412 LEU A CA 1
ATOM 3101 C C . LEU A 1 412 ? -3.254 10.677 -6.835 1.00 77.38 412 LEU A C 1
ATOM 3103 O O . LEU A 1 412 ? -3.846 10.417 -7.874 1.00 77.38 412 LEU A O 1
ATOM 3107 N N . ASN A 1 413 ? -1.956 10.968 -6.819 1.00 86.12 413 ASN A N 1
ATOM 3108 C CA . ASN A 1 413 ? -1.077 10.903 -7.980 1.00 86.12 413 ASN A CA 1
ATOM 3109 C C . ASN A 1 413 ? 0.357 10.637 -7.516 1.00 86.12 413 ASN A C 1
ATOM 3111 O O . ASN A 1 413 ? 0.748 11.063 -6.432 1.00 86.12 413 ASN A O 1
ATOM 3115 N N . GLN A 1 414 ? 1.122 9.880 -8.301 1.00 89.31 414 GLN A N 1
ATOM 3116 C CA . GLN A 1 414 ? 2.491 9.518 -7.942 1.00 89.31 414 GLN A CA 1
ATOM 3117 C C . GLN A 1 414 ? 3.323 9.176 -9.182 1.00 89.31 414 GLN A C 1
ATOM 3119 O O . GLN A 1 414 ? 2.859 8.472 -10.078 1.00 89.31 414 GLN A O 1
ATOM 3124 N N . ILE A 1 415 ? 4.595 9.584 -9.206 1.00 93.69 415 ILE A N 1
ATOM 3125 C CA . ILE A 1 415 ? 5.609 8.960 -10.071 1.00 93.69 415 ILE A CA 1
ATOM 3126 C C . ILE A 1 415 ? 6.112 7.689 -9.389 1.00 93.69 415 ILE A C 1
ATOM 3128 O O . ILE A 1 415 ? 6.732 7.756 -8.328 1.00 93.69 415 ILE A O 1
ATOM 3132 N N . ILE A 1 416 ? 5.863 6.533 -10.003 1.00 92.38 416 ILE A N 1
ATOM 3133 C CA . ILE A 1 416 ? 6.223 5.227 -9.434 1.00 92.38 416 ILE A CA 1
ATOM 3134 C C . ILE A 1 416 ? 7.487 4.633 -10.065 1.00 92.38 416 ILE A C 1
ATOM 3136 O O . ILE A 1 416 ? 8.203 3.902 -9.389 1.00 92.38 416 ILE A O 1
ATOM 3140 N N . LEU A 1 417 ? 7.796 4.977 -11.321 1.00 94.00 417 LEU A N 1
ATOM 3141 C CA . LEU A 1 417 ? 9.088 4.698 -11.952 1.00 94.00 417 LEU A CA 1
ATOM 3142 C C . LEU A 1 417 ? 9.723 6.015 -12.381 1.00 94.00 417 LEU A C 1
ATOM 3144 O O . LEU A 1 417 ? 9.128 6.760 -13.163 1.00 94.00 417 LEU A O 1
ATOM 3148 N N . ALA A 1 418 ? 10.947 6.267 -11.927 1.00 91.38 418 ALA A N 1
ATOM 3149 C CA . ALA A 1 418 ? 11.758 7.392 -12.380 1.00 91.38 418 ALA A CA 1
ATOM 3150 C C . ALA A 1 418 ? 13.094 6.915 -12.960 1.00 91.38 418 ALA A C 1
ATOM 3152 O O . ALA A 1 418 ? 13.682 5.949 -12.479 1.00 91.38 418 ALA A O 1
ATOM 3153 N N . HIS A 1 419 ? 13.609 7.623 -13.959 1.00 86.62 419 HIS A N 1
ATOM 3154 C CA . HIS A 1 419 ? 14.977 7.442 -14.435 1.00 86.62 419 HIS A CA 1
ATOM 3155 C C . HIS A 1 419 ? 15.999 7.876 -13.364 1.00 86.62 419 HIS A C 1
ATOM 3157 O O . HIS A 1 419 ? 15.674 8.657 -12.469 1.00 86.62 419 HIS A O 1
ATOM 3163 N N . SER A 1 420 ? 17.263 7.452 -13.487 1.00 81.62 420 SER A N 1
ATOM 3164 C CA . SER A 1 420 ? 18.362 7.850 -12.582 1.00 81.62 420 SER A CA 1
ATOM 3165 C C . SER A 1 420 ? 18.576 9.370 -12.498 1.00 81.62 420 SER A C 1
ATOM 3167 O O . SER A 1 420 ? 19.078 9.875 -11.500 1.00 81.62 420 SER A O 1
ATOM 3169 N N . SER A 1 421 ? 18.126 10.114 -13.512 1.00 77.94 421 SER A N 1
ATOM 3170 C CA . SER A 1 421 ? 18.084 11.582 -13.539 1.00 77.94 421 SER A CA 1
ATOM 3171 C C . SER A 1 421 ? 16.882 12.202 -12.798 1.00 77.94 421 SER A C 1
ATOM 3173 O O . SER A 1 421 ? 16.568 13.367 -13.035 1.00 77.94 421 SER A O 1
ATOM 3175 N N . GLY A 1 422 ? 16.143 11.431 -11.992 1.00 79.69 422 GLY A N 1
ATOM 3176 C CA . GLY A 1 422 ? 15.006 11.892 -11.182 1.00 79.69 422 GLY A CA 1
ATOM 3177 C C . GLY A 1 422 ? 13.721 12.232 -11.952 1.00 79.69 422 GLY A C 1
ATOM 3178 O O . GLY A 1 422 ? 12.795 12.787 -11.371 1.00 79.69 422 GLY A O 1
ATOM 3179 N N . LYS A 1 423 ? 13.643 11.931 -13.255 1.00 85.75 423 LYS A N 1
ATOM 3180 C CA . LYS A 1 423 ? 12.475 12.242 -14.101 1.00 85.75 423 LYS A CA 1
ATOM 3181 C C . LYS A 1 423 ? 11.558 11.028 -14.253 1.00 85.75 423 LYS A C 1
ATOM 3183 O O . LYS A 1 423 ? 12.056 9.924 -14.459 1.00 85.75 423 LYS A O 1
ATOM 3188 N N . GLY A 1 424 ? 10.241 11.229 -14.185 1.00 94.06 424 GLY A N 1
ATOM 3189 C CA . GLY A 1 424 ? 9.256 10.146 -14.231 1.00 94.06 424 GLY A CA 1
ATOM 3190 C C . GLY A 1 424 ? 9.130 9.469 -15.596 1.00 94.06 424 GLY A C 1
ATOM 3191 O O . GLY A 1 424 ? 9.243 10.129 -16.627 1.00 94.06 424 GLY A O 1
ATOM 3192 N N . LEU A 1 425 ? 8.865 8.163 -15.578 1.00 96.56 425 LEU A N 1
ATOM 3193 C CA . LEU A 1 425 ? 8.625 7.295 -16.742 1.00 96.56 425 LEU A CA 1
ATOM 3194 C C . LEU A 1 425 ? 7.267 6.581 -16.645 1.00 96.56 425 LEU A C 1
ATOM 3196 O O . LEU A 1 425 ? 6.565 6.450 -17.644 1.00 96.56 425 LEU A O 1
ATOM 3200 N N . ILE A 1 426 ? 6.877 6.170 -15.430 1.00 98.38 426 ILE A N 1
ATOM 3201 C CA . ILE A 1 426 ? 5.555 5.602 -15.128 1.00 98.38 426 ILE A CA 1
ATOM 3202 C C . ILE A 1 426 ? 4.983 6.324 -13.912 1.00 98.38 426 ILE A C 1
ATOM 3204 O O . ILE A 1 426 ? 5.680 6.513 -12.910 1.00 98.38 426 ILE A O 1
ATOM 3208 N N . GLY A 1 427 ? 3.711 6.701 -13.995 1.00 97.12 427 GLY A N 1
ATOM 3209 C CA . GLY A 1 427 ? 2.959 7.298 -12.900 1.00 97.12 427 GLY A CA 1
ATOM 3210 C C . GLY A 1 427 ? 1.570 6.688 -12.745 1.00 97.12 427 GLY A C 1
ATOM 3211 O O . GLY A 1 427 ? 1.042 6.050 -13.658 1.00 97.12 427 GLY A O 1
ATOM 3212 N N . THR A 1 428 ? 0.977 6.899 -11.579 1.00 97.38 428 THR A N 1
ATOM 3213 C CA . THR A 1 428 ? -0.402 6.528 -11.254 1.00 97.38 428 THR A CA 1
ATOM 3214 C C . THR A 1 428 ? -1.190 7.764 -10.852 1.00 97.38 428 THR A C 1
ATOM 3216 O O . THR A 1 428 ? -0.616 8.736 -10.361 1.00 97.38 428 THR A O 1
ATOM 3219 N N . ALA A 1 429 ? -2.503 7.734 -11.065 1.00 94.81 429 ALA A N 1
ATOM 3220 C CA . ALA A 1 429 ? -3.422 8.698 -10.477 1.00 94.81 429 ALA A CA 1
ATOM 3221 C C . ALA A 1 429 ? -4.768 8.052 -10.133 1.00 94.81 429 ALA A C 1
ATOM 3223 O O . ALA A 1 429 ? -5.172 7.070 -10.748 1.00 94.81 429 ALA A O 1
ATOM 3224 N N . GLU A 1 430 ? -5.484 8.613 -9.168 1.00 89.81 430 GLU A N 1
ATOM 3225 C CA . GLU A 1 430 ? -6.744 8.095 -8.648 1.00 89.81 430 GLU A CA 1
ATOM 3226 C C . GLU A 1 430 ? -7.795 9.204 -8.542 1.00 89.81 430 GLU A C 1
ATOM 3228 O O . GLU A 1 430 ? -7.491 10.375 -8.313 1.00 89.81 430 GLU A O 1
ATOM 3233 N N . PHE A 1 431 ? -9.069 8.843 -8.685 1.00 84.94 431 PHE A N 1
ATOM 3234 C CA . PHE A 1 431 ? -10.179 9.770 -8.504 1.00 84.94 431 PHE A CA 1
ATOM 3235 C C . PHE A 1 431 ? -11.151 9.282 -7.443 1.00 84.94 431 PHE A C 1
ATOM 3237 O O . PHE A 1 431 ? -11.652 8.156 -7.481 1.00 84.94 431 PHE A O 1
ATOM 3244 N N . VAL A 1 432 ? -11.485 10.191 -6.532 1.00 77.12 432 VAL A N 1
ATOM 3245 C CA . VAL A 1 432 ? -12.399 9.940 -5.425 1.00 77.12 432 VAL A CA 1
ATOM 3246 C C . VAL A 1 432 ? -13.632 10.813 -5.583 1.00 77.12 432 VAL A C 1
ATOM 3248 O O . VAL A 1 432 ? -13.515 12.031 -5.725 1.00 77.12 432 VAL A O 1
ATOM 3251 N N . LYS A 1 433 ? -14.821 10.204 -5.531 1.00 70.50 433 LYS A N 1
ATOM 3252 C CA . LYS A 1 433 ? -16.079 10.934 -5.722 1.00 70.50 433 LYS A CA 1
ATOM 3253 C C . LYS A 1 433 ? -16.256 12.000 -4.626 1.00 70.50 433 LYS A C 1
ATOM 3255 O O . LYS A 1 433 ? -16.185 11.650 -3.445 1.00 70.50 433 LYS A O 1
ATOM 3260 N N . PRO A 1 434 ? -16.527 13.273 -4.970 1.00 53.41 434 PRO A N 1
ATOM 3261 C CA . PRO A 1 434 ? -16.955 14.261 -3.988 1.00 53.41 434 PRO A CA 1
ATOM 3262 C C . PRO A 1 434 ? -18.249 13.804 -3.309 1.00 53.41 434 PRO A C 1
ATOM 3264 O O . PRO A 1 434 ? -19.165 13.305 -3.970 1.00 53.41 434 PRO A O 1
ATOM 3267 N N . SER A 1 435 ? -18.343 13.978 -1.993 1.00 49.84 435 SER A N 1
ATOM 3268 C CA . SER A 1 435 ? -19.598 13.786 -1.270 1.00 49.84 435 SER A CA 1
ATOM 3269 C C . SER A 1 435 ? -20.629 14.817 -1.739 1.00 49.84 435 SER A C 1
ATOM 3271 O O . SER A 1 435 ? -20.311 15.991 -1.922 1.00 49.84 435 SER A O 1
ATOM 3273 N N . ALA A 1 436 ? -21.876 14.380 -1.939 1.00 44.62 436 ALA A N 1
ATOM 3274 C CA . ALA A 1 436 ? -22.958 15.292 -2.294 1.00 44.62 436 ALA A CA 1
ATOM 3275 C C . ALA A 1 436 ? -23.157 16.342 -1.179 1.00 44.62 436 ALA A C 1
ATOM 3277 O O . ALA A 1 436 ? -23.103 15.975 0.003 1.00 44.62 436 ALA A O 1
ATOM 3278 N N . PRO A 1 437 ? -23.392 17.625 -1.516 1.00 37.72 437 PRO A N 1
ATOM 3279 C CA . PRO A 1 437 ? -23.682 18.640 -0.513 1.00 37.72 437 PRO A CA 1
ATOM 3280 C C . PRO A 1 437 ? -24.960 18.268 0.247 1.00 37.72 437 PRO A C 1
ATOM 3282 O O . PRO A 1 437 ? -25.943 17.828 -0.352 1.00 37.72 437 PRO A O 1
ATOM 3285 N N . LYS A 1 438 ? -24.954 18.445 1.573 1.00 39.16 438 LYS A N 1
ATOM 3286 C CA . LYS A 1 438 ? -26.179 18.323 2.372 1.00 39.16 438 LYS A CA 1
ATOM 3287 C C . LYS A 1 438 ? -27.162 19.403 1.916 1.00 39.16 438 LYS A C 1
ATOM 3289 O O . LYS A 1 438 ? -26.787 20.574 1.864 1.00 39.16 438 LYS A O 1
ATOM 3294 N N . SER A 1 439 ? -28.407 19.023 1.634 1.00 30.84 439 SER A N 1
ATOM 3295 C CA . SER A 1 439 ? -29.507 19.989 1.570 1.00 30.84 439 SER A CA 1
ATOM 3296 C C . SER A 1 439 ? -29.561 20.776 2.887 1.00 30.84 439 SER A C 1
ATOM 3298 O O . SER A 1 439 ? -29.347 20.165 3.941 1.00 30.84 439 SER A O 1
ATOM 3300 N N . PRO A 1 440 ? -29.826 22.095 2.858 1.00 43.09 440 PRO A N 1
ATOM 3301 C CA . PRO A 1 440 ? -30.090 22.853 4.075 1.00 43.09 440 PRO A CA 1
ATOM 3302 C C . PRO A 1 440 ? -31.264 22.228 4.836 1.00 43.09 440 PRO A C 1
ATOM 3304 O O . PRO A 1 440 ? -32.243 21.814 4.210 1.00 43.09 440 PRO A O 1
ATOM 3307 N N . ALA A 1 441 ? -31.125 22.143 6.158 1.00 47.03 441 ALA A N 1
ATOM 3308 C CA . ALA A 1 441 ? -32.194 21.778 7.084 1.00 47.03 441 ALA A CA 1
ATOM 3309 C C . ALA A 1 441 ? -32.882 23.046 7.606 1.00 47.03 441 ALA A C 1
ATOM 3311 O O . ALA A 1 441 ? -32.156 24.057 7.756 1.00 47.03 441 ALA A O 1
#

Organism: NCBI:txid531300

pLDDT: mean 87.04, std 15.88, range [29.62, 98.75]

Sequence (441 aa):
MTTTFSCLLTAKANVSPIEGTVSNTTIDAQGPGSNASVQITGADNSFVSFGTQIGQFGTNDFTVTFWVQTTESYRYFDLAGNRTAGSHGNFFCIRMTGKHESRPAGIISAEVDQDQNGTNYIGVESKTAGFNDGKWHHIAVVRKGASLTLYVDGVVSGNTTGKGVANIANGHPFKLGRSLVGVHDKFAANARYSGLRVYDTALNDSDISSLFSGITSPPKTQTEVKTKQIIGQIVVNADESTLSDQGIKTTPDAATFALNIAKYFVGENKGKFHVLSNNFGLTGASLEQTMTKAGHTWTKGMNIPINLETLQKYDGIFIGGDLVENQVLIEYVKNGGKVYLCAGTGKGGAQVEANNWNTFLAAFGLKIQGIYNAITGNIAVNNPNHPLFAEVKTLYQNNGNFITDLQTDSQLNQIILAHSSGKGLIGTAEFVKPSAPKSPA

Radius of gyration: 25.5 Å; chains: 1; bounding box: 53×49×72 Å

Secondary structure (DSSP, 8-state):
---EEEEEEEETTEEEEEEEEEESEEEES-SGGG--EEEEESSTT-EEE-TTSSS--BTS-EEEEEEEEE----SEEEEEE----SSSEEEEEEEEE-SBTTB-TTEEEEEEEEETT-TT-EEEE-SS--TTSSSEEEEEEEEETTEEEEEETTEEEEEEE-SS---B---PPPEESB-S--SSS--B-EEEEEEEEEESSPPPHHHHHHHHTT--PPPP--S------EEEEEEEES-STTTSHHHHHH-THHHHHHHHHHHHHHTTS--EEEEE---HHHHSHHHHHHHHHTT-EEEE-S-S--SHHHHTTSSEEEEESS---HHHHHHHHHTT-EEEEE----TT-HHHHHHHHHHHHHTTTEEEEEEE---EEEEEPS-TTSGGGTT--EEEEES-EEEEES-TT-TTEEEEEE-TTS-EEEEEEEEEPPPPPPPP-

InterPro domains:
  IPR001791 Laminin G domain [PS50025] (37-216)
  IPR001791 Laminin G domain [cd00110] (45-187)
  IPR006558 LamG-like jellyroll fold [SM00560] (60-206)
  IPR013320 Concanavalin A-like lectin/glucanase domain superfamily [SSF49899] (44-214)
  IPR029062 Class I glutamine amidotransferase-like [SSF52317] (288-417)

Foldseek 3Di:
DQDWDWAFEFEANDTDTQTWRFDPWDWDQPDPLSFIKIWQALDFRGWTWSAVPDFQLFLQWKKKKWKKFALFAPQKAWFKWFDQDPAAAAIWTWMFGHDDPPDHGAKIKIWGHAGPVRQLIDMKIFQDGDVRVRDIKMWMWTDDWQKIFIDILLHTRIIDGTPGGHGHHPSGIMMGQADNDDDDRGGGGRMMIGHIYMYSHGDDSVCSNCVSVSNDDRDHGPPPDPDLDFQFKEKEFQFLLQQAPNFCVQFVLSLVLLVLLVCVLPNLDQWEEEELDPFRSCPHPSSVCSSVVSPHHYYYDNPDPLALVGQVVGSEYEYELDADDLVRLLVNRLRRYYYYYYHQRCRPAQQVRQVRCQSNVVSFQKGWDSAWDQDFDWAAFPQCSPSSNPVRGTTGGGGGTWMDGRCVVDPQKDQRGDDPVRTGRMMMGTHTHDDDDDDDD

=== Feature glossary ===
The features interleaved in this record are:

— What the protein is —

Sequence gives the chain of amino acids in standard one-letter code (A=alanine, C=cysteine, …, Y=tyrosine), read N→C. It is the only feature that is directly encoded by the gene; all structural features are derived from the folded form of this sequence.

Database cross-references. InterPro integrates a dozen domain/family signature databases into unified entries with residue-range hits. GO terms attach function/process/location labels with evidence codes. CATH codes position the fold in a four-level structural taxonomy. Organism is the NCBI-taxonomy species name.

— Where its atoms are —

Atomic coordinates in PDBx/mmCIF format — the same representation the Protein Data Bank distributes. Each line of the _atom_site loop places one backbone atom in Cartesian space (units: ångströms, origin: arbitrary).

The six renders are orthographic views along the three Cartesian axes in both directions. Representation (cartoon, sticks, or surface) and color scheme (sequence-rainbow or by-chain) vary across proteins so the training set covers all the common visualization conventions.

— Local backbone conformation —

Eight-state secondary structure (DSSP): H is the canonical α-helix, G the tighter 3₁₀-helix, I the wider π-helix; E/B are β-structure, T and S are turns and bends, and '-' is everything else. DSSP derives these from the pattern of main-chain N–H···O=C hydrogen bonds, not from the sequence.

P-SEA three-state annotation labels each residue as helix, strand, or coil based purely on the geometry of the Cα trace. It serves as a fallback when the full backbone (and thus DSSP) is unavailable.

The φ/ψ torsion pair specifies the backbone conformation at each residue. φ rotates about the N–Cα bond, ψ about the Cα–C bond. Steric clashes forbid most of the (φ, ψ) plane — the allowed regions (α-helix basin, β-sheet basin, left-handed helix) are the Ramachandran-allowed regions.

— Global shape and packing —

The geometric summary reports three shape descriptors. Rg (radius of gyration) measures how spread out the Cα atoms are about their centre of mass; compact globular proteins have small Rg, elongated or unfolded ones large. Cα contacts (<8 Å, |i−j|>4) count long-range residue pairs in spatial proximity — high for tightly packed folds, near zero for rods or random coil. The bounding-box extents give the protein's footprint along x, y, z in Å.

Solvent-accessible surface area (SASA) is the area in Å² traced out by the centre of a 1.4 Å probe sphere (a water molecule) rolled over the protein's van der Waals surface (Shrake–Rupley / Lee–Richards construction). Buried residues have near-zero SASA; fully exposed residues can exceed 200 Å². The total SASA scales roughly with the number of surface residues.

The contact map is a binary N×N matrix image: pixel (i, j) is dark where Cα_i and Cα_j are within 8 Å and |i−j|>4. Because the |i−j|>4 filter removes local helical contacts, off-diagonal stripes parallel to the main diagonal indicate parallel β-sheets; stripes perpendicular to it indicate antiparallel β-sheets. The Ramachandran plot scatters every residue's (φ, ψ) pair against the sterically allowed regions. The PAE heatmap renders the predicted-aligned-error matrix.

— Structural neighborhood —

3Di is Foldseek's structural alphabet. Each residue is assigned one of twenty discrete states based on how its Cα sits relative to its spatial (not sequential) neighbors. Aligning 3Di strings finds structural homologs roughly as well as full 3D superposition, but orders of magnitude faster.

Nearest PDB neighbors are the top structural matches found by Foldseek when searching this structure against the entire Protein Data Bank. Each hit reports a TM-score (0 to 1; >0.5 almost always implies the same fold) and an E-value. These are *structural* homologs — they may share no detectable sequence similarity.

— Confidence and disorder —

For AlphaFold models, the B-factor field carries pLDDT — the model's own estimate of local accuracy on a 0–100 scale. Regions with pLDDT<50 should be treated as essentially unmodeled; they often correspond to intrinsically disordered segments.

Crystallographic B-factors measure how much each atom's electron density is smeared out, in Å². They rise in mobile loops and surface residues and fall in the buried interior. In AlphaFold models this column is repurposed to hold pLDDT instead.

Predicted aligned error is AlphaFold's pairwise confidence. Unlike pLDDT (per-residue), PAE is per-residue-pair and captures whether two parts of the structure are correctly placed relative to each other. Units are ångströms of expected positional error.